Protein AF-A0A0L0SQD2-F1 (afdb_monomer)

Mean predicted aligned error: 14.16 Å

Solvent-accessible surface area (backbone atoms only — not comparable to full-atom values): 23720 Å² total; per-residue (Å²): 130,64,68,66,32,52,51,36,32,51,51,47,53,45,52,73,46,46,51,59,49,50,41,55,70,64,53,42,57,61,46,49,73,76,42,77,40,77,65,45,57,49,51,48,56,53,44,53,52,27,49,52,49,21,50,51,20,46,52,41,25,39,74,40,69,23,34,69,72,60,87,88,51,68,95,48,84,88,64,55,80,43,50,16,33,69,94,70,71,39,72,37,66,38,78,90,75,71,41,56,44,48,51,63,41,43,74,36,78,91,76,70,41,55,24,17,41,36,36,49,77,38,46,64,46,63,29,51,37,8,52,33,16,40,50,30,43,52,41,18,44,52,24,44,33,52,35,30,49,54,48,49,53,52,48,51,49,53,55,47,40,68,74,66,53,81,62,63,72,74,80,64,65,82,64,53,68,64,43,51,50,49,48,50,51,43,45,69,51,32,51,58,48,31,56,53,46,41,53,52,41,52,52,53,50,50,26,35,42,43,42,42,39,62,49,53,50,51,50,50,52,53,51,48,53,50,42,36,71,73,71,65,45,91,67,86,67,40,57,31,49,36,73,42,52,65,62,25,40,26,53,58,48,34,90,51,72,85,51,53,86,45,91,73,62,87,89,51,69,51,50,74,91,46,50,86,46,58,57,77,75,66,32,73,83,25,41,72,53,50,35,73,77,94,61,82,80,78,71,88,65,93,72,80,91,73,83,88,80,85,79,81,86,71,92,48,64,30,74,56,86,74,100,69,75,92,73,78,67,79,84,66,82,84,78,80,84,86,80,93,75,93,77,89,83,81,83,84,80,89,78,90,71,88,85,80,74,85,81,89,81,98,79,84,79,95,77,74,85,76,72,81,84,78,84,89,82,90,84,86,81,84,81,83,84,84,91,87,83,135

Secondary structure (DSSP, 8-state):
--HHHHHHHHHHHHHHHHHHHHHHHHTHHHHHHHS-SHHHHHHHHHHHHHHHHHHHHHHHHHHS---BPPTT----GGGSPEEEETTT-PBPEETTTTEEPPTT-EEETTTTEEETT--EEEGGGTEEE-TTTHHHHHHHHHHHHHHHHHHHHHHHHHHHHHHHT-S-GGGGSSSHHHHHHHHHHHHHHHHHHHHHHHHHHHHHHHHHHTT--HHHHHHHHHHHHHHHHHS----PPPPTT---HHHHHHHHH-S-GGGTSSPPPTT-SS-GGG--SS-----HHHHHHHSPPSS-------PPP-S---------EEEE--SS-TTTTTTSSSS--------PPP-------TT----------TTSTTSTTS------PPPPPPP---

Organism: Allomyces macrogynus (strain ATCC 38327) (NCBI:txid578462)

Radius of gyration: 28.83 Å; Cα contacts (8 Å, |Δi|>4): 427; chains: 1; bounding box: 63×94×80 Å

Foldseek 3Di:
DPPLLVVLQVVLVCLLPVLVVLCVPQQLVVCCVVVVDPVSVVLVVVLVVLSVLLVLLLVLLQPPAQAADPPQDDDDPPQDKAKAWLVPSHFDADPQAGGGAFPCWDQDPQVSHIGFVWQAQDSNSNHTHHQLNVLSVLLNLVSLLVNLVSSLVSLVVRVVCVVVVPDDPVVCVDDPPVSVVSSVVSNVSSVCSNVVSVVVSVVSLVCLQLVHGNVRVVLQVVLQVVCCVQVVDNDRQGDFLRDGRQVSNCLRQNDDPVRSNPDDDPVGSDDPVSDNSRHGHTDPVNQVSQARDSDRPCPDDDDDDDDDDDDPPSGGIHIDDDDDDPPPPPPPPPDDDDDDDDDDDDDDDDDDDPPPDDDDDDDDDPPPPPPPPDDDDDDDDDDDDDDDDD

Sequence (390 aa):
MDLQNVLFVVVVVFLITFIPISAHIYVFPDFIVWGSSKSATAFYVVFDLAVLNLWFNYVMAIVTDPGRVPPKWEPAPTRGVMEVKNSTSAPRYCRTCQQFKPPRTHHCSQCDRCVLKMDHHCPWVNNCIGFNNQAFFVRFLFWVDVATGMCVTVLAWRLYDWFTQTYPAWYYSDVVLYQLVVTIIDMCMAVPVFLTVGTLSIYHFYYIVTNCTTIESMEKERKAVVRRMDDGMVGNIENPYDIDWWTNIKSVFGRNPIFWCFPRSLAHPVPAECGDGTVFPINMSHIESWSVPAEPKHHGRHVRRGSEGYEIDMGATYYAEQAADPYAGWHHQVEVDQVGTQYQAPATVHGYSPAAMDDYEDHIPLAEVRSGMRKRSASRGRGLPDKKDI

pLDDT: mean 73.64, std 25.21, range [22.92, 98.38]

Nearest PDB structures (foldseek):
  6bml-assembly1_A  TM=7.876E-01  e=2.003E-15  Homo sapiens
  6bmm-assembly1_B  TM=7.943E-01  e=6.972E-15  Homo sapiens
  7khm-assembly1_B  TM=7.976E-01  e=6.619E-15  Homo sapiens
  6bms-assembly1_A  TM=8.039E-01  e=3.816E-13  Danio rerio
  6bms-assembly2_D  TM=7.942E-01  e=2.518E-13  Danio rerio

Structure (mmCIF, N/CA/C/O backbone):
data_AF-A0A0L0SQD2-F1
#
_entry.id   AF-A0A0L0SQD2-F1
#
loop_
_atom_site.group_PDB
_atom_site.id
_atom_site.type_symbol
_atom_site.label_atom_id
_atom_site.label_alt_id
_atom_site.label_comp_id
_atom_site.label_asym_id
_atom_site.label_entity_id
_atom_site.label_seq_id
_atom_site.pdbx_PDB_ins_code
_atom_site.Cartn_x
_atom_site.Cartn_y
_atom_site.Cartn_z
_atom_site.occupancy
_atom_site.B_iso_or_equiv
_atom_site.auth_seq_id
_atom_site.auth_comp_id
_atom_site.auth_asym_id
_atom_site.auth_atom_id
_atom_site.pdbx_PDB_model_num
ATOM 1 N N . MET A 1 1 ? -22.702 6.989 -6.921 1.00 60.34 1 MET A N 1
ATOM 2 C CA . MET A 1 1 ? -21.245 6.790 -7.069 1.00 60.34 1 MET A CA 1
ATOM 3 C C . MET A 1 1 ? -20.633 8.170 -7.129 1.00 60.34 1 MET A C 1
ATOM 5 O O . MET A 1 1 ? -21.114 8.967 -7.927 1.00 60.34 1 MET A O 1
ATOM 9 N N . ASP A 1 2 ? -19.680 8.477 -6.255 1.00 79.81 2 ASP A N 1
ATOM 10 C CA . ASP A 1 2 ? -18.998 9.769 -6.292 1.00 79.81 2 ASP A CA 1
ATOM 11 C C . ASP A 1 2 ? -18.168 9.856 -7.582 1.00 79.81 2 ASP A C 1
ATOM 13 O O . ASP A 1 2 ? -17.269 9.040 -7.806 1.00 79.81 2 ASP A O 1
ATOM 17 N N . LEU A 1 3 ? -18.507 10.808 -8.457 1.00 86.06 3 LEU A N 1
ATOM 18 C CA . LEU A 1 3 ? -17.822 11.015 -9.736 1.00 86.06 3 LEU A CA 1
ATOM 19 C C . LEU A 1 3 ? -16.323 11.271 -9.524 1.00 86.06 3 LEU A C 1
ATOM 21 O O . LEU A 1 3 ? -15.504 10.874 -10.353 1.00 86.06 3 LEU A O 1
ATOM 25 N N . GLN A 1 4 ? -15.963 11.884 -8.395 1.00 88.62 4 GLN A N 1
ATOM 26 C CA . GLN A 1 4 ? -14.581 12.150 -8.036 1.00 88.62 4 GLN A CA 1
ATOM 27 C C . GLN A 1 4 ? -13.799 10.850 -7.791 1.00 88.62 4 GLN A C 1
ATOM 29 O O . GLN A 1 4 ? -12.708 10.686 -8.336 1.00 88.62 4 GLN A O 1
ATOM 34 N N . ASN A 1 5 ? -14.360 9.892 -7.048 1.00 89.31 5 ASN A N 1
ATOM 35 C CA . ASN A 1 5 ? -13.703 8.604 -6.793 1.00 89.31 5 ASN A CA 1
ATOM 36 C C . ASN A 1 5 ? -13.546 7.774 -8.075 1.00 89.31 5 ASN A C 1
ATOM 38 O O . ASN A 1 5 ? -12.526 7.115 -8.271 1.00 89.31 5 ASN A O 1
ATOM 42 N N . VAL A 1 6 ? -14.522 7.845 -8.987 1.00 92.56 6 VAL A N 1
ATOM 43 C CA . VAL A 1 6 ? -14.415 7.190 -10.301 1.00 92.56 6 VAL A CA 1
ATOM 44 C C . VAL A 1 6 ? -13.242 7.761 -11.099 1.00 92.56 6 VAL A C 1
ATOM 46 O O . VAL A 1 6 ? -12.476 6.996 -11.683 1.00 92.56 6 VAL A O 1
ATOM 49 N N . LEU A 1 7 ? -13.051 9.084 -11.085 1.00 95.38 7 LEU A N 1
ATOM 50 C CA . LEU A 1 7 ? -11.919 9.721 -11.759 1.00 95.38 7 LEU A CA 1
ATOM 51 C C . LEU A 1 7 ? -10.574 9.247 -11.189 1.00 95.38 7 LEU A C 1
ATOM 53 O O . LEU A 1 7 ? -9.666 8.949 -11.963 1.00 95.38 7 LEU A O 1
ATOM 57 N N . PHE A 1 8 ? -10.451 9.123 -9.864 1.00 96.50 8 PHE A N 1
ATOM 58 C CA . PHE A 1 8 ? -9.236 8.594 -9.236 1.00 96.50 8 PHE A CA 1
ATOM 59 C C . PHE A 1 8 ? -8.916 7.171 -9.707 1.00 96.50 8 PHE A C 1
ATOM 61 O O . PHE A 1 8 ? -7.783 6.905 -10.104 1.00 96.50 8 PHE A O 1
ATOM 68 N N . VAL A 1 9 ? -9.908 6.277 -9.738 1.00 97.12 9 VAL A N 1
ATOM 69 C CA . VAL A 1 9 ? -9.727 4.900 -10.234 1.00 97.12 9 VAL A CA 1
ATOM 70 C C . VAL A 1 9 ? -9.321 4.886 -11.709 1.00 97.12 9 VAL A C 1
ATOM 72 O O . VAL A 1 9 ? -8.401 4.161 -12.078 1.00 97.12 9 VAL A O 1
ATOM 75 N N . VAL A 1 10 ? -9.943 5.718 -12.552 1.00 97.62 10 VAL A N 1
ATOM 76 C CA . VAL A 1 10 ? -9.572 5.842 -13.974 1.00 97.62 10 VAL A CA 1
ATOM 77 C C . VAL A 1 10 ? -8.119 6.288 -14.132 1.00 97.62 10 VAL A C 1
ATOM 79 O O . VAL A 1 10 ? -7.405 5.733 -14.965 1.00 97.62 10 VAL A O 1
ATOM 82 N N . VAL A 1 11 ? -7.656 7.245 -13.323 1.00 97.44 11 VAL A N 1
ATOM 83 C CA . VAL A 1 11 ? -6.257 7.697 -13.339 1.00 97.44 11 VAL A CA 1
ATOM 84 C C . VAL A 1 11 ? -5.308 6.569 -12.941 1.00 97.44 11 VAL A C 1
ATOM 86 O O . VAL A 1 11 ? -4.306 6.367 -13.622 1.00 97.44 11 VAL A O 1
ATOM 89 N N . VAL A 1 12 ? -5.613 5.801 -11.889 1.00 97.88 12 VAL A N 1
ATOM 90 C CA . VAL A 1 12 ? -4.758 4.668 -11.493 1.00 97.88 12 VAL A CA 1
ATOM 91 C C . VAL A 1 12 ? -4.716 3.626 -12.596 1.00 97.88 12 VAL A C 1
ATOM 93 O O . VAL A 1 12 ? -3.624 3.271 -13.021 1.00 97.88 12 VAL A O 1
ATOM 96 N N . VAL A 1 13 ? -5.877 3.197 -13.106 1.00 98.19 13 VAL A N 1
ATOM 97 C CA . VAL A 1 13 ? -5.990 2.251 -14.228 1.00 98.19 13 VAL A CA 1
ATOM 98 C C . VAL A 1 13 ? -5.170 2.727 -15.422 1.00 98.19 13 VAL A C 1
ATOM 100 O O . VAL A 1 13 ? -4.418 1.941 -15.994 1.00 98.19 13 VAL A O 1
ATOM 103 N N . PHE A 1 14 ? -5.255 4.013 -15.770 1.00 98.19 14 PHE A N 1
ATOM 104 C CA . PHE A 1 14 ? -4.440 4.597 -16.826 1.00 98.19 14 PHE A CA 1
ATOM 105 C C . PHE A 1 14 ? -2.944 4.465 -16.522 1.00 98.19 14 PHE A C 1
ATOM 107 O O . PHE A 1 14 ? -2.224 3.927 -17.352 1.00 98.19 14 PHE A O 1
ATOM 114 N N . LEU A 1 15 ? -2.471 4.876 -15.342 1.00 97.88 15 LEU A N 1
ATOM 115 C CA . LEU A 1 15 ? -1.045 4.834 -14.989 1.00 97.88 15 LEU A CA 1
ATOM 116 C C . LEU A 1 15 ? -0.481 3.407 -14.980 1.00 97.88 15 LEU A C 1
ATOM 118 O O . LEU A 1 15 ? 0.577 3.160 -15.558 1.00 97.88 15 LEU A O 1
ATOM 122 N N . ILE A 1 16 ? -1.199 2.460 -14.371 1.00 97.25 16 ILE A N 1
ATOM 123 C CA . ILE A 1 16 ? -0.752 1.065 -14.229 1.00 97.25 16 ILE A CA 1
ATOM 124 C C . ILE A 1 16 ? -0.887 0.254 -15.529 1.00 97.25 16 ILE A C 1
ATOM 126 O O . ILE A 1 16 ? -0.342 -0.844 -15.629 1.00 97.25 16 ILE A O 1
ATOM 130 N N . THR A 1 17 ? -1.604 0.787 -16.525 1.00 96.81 17 THR A N 1
ATOM 131 C CA . THR A 1 17 ? -1.679 0.236 -17.888 1.00 96.81 17 THR A CA 1
ATOM 132 C C . THR A 1 17 ? -0.645 0.886 -18.795 1.00 96.81 17 THR A C 1
ATOM 134 O O . THR A 1 17 ? 0.136 0.200 -19.446 1.00 96.81 17 THR A O 1
ATOM 137 N N . PHE A 1 18 ? -0.666 2.218 -18.859 1.00 96.50 18 PHE A N 1
ATOM 138 C CA . PHE A 1 18 ? 0.075 3.003 -19.831 1.00 96.50 18 PHE A CA 1
ATOM 139 C C . PHE A 1 18 ? 1.573 2.833 -19.623 1.00 96.50 18 PHE A C 1
ATOM 141 O O . PHE A 1 18 ? 2.216 2.353 -20.544 1.00 96.50 18 PHE A O 1
ATOM 148 N N . ILE A 1 19 ? 2.093 3.112 -18.419 1.00 95.62 19 ILE A N 1
ATOM 149 C CA . ILE A 1 19 ? 3.542 3.108 -18.145 1.00 95.62 19 ILE A CA 1
ATOM 150 C C . ILE A 1 19 ? 4.181 1.739 -18.457 1.00 95.62 19 ILE A C 1
ATOM 152 O O . ILE A 1 19 ? 5.211 1.704 -19.130 1.00 95.62 19 ILE A O 1
ATOM 156 N N . PRO A 1 20 ? 3.623 0.588 -18.018 1.00 94.75 20 PRO A N 1
ATOM 157 C CA . PRO A 1 20 ? 4.218 -0.700 -18.362 1.00 94.75 20 PRO A CA 1
ATOM 158 C C . PRO A 1 20 ? 4.102 -1.052 -19.847 1.00 94.75 20 PRO A C 1
ATOM 160 O O . PRO A 1 20 ? 5.021 -1.660 -20.393 1.00 94.75 20 PRO A O 1
ATOM 163 N N . ILE A 1 21 ? 2.996 -0.702 -20.513 1.00 93.25 21 ILE A N 1
ATOM 164 C CA . ILE A 1 21 ? 2.794 -1.018 -21.936 1.00 93.25 21 ILE A CA 1
ATOM 165 C C . ILE A 1 21 ? 3.679 -0.142 -22.825 1.00 93.25 21 ILE A C 1
ATOM 167 O O . ILE A 1 21 ? 4.296 -0.654 -23.758 1.00 93.25 21 ILE A O 1
ATOM 171 N N . SER A 1 22 ? 3.774 1.159 -22.553 1.00 92.38 22 SER A N 1
ATOM 172 C CA . SER A 1 22 ? 4.658 2.066 -23.289 1.00 92.38 22 SER A CA 1
ATOM 173 C C . SER A 1 22 ? 6.119 1.642 -23.141 1.00 92.38 22 SER A C 1
ATOM 175 O O . SER A 1 22 ? 6.808 1.509 -24.156 1.00 92.38 22 SER A O 1
ATOM 177 N N . ALA A 1 23 ? 6.560 1.285 -21.931 1.00 89.06 23 ALA A N 1
ATOM 178 C CA . ALA A 1 23 ? 7.888 0.715 -21.712 1.00 89.06 23 ALA A CA 1
ATOM 179 C C . ALA A 1 23 ? 8.116 -0.557 -22.560 1.00 89.06 23 ALA A C 1
ATOM 181 O O . ALA A 1 23 ? 9.147 -0.677 -23.227 1.00 89.06 23 ALA A O 1
ATOM 182 N N . HIS A 1 24 ? 7.130 -1.463 -22.625 1.00 88.00 24 HIS A N 1
ATOM 183 C CA . HIS A 1 24 ? 7.162 -2.681 -23.456 1.00 88.00 24 HIS A CA 1
ATOM 184 C C . HIS A 1 24 ? 7.254 -2.450 -24.948 1.00 88.00 24 HIS A C 1
ATOM 186 O O . HIS A 1 24 ? 7.910 -3.229 -25.635 1.00 88.00 24 HIS A O 1
ATOM 192 N N . ILE A 1 25 ? 6.604 -1.416 -25.457 1.00 85.62 25 ILE A N 1
ATOM 193 C CA . ILE A 1 25 ? 6.576 -1.166 -26.895 1.00 85.62 25 ILE A CA 1
ATOM 194 C C . ILE A 1 25 ? 7.819 -0.386 -27.329 1.00 85.62 25 ILE A C 1
ATOM 196 O O . ILE A 1 25 ? 8.378 -0.671 -28.386 1.00 85.62 25 ILE A O 1
ATOM 200 N N . TYR A 1 26 ? 8.257 0.593 -26.535 1.00 81.69 26 TYR A N 1
ATOM 201 C CA . TYR A 1 26 ? 9.191 1.620 -27.010 1.00 81.69 26 TYR A CA 1
ATOM 202 C C . TYR A 1 26 ? 10.591 1.551 -26.411 1.00 81.69 26 TYR A C 1
ATOM 204 O O . TYR A 1 26 ? 11.510 2.142 -26.972 1.00 81.69 26 TYR A O 1
ATOM 212 N N . VAL A 1 27 ? 10.767 0.861 -25.286 1.00 75.56 27 VAL A N 1
ATOM 213 C CA . VAL A 1 27 ? 12.036 0.865 -24.539 1.00 75.56 27 VAL A CA 1
ATOM 214 C C . VAL A 1 27 ? 12.631 -0.535 -24.494 1.00 75.56 27 VAL A C 1
ATOM 216 O O . VAL A 1 27 ? 13.822 -0.749 -24.713 1.00 75.56 27 VAL A O 1
ATOM 219 N N . PHE A 1 28 ? 11.776 -1.513 -24.243 1.00 75.62 28 PHE A N 1
ATOM 220 C CA . PHE A 1 28 ? 12.166 -2.878 -23.968 1.00 75.62 28 PHE A CA 1
ATOM 221 C C . PHE A 1 28 ? 12.635 -3.720 -25.184 1.00 75.62 28 PHE A C 1
ATOM 223 O O . PHE A 1 28 ? 13.619 -4.457 -25.051 1.00 75.62 28 PHE A O 1
ATOM 230 N N . PRO A 1 29 ? 12.065 -3.612 -26.400 1.00 74.69 29 PRO A N 1
ATOM 231 C CA . PRO A 1 29 ? 12.521 -4.418 -27.540 1.00 74.69 29 PRO A CA 1
ATOM 232 C C . PRO A 1 29 ? 14.003 -4.190 -27.862 1.00 74.69 29 PRO A C 1
ATOM 234 O O . PRO A 1 29 ? 14.752 -5.135 -28.103 1.00 74.69 29 PRO A O 1
ATOM 237 N N . ASP A 1 30 ? 14.451 -2.944 -27.742 1.00 67.56 30 ASP A N 1
ATOM 238 C CA . ASP A 1 30 ? 15.843 -2.551 -27.925 1.00 67.56 30 ASP A CA 1
ATOM 239 C C . ASP A 1 30 ? 16.778 -3.150 -26.867 1.00 67.56 30 ASP A C 1
ATOM 241 O O . ASP A 1 30 ? 17.881 -3.600 -27.181 1.00 67.56 30 ASP A O 1
ATOM 245 N N . PHE A 1 31 ? 16.319 -3.248 -25.621 1.00 66.38 31 PHE A N 1
ATOM 246 C CA . PHE A 1 31 ? 17.069 -3.895 -24.547 1.00 66.38 31 PHE A CA 1
ATOM 247 C C . PHE A 1 31 ? 17.182 -5.422 -24.745 1.00 66.38 31 PHE A C 1
ATOM 249 O O . PHE A 1 31 ? 18.174 -6.019 -24.335 1.00 66.38 31 PHE A O 1
ATOM 256 N N . ILE A 1 32 ? 16.218 -6.069 -25.417 1.00 61.81 32 ILE A N 1
ATOM 257 C CA . ILE A 1 32 ? 16.274 -7.508 -25.756 1.00 61.81 32 ILE A CA 1
ATOM 258 C C . ILE A 1 32 ? 17.228 -7.774 -26.920 1.00 61.81 32 ILE A C 1
ATOM 260 O O . ILE A 1 32 ? 18.039 -8.699 -26.850 1.00 61.81 32 ILE A O 1
ATOM 264 N N . VAL A 1 33 ? 17.116 -6.986 -27.992 1.00 63.09 33 VAL A N 1
ATOM 265 C CA . VAL A 1 33 ? 17.882 -7.198 -29.229 1.00 63.09 33 VAL A CA 1
ATOM 266 C C . VAL A 1 33 ? 19.373 -6.961 -28.995 1.00 63.09 33 VAL A C 1
ATOM 268 O O . VAL A 1 33 ? 20.195 -7.748 -29.458 1.00 63.09 33 VAL A O 1
ATOM 271 N N . TRP A 1 34 ? 19.722 -5.928 -28.227 1.00 59.53 34 TRP A N 1
ATOM 272 C CA . TRP A 1 34 ? 21.117 -5.523 -28.014 1.00 59.53 34 TRP A CA 1
ATOM 273 C C . TRP A 1 34 ? 21.699 -6.008 -26.687 1.00 59.53 34 TRP A C 1
ATOM 275 O O . TRP A 1 34 ? 22.913 -6.145 -26.550 1.00 59.53 34 TRP A O 1
ATOM 285 N N . GLY A 1 35 ? 20.839 -6.336 -25.723 1.00 56.94 35 GLY A N 1
ATOM 286 C CA . GLY A 1 35 ? 21.220 -6.877 -24.424 1.00 56.94 35 GLY A CA 1
ATOM 287 C C . GLY A 1 35 ? 21.081 -8.392 -24.313 1.00 56.94 35 GLY A C 1
ATOM 288 O O . GLY A 1 35 ? 20.950 -8.850 -23.179 1.00 56.94 35 GLY A O 1
ATOM 289 N N . SER A 1 36 ? 21.080 -9.145 -25.433 1.00 58.88 36 SER A N 1
ATOM 290 C CA . SER A 1 36 ? 20.744 -10.581 -25.602 1.00 58.88 36 SER A CA 1
ATOM 291 C C . SER A 1 36 ? 21.484 -11.546 -24.654 1.00 58.88 36 SER A C 1
ATOM 293 O O . SER A 1 36 ? 22.316 -12.375 -25.030 1.00 58.88 36 SER A O 1
ATOM 295 N N . SER A 1 37 ? 21.167 -11.432 -23.378 1.00 69.56 37 SER A N 1
ATOM 296 C CA . SER A 1 37 ? 21.778 -12.093 -22.243 1.00 69.56 37 SER A CA 1
ATOM 297 C C . SER A 1 37 ? 20.653 -12.669 -21.395 1.00 69.56 37 SER A C 1
ATOM 299 O O . SER A 1 37 ? 19.565 -12.099 -21.302 1.00 69.56 37 SER A O 1
ATOM 301 N N . LYS A 1 38 ? 20.911 -13.801 -20.734 1.00 75.94 38 LYS A N 1
ATOM 302 C CA . LYS A 1 38 ? 19.939 -14.435 -19.826 1.00 75.94 38 LYS A CA 1
ATOM 303 C C . LYS A 1 38 ? 19.426 -13.460 -18.751 1.00 75.94 38 LYS A C 1
ATOM 305 O O . LYS A 1 38 ? 18.294 -13.594 -18.300 1.00 75.94 38 LYS A O 1
ATOM 310 N N . SER A 1 39 ? 20.237 -12.466 -18.379 1.00 78.19 39 SER A N 1
ATOM 311 C CA . SER A 1 39 ? 19.889 -11.383 -17.454 1.00 78.19 39 SER A CA 1
ATOM 312 C C . SER A 1 39 ? 18.793 -10.456 -17.974 1.00 78.19 39 SER A C 1
ATOM 314 O O . SER A 1 39 ? 17.902 -10.113 -17.202 1.00 78.19 39 SER A O 1
ATOM 316 N N . ALA A 1 40 ? 18.810 -10.084 -19.258 1.00 78.25 40 ALA A N 1
ATOM 317 C CA . ALA A 1 40 ? 17.774 -9.222 -19.821 1.00 78.25 40 ALA A CA 1
ATOM 318 C C . ALA A 1 40 ? 16.418 -9.937 -19.819 1.00 78.25 40 ALA A C 1
ATOM 320 O O . ALA A 1 40 ? 15.444 -9.411 -19.291 1.00 78.25 40 ALA A O 1
ATOM 321 N N . THR A 1 41 ? 16.371 -11.185 -20.297 1.00 81.94 41 THR A N 1
ATOM 322 C CA . THR A 1 41 ? 15.157 -12.017 -20.252 1.00 81.94 41 THR A CA 1
ATOM 323 C C . THR A 1 41 ? 14.645 -12.230 -18.826 1.00 81.94 41 THR A C 1
ATOM 325 O O . THR A 1 41 ? 13.442 -12.164 -18.596 1.00 81.94 41 THR A O 1
ATOM 328 N N . ALA A 1 42 ? 15.531 -12.456 -17.853 1.00 85.88 42 ALA A N 1
ATOM 329 C CA . ALA A 1 42 ? 15.124 -12.589 -16.455 1.00 85.88 42 ALA A CA 1
ATOM 330 C C . ALA A 1 42 ? 14.488 -11.298 -15.913 1.00 85.88 42 ALA A C 1
ATOM 332 O O . ALA A 1 42 ? 13.467 -11.368 -15.234 1.00 85.88 42 ALA A O 1
ATOM 333 N N . PHE A 1 43 ? 15.048 -10.130 -16.248 1.00 86.81 43 PHE A N 1
ATOM 334 C CA . PHE A 1 43 ? 14.480 -8.838 -15.863 1.00 86.81 43 PHE A CA 1
ATOM 335 C C . PHE A 1 43 ? 13.053 -8.660 -16.401 1.00 86.81 43 PHE A C 1
ATOM 337 O O . PHE A 1 43 ? 12.176 -8.266 -15.639 1.00 86.81 43 PHE A O 1
ATOM 344 N N . TYR A 1 44 ? 12.802 -9.026 -17.664 1.00 85.50 44 TYR A N 1
ATOM 345 C CA . TYR A 1 44 ? 11.458 -9.002 -18.261 1.00 85.50 44 TYR A CA 1
ATOM 346 C C . TYR A 1 44 ? 10.453 -9.838 -17.510 1.00 85.50 44 TYR A C 1
ATOM 348 O O . TYR A 1 44 ? 9.401 -9.349 -17.119 1.00 85.50 44 TYR A O 1
ATOM 356 N N . VAL A 1 45 ? 10.803 -11.100 -17.277 1.00 89.94 45 VAL A N 1
ATOM 357 C CA . VAL A 1 45 ? 9.913 -12.024 -16.581 1.00 89.94 45 VAL A CA 1
ATOM 358 C C . VAL A 1 45 ? 9.585 -11.484 -15.191 1.00 89.94 45 VAL A C 1
ATOM 360 O O . VAL A 1 45 ? 8.433 -11.524 -14.774 1.00 89.94 45 VAL A O 1
ATOM 363 N N . VAL A 1 46 ? 10.569 -10.929 -14.480 1.00 92.56 46 VAL A N 1
ATOM 364 C CA . VAL A 1 46 ? 10.336 -10.305 -13.171 1.00 92.56 46 VAL A CA 1
ATOM 365 C C . VAL A 1 46 ? 9.448 -9.064 -13.289 1.00 92.56 46 VAL A C 1
ATOM 367 O O . VAL A 1 46 ? 8.555 -8.894 -12.462 1.00 92.56 46 VAL A O 1
ATOM 370 N N . PHE A 1 47 ? 9.652 -8.229 -14.308 1.00 93.81 47 PHE A N 1
ATOM 371 C CA . PHE A 1 47 ? 8.845 -7.034 -14.546 1.00 93.81 47 PHE A CA 1
ATOM 372 C C . PHE A 1 47 ? 7.381 -7.387 -14.830 1.00 93.81 47 PHE A C 1
ATOM 374 O O . PHE A 1 47 ? 6.485 -6.865 -14.171 1.00 93.81 47 PHE A O 1
ATOM 381 N N . ASP A 1 48 ? 7.133 -8.333 -15.733 1.00 93.69 48 ASP A N 1
ATOM 382 C CA . ASP A 1 48 ? 5.786 -8.799 -16.066 1.00 93.69 48 ASP A CA 1
ATOM 383 C C . ASP A 1 48 ? 5.091 -9.418 -14.858 1.00 93.69 48 ASP A C 1
ATOM 385 O O . ASP A 1 48 ? 3.929 -9.121 -14.578 1.00 93.69 48 ASP A O 1
ATOM 389 N N . LEU A 1 49 ? 5.809 -10.232 -14.081 1.00 94.69 49 LEU A N 1
ATOM 390 C CA . LEU A 1 49 ? 5.280 -10.775 -12.834 1.00 94.69 49 LEU A CA 1
ATOM 391 C C . LEU A 1 49 ? 4.956 -9.665 -11.830 1.00 94.69 49 LEU A C 1
ATOM 393 O O . LEU A 1 49 ? 3.926 -9.753 -11.158 1.00 94.69 49 LEU A O 1
ATOM 397 N N . ALA A 1 50 ? 5.777 -8.618 -11.731 1.00 95.69 50 ALA A N 1
ATOM 398 C CA . ALA A 1 50 ? 5.498 -7.470 -10.874 1.00 95.69 50 ALA A CA 1
ATOM 399 C C . ALA A 1 50 ? 4.236 -6.721 -11.327 1.00 95.69 50 ALA A C 1
ATOM 401 O O . ALA A 1 50 ? 3.376 -6.430 -10.497 1.00 95.69 50 ALA A O 1
ATOM 402 N N . VAL A 1 51 ? 4.068 -6.485 -12.632 1.00 96.44 51 VAL A N 1
ATOM 403 C CA . VAL A 1 51 ? 2.878 -5.834 -13.210 1.00 96.44 51 VAL A CA 1
ATOM 404 C C . VAL A 1 51 ? 1.621 -6.686 -13.007 1.00 96.44 51 VAL A C 1
ATOM 406 O O . VAL A 1 51 ? 0.579 -6.165 -12.612 1.00 96.44 51 VAL A O 1
ATOM 409 N N . LEU A 1 52 ? 1.703 -8.005 -13.194 1.00 95.56 52 LEU A N 1
ATOM 410 C CA . LEU A 1 52 ? 0.590 -8.922 -12.922 1.00 95.56 52 LEU A CA 1
ATOM 411 C C . LEU A 1 52 ? 0.179 -8.895 -11.445 1.00 95.56 52 LEU A C 1
ATOM 413 O O . LEU A 1 52 ? -1.010 -8.845 -11.126 1.00 95.56 52 LEU A O 1
ATOM 417 N N . ASN A 1 53 ? 1.153 -8.893 -10.534 1.00 94.75 53 ASN A N 1
ATOM 418 C CA . ASN A 1 53 ? 0.892 -8.802 -9.100 1.00 94.75 53 ASN A CA 1
ATOM 419 C C . ASN A 1 53 ? 0.327 -7.440 -8.687 1.00 94.75 53 ASN A C 1
ATOM 421 O O . ASN A 1 53 ? -0.563 -7.385 -7.835 1.00 94.75 53 ASN A O 1
ATOM 425 N N . LEU A 1 54 ? 0.814 -6.359 -9.293 1.00 96.56 54 LEU A N 1
ATOM 426 C CA . LEU A 1 54 ? 0.281 -5.012 -9.125 1.00 96.56 54 LEU A CA 1
ATOM 427 C C . LEU A 1 54 ? -1.208 -4.995 -9.473 1.00 96.56 54 LEU A C 1
ATOM 429 O O . LEU A 1 54 ? -2.025 -4.594 -8.643 1.00 96.56 54 LEU A O 1
ATOM 433 N N . TRP A 1 55 ? -1.570 -5.494 -10.657 1.00 97.12 55 TRP A N 1
ATOM 434 C CA . TRP A 1 55 ? -2.959 -5.560 -11.112 1.00 97.12 55 TRP A CA 1
ATOM 435 C C . TRP A 1 55 ? -3.833 -6.412 -10.211 1.00 97.12 55 TRP A C 1
ATOM 437 O O . TRP A 1 55 ? -4.911 -5.977 -9.808 1.00 97.12 55 TRP A O 1
ATOM 447 N N . PHE A 1 56 ? -3.359 -7.609 -9.865 1.00 95.00 56 PHE A N 1
ATOM 448 C CA . PHE A 1 56 ? -4.087 -8.500 -8.976 1.00 95.00 56 PHE A CA 1
ATOM 449 C C . PHE A 1 56 ? -4.408 -7.802 -7.651 1.00 95.00 56 PHE A C 1
ATOM 451 O O . PHE A 1 56 ? -5.565 -7.746 -7.245 1.00 95.00 56 PHE A O 1
ATOM 458 N N . ASN A 1 57 ? -3.402 -7.232 -6.984 1.00 95.38 57 ASN A N 1
ATOM 459 C CA . ASN A 1 57 ? -3.602 -6.618 -5.674 1.00 95.38 57 ASN A CA 1
ATOM 460 C C . ASN A 1 57 ? -4.429 -5.329 -5.754 1.00 95.38 57 ASN A C 1
ATOM 462 O O . ASN A 1 57 ? -5.210 -5.069 -4.840 1.00 95.38 57 ASN A O 1
ATOM 466 N N . TYR A 1 58 ? -4.324 -4.568 -6.848 1.00 97.56 58 TYR A N 1
ATOM 467 C CA . TYR A 1 58 ? -5.177 -3.404 -7.086 1.00 97.56 58 TYR A CA 1
ATOM 468 C C . TYR A 1 58 ? -6.651 -3.805 -7.197 1.00 97.56 58 TYR A C 1
ATOM 470 O O . TYR A 1 58 ? -7.491 -3.292 -6.457 1.00 97.56 58 TYR A O 1
ATOM 478 N N . VAL A 1 59 ? -6.963 -4.793 -8.045 1.00 96.19 59 VAL A N 1
ATOM 479 C CA . VAL A 1 59 ? -8.326 -5.329 -8.181 1.00 96.19 59 VAL A CA 1
ATOM 480 C C . VAL A 1 59 ? -8.823 -5.855 -6.840 1.00 96.19 59 VAL A C 1
ATOM 482 O O . VAL A 1 59 ? -9.935 -5.528 -6.433 1.00 96.19 59 VAL A O 1
ATOM 485 N N . MET A 1 60 ? -7.994 -6.603 -6.110 1.00 94.25 60 MET A N 1
ATOM 486 C CA . MET A 1 60 ? -8.366 -7.135 -4.801 1.00 94.25 60 MET A CA 1
ATOM 487 C C . MET A 1 60 ? -8.643 -6.052 -3.762 1.00 94.25 60 MET A C 1
ATOM 489 O O . MET A 1 60 ? -9.593 -6.196 -2.994 1.00 94.25 60 MET A O 1
ATOM 493 N N . ALA A 1 61 ? -7.881 -4.959 -3.740 1.00 95.38 61 ALA A N 1
ATOM 494 C CA . ALA A 1 61 ? -8.151 -3.832 -2.850 1.00 95.38 61 ALA A CA 1
ATOM 495 C C . ALA A 1 61 ? -9.507 -3.161 -3.158 1.00 95.38 61 ALA A C 1
ATOM 497 O O . ALA A 1 61 ? -10.203 -2.743 -2.230 1.00 95.38 61 ALA A O 1
ATOM 498 N N . ILE A 1 62 ? -9.915 -3.123 -4.434 1.00 96.19 62 ILE A N 1
ATOM 499 C CA . ILE A 1 62 ? -11.210 -2.579 -4.876 1.00 96.19 62 ILE A CA 1
ATOM 500 C C . ILE A 1 62 ? -12.369 -3.518 -4.518 1.00 96.19 62 ILE A C 1
ATOM 502 O O . ILE A 1 62 ? -13.353 -3.080 -3.931 1.00 96.19 62 ILE A O 1
ATOM 506 N N . VAL A 1 63 ? -12.286 -4.800 -4.894 1.00 94.81 63 VAL A N 1
ATOM 507 C CA . VAL A 1 63 ? -13.450 -5.711 -4.853 1.00 94.81 63 VAL A CA 1
ATOM 508 C C . VAL A 1 63 ? -13.645 -6.402 -3.507 1.00 94.81 63 VAL A C 1
ATOM 510 O O . VAL A 1 63 ? -14.738 -6.888 -3.220 1.00 94.81 63 VAL A O 1
ATOM 513 N N . THR A 1 64 ? -12.603 -6.470 -2.676 1.00 94.00 64 THR A N 1
ATOM 514 C CA . THR A 1 64 ? -12.698 -7.111 -1.360 1.00 94.00 64 THR A CA 1
ATOM 515 C C . THR A 1 64 ? -13.455 -6.209 -0.395 1.00 94.00 64 THR A C 1
ATOM 517 O O . THR A 1 64 ? -13.072 -5.061 -0.164 1.00 94.00 64 THR A O 1
ATOM 520 N N . ASP A 1 65 ? -14.509 -6.749 0.216 1.00 95.12 65 ASP A N 1
ATOM 521 C CA . ASP A 1 65 ? -15.216 -6.075 1.302 1.00 95.12 65 ASP A CA 1
ATOM 522 C C . ASP A 1 65 ? -14.238 -5.807 2.465 1.00 95.12 65 ASP A C 1
ATOM 524 O O . ASP A 1 65 ? -13.644 -6.764 2.964 1.00 95.12 65 ASP A O 1
ATOM 528 N N . PRO A 1 66 ? -14.073 -4.553 2.932 1.00 95.94 66 PRO A N 1
ATOM 529 C CA . PRO A 1 66 ? -13.022 -4.186 3.888 1.00 95.94 66 PRO A CA 1
ATOM 530 C C . PRO A 1 66 ? -13.235 -4.721 5.310 1.00 95.94 66 PRO A C 1
ATOM 532 O O . PRO A 1 66 ? -12.354 -4.579 6.156 1.00 95.94 66 PRO A O 1
ATOM 535 N N . GLY A 1 67 ? -14.375 -5.357 5.584 1.00 94.88 67 GLY A N 1
ATOM 536 C CA . GLY A 1 67 ? -14.741 -5.889 6.893 1.00 94.88 67 GLY A CA 1
ATOM 537 C C . GLY A 1 67 ? -16.046 -5.278 7.384 1.00 94.88 67 GLY A C 1
ATOM 538 O O . GLY A 1 67 ? -16.209 -4.053 7.404 1.00 94.88 67 GLY A O 1
ATOM 539 N N . ARG A 1 68 ? -16.997 -6.131 7.773 1.00 94.38 68 ARG A N 1
ATOM 540 C CA . ARG A 1 68 ? -18.306 -5.742 8.318 1.00 94.38 68 ARG A CA 1
ATOM 541 C C . ARG A 1 68 ? -18.399 -6.145 9.773 1.00 94.38 68 ARG A C 1
ATOM 543 O O . ARG A 1 68 ? -17.979 -7.235 10.138 1.00 94.38 68 ARG A O 1
ATOM 550 N N . VAL A 1 69 ? -19.027 -5.289 10.571 1.00 95.31 69 VAL A N 1
ATOM 551 C CA . VAL A 1 69 ? -19.445 -5.668 11.920 1.00 95.31 69 VAL A CA 1
ATOM 552 C C . VAL A 1 69 ? -20.434 -6.836 11.809 1.00 95.31 69 VAL A C 1
ATOM 554 O O . VAL A 1 69 ? -21.386 -6.727 11.028 1.00 95.31 69 VAL A O 1
ATOM 557 N N . PRO A 1 70 ? -20.227 -7.947 12.539 1.00 93.62 70 PRO A N 1
ATOM 558 C CA . PRO A 1 70 ? -21.172 -9.053 12.535 1.00 93.62 70 PRO A CA 1
ATOM 559 C C . PRO A 1 70 ? -22.578 -8.596 12.958 1.00 93.62 70 PRO A C 1
ATOM 561 O O . PRO A 1 70 ? -22.705 -7.761 13.858 1.00 93.62 70 PRO A O 1
ATOM 564 N N . PRO A 1 71 ? -23.651 -9.135 12.352 1.00 90.94 71 PRO A N 1
ATOM 565 C CA . PRO A 1 71 ? -25.011 -8.810 12.762 1.00 90.94 71 PRO A CA 1
ATOM 566 C C . PRO A 1 71 ? -25.218 -9.103 14.247 1.00 90.94 71 PRO A C 1
ATOM 568 O O . PRO A 1 71 ? -24.828 -10.168 14.724 1.00 90.94 71 PRO A O 1
ATOM 571 N N . LYS A 1 72 ? -25.863 -8.175 14.964 1.00 88.69 72 LYS A N 1
ATOM 572 C CA . LYS A 1 72 ? -26.100 -8.286 16.415 1.00 88.69 72 LYS A CA 1
ATOM 573 C C . LYS A 1 72 ? -24.805 -8.474 17.216 1.00 88.69 72 LYS A C 1
ATOM 575 O O . LYS A 1 72 ? -24.803 -9.144 18.247 1.00 88.69 72 LYS A O 1
ATOM 580 N N . TRP A 1 73 ? -23.687 -7.924 16.736 1.00 92.00 73 TRP A N 1
ATOM 581 C CA . TRP A 1 73 ? -22.481 -7.881 17.546 1.00 92.00 73 TRP A CA 1
ATOM 582 C C . TRP A 1 73 ? -22.762 -7.071 18.810 1.00 92.00 73 TRP A C 1
ATOM 584 O O . TRP A 1 73 ? -23.129 -5.896 18.746 1.00 92.00 73 TRP A O 1
ATOM 594 N N . GLU A 1 74 ? -22.582 -7.719 19.953 1.00 87.31 74 GLU A N 1
ATOM 595 C CA . GLU A 1 74 ? -22.692 -7.093 21.258 1.00 87.31 74 GLU A CA 1
ATOM 596 C C . GLU A 1 74 ? -21.335 -7.088 21.970 1.00 87.31 74 GLU A C 1
ATOM 598 O O . GLU A 1 74 ? -20.545 -8.036 21.828 1.00 87.31 74 GLU A O 1
ATOM 603 N N . PRO A 1 75 ? -21.057 -6.032 22.749 1.00 82.88 75 PRO A N 1
ATOM 604 C CA . PRO A 1 75 ? -19.914 -6.001 23.640 1.00 82.88 75 PRO A CA 1
ATOM 605 C C . PRO A 1 75 ? -20.105 -7.082 24.708 1.00 82.88 75 PRO A C 1
ATOM 607 O O . PRO A 1 75 ? -20.998 -6.985 25.545 1.00 82.88 75 PRO A O 1
ATOM 610 N N . ALA A 1 76 ? -19.278 -8.126 24.678 1.00 72.75 76 ALA A N 1
ATOM 611 C CA . ALA A 1 76 ? -19.337 -9.198 25.663 1.00 72.75 76 ALA A CA 1
ATOM 612 C C . ALA A 1 76 ? -18.127 -9.106 26.604 1.00 72.75 76 ALA A C 1
ATOM 614 O O . ALA A 1 76 ? -17.006 -8.983 26.106 1.00 72.75 76 ALA A O 1
ATOM 615 N N . PRO A 1 77 ? -18.320 -9.233 27.931 1.00 61.16 77 PRO A N 1
ATOM 616 C CA . PRO A 1 77 ? -17.235 -9.322 28.911 1.00 61.16 77 PRO A CA 1
ATOM 617 C C . PRO A 1 77 ? -16.150 -10.343 28.539 1.00 61.16 77 PRO A C 1
ATOM 619 O O . PRO A 1 77 ? -14.960 -10.112 28.701 1.00 61.16 77 PRO A O 1
ATOM 622 N N . THR A 1 78 ? -16.566 -11.462 27.951 1.00 55.81 78 THR A N 1
ATOM 623 C CA . THR A 1 78 ? -15.703 -12.592 27.600 1.00 55.81 78 THR A CA 1
ATOM 624 C C . THR A 1 78 ? -14.909 -12.413 26.302 1.00 55.81 78 THR A C 1
ATOM 626 O O . THR A 1 78 ? -14.099 -13.274 25.975 1.00 55.81 78 THR A O 1
ATOM 629 N N . ARG A 1 79 ? -15.119 -11.328 25.540 1.00 61.50 79 ARG A N 1
ATOM 630 C CA . ARG A 1 79 ? -14.461 -11.092 24.235 1.00 61.50 79 ARG A CA 1
ATOM 631 C C . ARG A 1 79 ? -13.141 -10.315 24.335 1.00 61.50 79 ARG A C 1
ATOM 633 O O . ARG A 1 79 ? -12.616 -9.880 23.314 1.00 61.50 79 ARG A O 1
ATOM 640 N N . GLY A 1 80 ? -12.590 -10.171 25.540 1.00 61.56 80 GLY A N 1
ATOM 641 C CA . GLY A 1 80 ? -11.346 -9.447 25.797 1.00 61.56 80 GLY A CA 1
ATOM 642 C C . GLY A 1 80 ? -11.578 -7.981 26.160 1.00 61.56 80 GLY A C 1
ATOM 643 O O . GLY A 1 80 ? -12.653 -7.597 26.619 1.00 61.56 80 GLY A O 1
ATOM 644 N N . VAL A 1 81 ? -10.545 -7.160 25.987 1.00 64.75 81 VAL A N 1
ATOM 645 C CA . VAL A 1 81 ? -10.568 -5.762 26.428 1.00 64.75 81 VAL A CA 1
ATOM 646 C C . VAL A 1 81 ? -11.453 -4.912 25.519 1.00 64.75 81 VAL A C 1
ATOM 648 O O . VAL A 1 81 ? -11.380 -4.980 24.291 1.00 64.75 81 VAL A O 1
ATOM 651 N N . MET A 1 82 ? -12.307 -4.102 26.143 1.00 68.19 82 MET A N 1
ATOM 652 C CA . MET A 1 82 ? -13.338 -3.326 25.464 1.00 68.19 82 MET A CA 1
ATOM 653 C C . MET A 1 82 ? -12.949 -1.857 25.349 1.00 68.19 82 MET A C 1
ATOM 655 O O . MET A 1 82 ? -12.598 -1.225 26.344 1.00 68.19 82 MET A O 1
ATOM 659 N N . GLU A 1 83 ? -13.090 -1.300 24.146 1.00 74.31 83 GLU A N 1
ATOM 660 C CA . GLU A 1 83 ? -12.968 0.139 23.925 1.00 74.31 83 GLU A CA 1
ATOM 661 C C . GLU A 1 83 ? -14.271 0.850 24.323 1.00 74.31 83 GLU A C 1
ATOM 663 O O . GLU A 1 83 ? -15.342 0.604 23.756 1.00 74.31 83 GLU A O 1
ATOM 668 N N . VAL A 1 84 ? -14.175 1.762 25.287 1.00 71.75 84 VAL A N 1
ATOM 669 C CA . VAL A 1 84 ? -15.285 2.544 25.838 1.00 71.75 84 VAL A CA 1
ATOM 670 C C . VAL A 1 84 ? -15.081 4.041 25.602 1.00 71.75 84 VAL A C 1
ATOM 672 O O . VAL A 1 84 ? -13.973 4.506 25.323 1.00 71.75 84 VAL A O 1
ATOM 675 N N . LYS A 1 85 ? -16.171 4.810 25.672 1.00 67.56 85 LYS A N 1
ATOM 676 C CA . LYS A 1 85 ? -16.123 6.277 25.597 1.00 67.56 85 LYS A CA 1
ATOM 677 C C . LYS A 1 85 ? -15.662 6.871 26.926 1.00 67.56 85 LYS A C 1
ATOM 679 O O . LYS A 1 85 ? -16.227 6.524 27.958 1.00 67.56 85 LYS A O 1
ATOM 684 N N . ASN A 1 86 ? -14.752 7.845 26.888 1.00 60.97 86 ASN A N 1
ATOM 685 C CA . ASN A 1 86 ? -14.288 8.543 28.094 1.00 60.97 86 ASN A CA 1
ATOM 686 C C . ASN A 1 86 ? -15.418 9.182 28.921 1.00 60.97 86 ASN A C 1
ATOM 688 O O . ASN A 1 86 ? -15.381 9.126 30.142 1.00 60.97 86 ASN A O 1
ATOM 692 N N . SER A 1 87 ? -16.429 9.768 28.273 1.00 61.81 87 SER A N 1
ATOM 693 C CA . SER A 1 87 ? -17.483 10.530 28.962 1.00 61.81 87 SER A CA 1
ATOM 694 C C . SER A 1 87 ? -18.479 9.679 29.750 1.00 61.81 87 SER A C 1
ATOM 696 O O . SER A 1 87 ? -19.152 10.182 30.642 1.00 61.81 87 SER A O 1
ATOM 698 N N . THR A 1 88 ? -18.620 8.399 29.404 1.00 61.34 88 THR A N 1
ATOM 699 C CA . THR A 1 88 ? -19.705 7.544 29.921 1.00 61.34 88 THR A CA 1
ATOM 700 C C . THR A 1 88 ? -19.230 6.170 30.371 1.00 61.34 88 THR A C 1
ATOM 702 O O . THR A 1 88 ? -20.029 5.400 30.899 1.00 61.34 88 THR A O 1
ATOM 705 N N . SER A 1 89 ? -17.966 5.820 30.106 1.00 71.31 89 SER A N 1
ATOM 706 C CA . SER A 1 89 ? -17.429 4.458 30.227 1.00 71.31 89 SER A CA 1
ATOM 707 C C . SER A 1 89 ? -18.283 3.401 29.512 1.00 71.31 89 SER A C 1
ATOM 709 O O . SER A 1 89 ? -18.179 2.209 29.789 1.00 71.31 89 SER A O 1
ATOM 711 N N . ALA A 1 90 ? -19.131 3.831 28.570 1.00 74.25 90 ALA A N 1
ATOM 712 C CA . ALA A 1 90 ? -20.040 2.969 27.840 1.00 74.25 90 ALA A CA 1
ATOM 713 C C . ALA A 1 90 ? -19.358 2.404 26.583 1.00 74.25 90 ALA A C 1
ATOM 715 O O . ALA A 1 90 ? -18.522 3.091 25.974 1.00 74.25 90 ALA A O 1
ATOM 716 N N . PRO A 1 91 ? -19.741 1.191 26.140 1.00 83.25 91 PRO A N 1
ATOM 717 C CA . PRO A 1 91 ? -19.263 0.628 24.886 1.00 83.25 91 PRO A CA 1
ATOM 718 C C . PRO A 1 91 ? -19.520 1.585 23.721 1.00 83.25 91 PRO A C 1
ATOM 720 O O . PRO A 1 91 ? -20.559 2.252 23.647 1.00 83.25 91 PRO A O 1
ATOM 723 N N . ARG A 1 92 ? -18.586 1.657 22.771 1.00 88.62 92 ARG A N 1
ATOM 724 C CA . ARG A 1 92 ? -18.774 2.533 21.612 1.00 88.62 92 ARG A CA 1
ATOM 725 C C . ARG A 1 92 ? -19.946 2.068 20.754 1.00 88.62 92 ARG A C 1
ATOM 727 O O . ARG A 1 92 ? -20.040 0.906 20.371 1.00 88.62 92 ARG A O 1
ATOM 734 N N . TYR A 1 93 ? -20.786 3.022 20.367 1.00 90.31 93 TYR A N 1
ATOM 735 C CA . TYR A 1 93 ? -21.975 2.791 19.552 1.00 90.31 93 TYR A CA 1
ATOM 736 C C . TYR A 1 93 ? -21.972 3.693 18.315 1.00 90.31 93 TYR A C 1
ATOM 738 O O . TYR A 1 93 ? -21.546 4.851 18.375 1.00 90.31 93 TYR A O 1
ATOM 746 N N . CYS A 1 94 ? -22.418 3.169 17.176 1.00 94.06 94 CYS A N 1
ATOM 747 C CA . CYS A 1 94 ? -22.658 3.939 15.961 1.00 94.06 94 CYS A CA 1
ATOM 748 C C . CYS A 1 94 ? -24.142 4.294 15.870 1.00 94.06 94 CYS A C 1
ATOM 750 O O . CYS A 1 94 ? -24.968 3.406 15.685 1.00 94.06 94 CYS A O 1
ATOM 752 N N . ARG A 1 95 ? -24.474 5.588 15.954 1.00 93.44 95 ARG A N 1
ATOM 753 C CA . ARG A 1 95 ? -25.862 6.064 15.841 1.00 93.44 95 ARG A CA 1
ATOM 754 C C . ARG A 1 95 ? -26.432 5.854 14.433 1.00 93.44 95 ARG A C 1
ATOM 756 O O . ARG A 1 95 ? -27.553 5.372 14.321 1.00 93.44 95 ARG A O 1
ATOM 763 N N . THR A 1 96 ? -25.634 6.118 13.392 1.00 94.19 96 THR A N 1
ATOM 764 C CA . THR A 1 96 ? -26.015 5.941 11.978 1.00 94.19 96 THR A CA 1
ATOM 765 C C . THR A 1 96 ? -26.325 4.485 11.645 1.00 94.19 96 THR A C 1
ATOM 767 O O . THR A 1 96 ? -27.372 4.184 11.089 1.00 94.19 96 THR A O 1
ATOM 770 N N . CYS A 1 97 ? -25.443 3.559 12.034 1.00 95.25 97 CYS A N 1
ATOM 771 C CA . CYS A 1 97 ? -25.633 2.131 11.771 1.00 95.25 97 CYS A CA 1
ATOM 772 C C . CYS A 1 97 ? -26.476 1.410 12.833 1.00 95.25 97 CYS A C 1
ATOM 774 O O . CYS A 1 97 ? -26.711 0.218 12.676 1.00 95.25 97 CYS A O 1
ATOM 776 N N . GLN A 1 98 ? -26.878 2.090 13.914 1.00 95.06 98 GLN A N 1
ATOM 777 C CA . GLN A 1 98 ? -27.663 1.520 15.017 1.00 95.06 98 GLN A CA 1
ATOM 778 C C . GLN A 1 98 ? -27.055 0.220 15.593 1.00 95.06 98 GLN A C 1
ATOM 780 O O . GLN A 1 98 ? -27.748 -0.775 15.792 1.00 95.06 98 GLN A O 1
ATOM 785 N N . GLN A 1 99 ? -25.741 0.207 15.835 1.00 94.00 99 GLN A N 1
ATOM 786 C CA . GLN A 1 99 ? -25.044 -0.976 16.356 1.00 94.00 99 GLN A CA 1
ATOM 787 C C . GLN A 1 99 ? -23.815 -0.611 17.189 1.00 94.00 99 GLN A C 1
ATOM 789 O O . GLN A 1 99 ? -23.203 0.449 17.001 1.00 94.00 99 GLN A O 1
ATOM 794 N N . PHE A 1 100 ? -23.412 -1.518 18.080 1.00 93.19 100 PHE A N 1
ATOM 795 C CA . PHE A 1 100 ? -22.151 -1.389 18.801 1.00 93.19 100 PHE A CA 1
ATOM 796 C C . PHE A 1 100 ? -20.953 -1.565 17.860 1.00 93.19 100 PHE A C 1
ATOM 798 O O . PHE A 1 100 ? -21.005 -2.303 16.876 1.00 93.19 100 PHE A O 1
ATOM 805 N N . LYS A 1 101 ? -19.870 -0.847 18.155 1.00 92.62 101 LYS A N 1
ATOM 806 C CA . LYS A 1 101 ? -18.623 -0.885 17.391 1.00 92.62 101 LYS A CA 1
ATOM 807 C C . LYS A 1 101 ? -17.645 -1.833 18.089 1.00 92.62 101 LYS A C 1
ATOM 809 O O . LYS A 1 101 ? -17.246 -1.516 19.213 1.00 92.62 101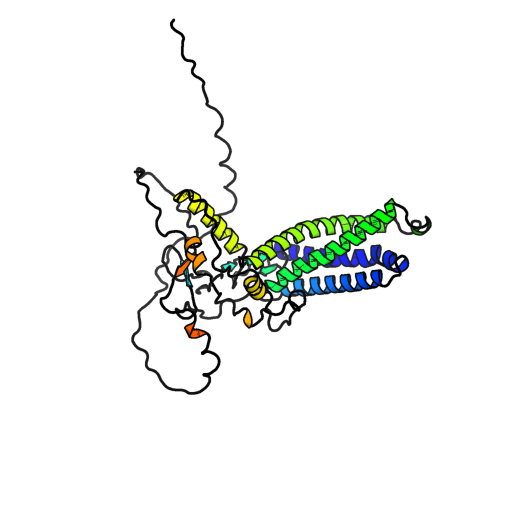 LYS A O 1
ATOM 814 N N . PRO A 1 102 ? -17.192 -2.913 17.429 1.00 92.81 102 PRO A N 1
ATOM 815 C CA . PRO A 1 102 ? -16.019 -3.649 17.878 1.00 92.81 102 PRO A CA 1
ATOM 816 C C . PRO A 1 102 ? -14.797 -2.731 18.042 1.00 92.81 102 PRO A C 1
ATOM 818 O O . PRO A 1 102 ? -14.793 -1.593 17.538 1.00 92.81 102 PRO A O 1
ATOM 821 N N . PRO A 1 103 ? -13.741 -3.196 18.725 1.00 90.38 103 PRO A N 1
ATOM 822 C CA . PRO A 1 103 ? -12.479 -2.483 18.775 1.00 90.38 103 PRO A CA 1
ATOM 823 C C . PRO A 1 103 ? -11.969 -2.092 17.377 1.00 90.38 103 PRO A C 1
ATOM 825 O O . PRO A 1 103 ? -12.228 -2.792 16.393 1.00 90.38 103 PRO A O 1
ATOM 828 N N . ARG A 1 104 ? -11.292 -0.941 17.269 1.00 93.12 104 ARG A N 1
ATOM 829 C CA . ARG A 1 104 ? -10.703 -0.399 16.020 1.00 93.12 104 ARG A CA 1
ATOM 830 C C . ARG A 1 104 ? -11.694 -0.172 14.862 1.00 93.12 104 ARG A C 1
ATOM 832 O O . ARG A 1 104 ? -11.309 -0.034 13.702 1.00 93.12 104 ARG A O 1
ATOM 839 N N . THR A 1 105 ? -12.997 -0.185 15.145 1.00 95.50 105 THR A N 1
ATOM 840 C CA . THR A 1 105 ? -14.053 -0.037 14.135 1.00 95.50 105 THR A CA 1
ATOM 841 C C . THR A 1 105 ? -14.519 1.409 14.044 1.00 95.50 105 THR A C 1
ATOM 843 O O . THR A 1 105 ? -14.958 1.996 15.038 1.00 95.50 105 THR A O 1
ATOM 846 N N . HIS A 1 106 ? -14.548 1.953 12.827 1.00 96.19 106 HIS A N 1
ATOM 847 C CA . HIS A 1 106 ? -15.010 3.317 12.562 1.00 96.19 106 HIS A CA 1
ATOM 848 C C . HIS A 1 106 ? -16.118 3.325 11.503 1.00 96.19 106 HIS A C 1
ATOM 850 O O . HIS A 1 106 ? -16.248 2.399 10.705 1.00 96.19 106 HIS A O 1
ATOM 856 N N . HIS A 1 107 ? -16.984 4.341 11.551 1.00 97.50 107 HIS A N 1
ATOM 857 C CA . HIS A 1 107 ? -18.018 4.543 10.537 1.00 97.50 107 HIS A CA 1
ATOM 858 C C . HIS A 1 107 ? -17.422 5.372 9.400 1.00 97.50 107 HIS A C 1
ATOM 860 O O . HIS A 1 107 ? -16.898 6.455 9.648 1.00 97.50 107 HIS A O 1
ATOM 866 N N . CYS A 1 108 ? -17.515 4.871 8.172 1.00 97.88 108 CYS A N 1
ATOM 867 C CA . CYS A 1 108 ? -17.150 5.618 6.980 1.00 97.88 108 CYS A CA 1
ATOM 868 C C . CYS A 1 108 ? -18.420 6.172 6.339 1.00 97.88 108 CYS A C 1
ATOM 870 O O . CYS A 1 108 ? -19.256 5.393 5.890 1.00 97.88 108 CYS A O 1
ATOM 872 N N . SER A 1 109 ? -18.530 7.496 6.244 1.00 95.81 109 SER A N 1
ATOM 873 C CA . SER A 1 109 ? -19.663 8.162 5.593 1.00 95.81 109 SER A CA 1
ATOM 874 C C . SER A 1 109 ? -19.728 7.895 4.087 1.00 95.81 109 SER A C 1
ATOM 876 O O . SER A 1 109 ? -20.815 7.787 3.538 1.00 95.81 109 SER A O 1
ATOM 878 N N . GLN A 1 110 ? -18.582 7.728 3.412 1.00 95.25 110 GLN A N 1
ATOM 879 C CA . GLN A 1 110 ? -18.556 7.413 1.977 1.00 95.25 110 GLN A CA 1
ATOM 880 C C . GLN A 1 110 ? -19.047 5.991 1.677 1.00 95.25 110 GLN A C 1
ATOM 882 O O . GLN A 1 110 ? -19.707 5.762 0.667 1.00 95.25 110 GLN A O 1
ATOM 887 N N . CYS A 1 111 ? -18.731 5.029 2.550 1.00 95.81 111 CYS A N 1
ATOM 888 C CA . CYS A 1 111 ? -19.232 3.658 2.436 1.00 95.81 111 CYS A CA 1
ATOM 889 C C . CYS A 1 111 ? -20.597 3.456 3.117 1.00 95.81 111 CYS A C 1
ATOM 891 O O . CYS A 1 111 ? -21.170 2.377 2.976 1.00 95.81 111 CYS A O 1
ATOM 893 N N . ASP A 1 112 ? -21.059 4.449 3.881 1.00 96.44 112 ASP A N 1
ATOM 894 C CA . ASP A 1 112 ? -22.264 4.447 4.716 1.00 96.44 112 ASP A CA 1
ATOM 895 C C . ASP A 1 112 ? -22.391 3.215 5.632 1.00 96.44 112 ASP A C 1
ATOM 897 O O . ASP A 1 112 ? -23.408 2.523 5.702 1.00 96.44 112 ASP A O 1
ATOM 901 N N . ARG A 1 113 ? -21.292 2.867 6.311 1.00 97.00 113 ARG A N 1
ATOM 902 C CA . ARG A 1 113 ? -21.235 1.701 7.209 1.00 97.00 113 ARG A CA 1
ATOM 903 C C . ARG A 1 113 ? -20.049 1.743 8.159 1.00 97.00 113 ARG A C 1
ATOM 905 O O . ARG A 1 113 ? -19.041 2.402 7.909 1.00 97.00 113 ARG A O 1
ATOM 912 N N . CYS A 1 114 ? -20.131 0.945 9.222 1.00 98.06 114 CYS A N 1
ATOM 913 C CA . CYS A 1 114 ? -18.967 0.608 10.036 1.00 98.06 114 CYS A CA 1
ATOM 914 C C . CYS A 1 114 ? -18.036 -0.381 9.318 1.00 98.06 114 CYS A C 1
ATOM 916 O O . CYS A 1 114 ? -18.493 -1.370 8.736 1.00 98.06 114 CYS A O 1
ATOM 918 N N . VAL A 1 115 ? -16.732 -0.115 9.399 1.00 98.25 115 VAL A N 1
ATOM 919 C CA . VAL A 1 115 ? -15.655 -0.928 8.824 1.00 98.25 115 VAL A CA 1
ATOM 920 C C . VAL A 1 115 ? -14.738 -1.407 9.951 1.00 98.25 115 VAL A C 1
ATOM 922 O O . VAL A 1 115 ? -14.283 -0.600 10.765 1.00 98.25 115 VAL A O 1
ATOM 925 N N . LEU A 1 116 ? -14.504 -2.721 10.017 1.00 96.88 116 LEU A N 1
ATOM 926 C CA . LEU A 1 116 ? -13.609 -3.336 11.006 1.00 96.88 116 LEU A CA 1
ATOM 927 C C . LEU A 1 116 ? -12.158 -2.916 10.753 1.00 96.88 116 LEU A C 1
ATOM 929 O O . LEU A 1 116 ? -11.739 -2.882 9.594 1.00 96.88 116 LEU A O 1
ATOM 933 N N . LYS A 1 117 ? -11.396 -2.639 11.823 1.00 96.38 117 LYS A N 1
ATOM 934 C CA . LYS A 1 117 ? -9.999 -2.154 11.765 1.00 96.38 117 LYS A CA 1
ATOM 935 C C . LYS A 1 117 ? -9.810 -1.106 10.659 1.00 96.38 117 LYS A C 1
ATOM 937 O O . LYS A 1 117 ? -8.950 -1.257 9.792 1.00 96.38 117 LYS A O 1
ATOM 942 N N . MET A 1 118 ? -10.701 -0.114 10.619 1.00 98.00 118 MET A N 1
ATOM 943 C CA . MET A 1 118 ? -10.725 0.867 9.535 1.00 98.00 118 MET A CA 1
ATOM 944 C C . MET A 1 118 ? -9.430 1.675 9.556 1.00 98.00 118 MET A C 1
ATOM 946 O O . MET A 1 118 ? -9.099 2.277 10.572 1.00 98.00 118 MET A O 1
ATOM 950 N N . ASP A 1 119 ? -8.732 1.711 8.424 1.00 98.06 119 ASP A N 1
ATOM 951 C CA . ASP A 1 119 ? -7.551 2.547 8.255 1.00 98.06 119 ASP A CA 1
ATOM 952 C C . ASP A 1 119 ? -7.929 3.895 7.645 1.00 98.06 119 ASP A C 1
ATOM 954 O O . ASP A 1 119 ? -7.742 4.934 8.267 1.00 98.06 119 ASP A O 1
ATOM 958 N N . HIS A 1 120 ? -8.528 3.879 6.454 1.00 97.69 120 HIS A N 1
ATOM 959 C CA . HIS A 1 120 ? -9.035 5.077 5.790 1.00 97.69 120 HIS A CA 1
ATOM 960 C C . HIS A 1 120 ? -10.026 4.717 4.676 1.00 97.69 120 HIS A C 1
ATOM 962 O O . HIS A 1 120 ? -10.173 3.557 4.286 1.00 97.69 120 HIS A O 1
ATOM 968 N N . HIS A 1 121 ? -10.723 5.720 4.144 1.00 97.94 121 HIS A N 1
ATOM 969 C CA . HIS A 1 121 ? -11.374 5.597 2.842 1.00 97.94 121 HIS A CA 1
ATOM 970 C C . HIS A 1 121 ? -10.400 6.055 1.760 1.00 97.94 121 HIS A C 1
ATOM 972 O O . HIS A 1 121 ? -9.891 7.171 1.844 1.00 97.94 121 HIS A O 1
ATOM 978 N N . CYS A 1 122 ? -10.131 5.209 0.767 1.00 97.81 122 CYS A N 1
ATOM 979 C CA . CYS A 1 122 ? -9.138 5.485 -0.262 1.00 97.81 122 CYS A CA 1
ATOM 980 C C . CYS A 1 122 ? -9.820 5.753 -1.613 1.00 97.81 122 CYS A C 1
ATOM 982 O O . CYS A 1 122 ? -10.310 4.812 -2.245 1.00 97.81 122 CYS A O 1
ATOM 984 N N . PRO A 1 123 ? -9.815 7.007 -2.106 1.00 96.81 123 PRO A N 1
ATOM 985 C CA . PRO A 1 123 ? -10.408 7.341 -3.401 1.00 96.81 123 PRO A CA 1
ATOM 986 C C . PRO A 1 123 ? -9.759 6.589 -4.571 1.00 96.81 123 PRO A C 1
ATOM 988 O O . PRO A 1 123 ? -10.439 6.223 -5.523 1.00 96.81 123 PRO A O 1
ATOM 991 N N . TRP A 1 124 ? -8.457 6.295 -4.474 1.00 97.50 124 TRP A N 1
ATOM 992 C CA . TRP A 1 124 ? -7.662 5.621 -5.510 1.00 97.50 124 TRP A CA 1
ATOM 993 C C . TRP A 1 124 ? -8.074 4.166 -5.775 1.00 97.50 124 TRP A C 1
ATOM 995 O O . TRP A 1 124 ? -7.808 3.644 -6.857 1.00 97.50 124 TRP A O 1
ATOM 1005 N N . VAL A 1 125 ? -8.741 3.521 -4.814 1.00 97.19 125 VAL A N 1
ATOM 1006 C CA . VAL A 1 125 ? -9.367 2.195 -4.977 1.00 97.19 125 VAL A CA 1
ATOM 1007 C C . VAL A 1 125 ? -10.893 2.256 -4.840 1.00 97.19 125 VAL A C 1
ATOM 1009 O O . VAL A 1 125 ? -11.546 1.219 -4.846 1.00 97.19 125 VAL A O 1
ATOM 1012 N N . ASN A 1 126 ? -11.469 3.457 -4.690 1.00 96.94 126 ASN A N 1
ATOM 1013 C CA . ASN A 1 126 ? -12.897 3.687 -4.442 1.00 96.94 126 ASN A CA 1
ATOM 1014 C C . ASN A 1 126 ? -13.500 2.703 -3.415 1.00 96.94 126 ASN A C 1
ATOM 1016 O O . ASN A 1 126 ? -14.577 2.138 -3.611 1.00 96.94 126 ASN A O 1
ATOM 1020 N N . ASN A 1 127 ? -12.757 2.450 -2.338 1.00 97.56 127 ASN A N 1
ATOM 1021 C CA . ASN A 1 127 ? -13.123 1.507 -1.291 1.00 97.56 127 ASN A CA 1
ATOM 1022 C C . ASN A 1 127 ? -12.471 1.929 0.031 1.00 97.56 127 ASN A C 1
ATOM 1024 O O . ASN A 1 127 ? -11.456 2.632 0.065 1.00 97.56 127 ASN A O 1
ATOM 1028 N N . CYS A 1 128 ? -13.048 1.481 1.141 1.00 98.38 128 CYS A N 1
ATOM 1029 C CA . CYS A 1 128 ? -12.368 1.567 2.424 1.00 98.38 128 CYS A CA 1
ATOM 1030 C C . CYS A 1 128 ? -11.203 0.581 2.477 1.00 98.38 128 CYS A C 1
ATOM 1032 O O . CYS A 1 128 ? -11.296 -0.518 1.941 1.00 98.38 128 CYS A O 1
ATOM 1034 N N . ILE A 1 129 ? -10.136 0.959 3.174 1.00 98.31 129 ILE A N 1
ATOM 1035 C CA . ILE A 1 129 ? -9.083 0.048 3.610 1.00 98.31 129 ILE A CA 1
ATOM 1036 C C . ILE A 1 129 ? -9.374 -0.310 5.064 1.00 98.31 129 ILE A C 1
ATOM 1038 O O . ILE A 1 129 ? -9.471 0.569 5.923 1.00 98.31 129 ILE A O 1
ATOM 1042 N N . GLY A 1 130 ? -9.569 -1.595 5.328 1.00 97.19 130 GLY A N 1
ATOM 1043 C CA . GLY A 1 130 ? -9.914 -2.129 6.640 1.00 97.19 130 GLY A CA 1
ATOM 1044 C C . GLY A 1 130 ? -9.326 -3.516 6.857 1.00 97.19 130 GLY A C 1
ATOM 1045 O O . GLY A 1 130 ? -8.451 -3.958 6.109 1.00 97.19 130 GLY A O 1
ATOM 1046 N N . PHE A 1 131 ? -9.824 -4.214 7.874 1.00 96.06 131 PHE A N 1
ATOM 1047 C CA . PHE A 1 131 ? -9.317 -5.516 8.309 1.00 96.06 131 PHE A CA 1
ATOM 1048 C C . PHE A 1 131 ? -9.113 -6.505 7.154 1.00 96.06 131 PHE A C 1
ATOM 1050 O O . PHE A 1 131 ? -8.040 -7.090 7.027 1.00 96.06 131 PHE A O 1
ATOM 1057 N N . ASN A 1 132 ? -10.112 -6.649 6.280 1.00 94.25 132 ASN A N 1
ATOM 1058 C CA . ASN A 1 132 ? -10.110 -7.701 5.267 1.00 94.25 132 ASN A CA 1
ATOM 1059 C C . ASN A 1 132 ? -9.215 -7.413 4.057 1.00 94.25 132 ASN A C 1
ATOM 1061 O O . ASN A 1 132 ? -8.756 -8.345 3.407 1.00 94.25 132 ASN A O 1
ATOM 1065 N N . ASN A 1 133 ? -8.978 -6.147 3.709 1.00 95.38 133 ASN A N 1
ATOM 1066 C CA . ASN A 1 133 ? -8.284 -5.786 2.467 1.00 95.38 133 ASN A CA 1
ATOM 1067 C C . ASN A 1 133 ? -6.979 -5.004 2.675 1.00 95.38 133 ASN A C 1
ATOM 1069 O O . ASN A 1 133 ? -6.286 -4.731 1.693 1.00 95.38 133 ASN A O 1
ATOM 1073 N N . GLN A 1 134 ? -6.587 -4.715 3.923 1.00 95.31 134 GLN A N 1
ATOM 1074 C CA . GLN A 1 134 ? -5.325 -4.040 4.253 1.00 95.31 134 GLN A CA 1
ATOM 1075 C C . GLN A 1 134 ? -4.115 -4.715 3.590 1.00 95.31 134 GLN A C 1
ATOM 1077 O O . GLN A 1 134 ? -3.272 -4.041 3.004 1.00 95.31 134 GLN A O 1
ATOM 1082 N N . ALA A 1 135 ? -4.044 -6.049 3.619 1.00 93.62 135 ALA A N 1
ATOM 1083 C CA . ALA A 1 135 ? -2.922 -6.779 3.036 1.00 93.62 135 ALA A CA 1
ATOM 1084 C C . ALA A 1 135 ? -2.861 -6.660 1.500 1.00 93.62 135 ALA A C 1
ATOM 1086 O O . ALA A 1 135 ? -1.770 -6.607 0.937 1.00 93.62 135 ALA A O 1
ATOM 1087 N N . PHE A 1 136 ? -4.006 -6.605 0.808 1.00 95.00 136 PHE A N 1
ATOM 1088 C CA . PHE A 1 136 ? -4.037 -6.364 -0.640 1.00 95.00 136 PHE A CA 1
ATOM 1089 C C . PHE A 1 136 ? -3.597 -4.944 -0.971 1.00 95.00 136 PHE A C 1
ATOM 1091 O O . PHE A 1 136 ? -2.776 -4.761 -1.862 1.00 95.00 136 PHE A O 1
ATOM 1098 N N . PHE A 1 137 ? -4.071 -3.955 -0.212 1.00 96.81 137 PHE A N 1
ATOM 1099 C CA . PHE A 1 137 ? -3.667 -2.565 -0.396 1.00 96.81 137 PHE A CA 1
ATOM 1100 C C . PHE A 1 137 ? -2.153 -2.382 -0.234 1.00 96.81 137 PHE A C 1
ATOM 1102 O O . PHE A 1 137 ? -1.508 -1.817 -1.110 1.00 96.81 137 PHE A O 1
ATOM 1109 N N . VAL A 1 138 ? -1.552 -2.937 0.821 1.00 96.12 138 VAL A N 1
ATOM 1110 C CA . VAL A 1 138 ? -0.103 -2.798 1.048 1.00 96.12 138 VAL A CA 1
ATOM 1111 C C . VAL A 1 138 ? 0.714 -3.540 -0.013 1.00 96.12 138 VAL A C 1
ATOM 1113 O O . VAL A 1 138 ? 1.724 -3.018 -0.480 1.00 96.12 138 VAL A O 1
ATOM 1116 N N . ARG A 1 139 ? 0.274 -4.727 -0.455 1.00 95.25 139 ARG A N 1
ATOM 1117 C CA . ARG A 1 139 ? 0.914 -5.423 -1.586 1.00 95.25 139 ARG A CA 1
ATOM 1118 C C . ARG A 1 139 ? 0.788 -4.635 -2.882 1.00 95.25 139 ARG A C 1
ATOM 1120 O O . ARG A 1 139 ? 1.731 -4.627 -3.661 1.00 95.25 139 ARG A O 1
ATOM 1127 N N . PHE A 1 140 ? -0.349 -3.987 -3.118 1.00 97.25 140 PHE A N 1
ATOM 1128 C CA . PHE A 1 140 ? -0.525 -3.101 -4.263 1.00 97.25 140 PHE A CA 1
ATOM 1129 C C . PHE A 1 140 ? 0.523 -1.983 -4.244 1.00 97.25 140 PHE A C 1
ATOM 1131 O O . PHE A 1 140 ? 1.232 -1.836 -5.234 1.00 97.25 140 PHE A O 1
ATOM 1138 N N . LEU A 1 141 ? 0.698 -1.278 -3.120 1.00 97.81 141 LEU A N 1
ATOM 1139 C CA . LEU A 1 141 ? 1.728 -0.238 -2.999 1.00 97.81 141 LEU A CA 1
ATOM 1140 C C . LEU A 1 141 ? 3.141 -0.796 -3.246 1.00 97.81 141 LEU A C 1
ATOM 1142 O O . LEU A 1 141 ? 3.887 -0.258 -4.058 1.00 97.81 141 LEU A O 1
ATOM 1146 N N . PHE A 1 142 ? 3.470 -1.938 -2.633 1.00 96.75 142 PHE A N 1
ATOM 1147 C CA . PHE A 1 142 ? 4.756 -2.609 -2.833 1.00 96.75 142 PHE A CA 1
ATOM 1148 C C . PHE A 1 142 ? 5.023 -2.940 -4.309 1.00 96.75 142 PHE A C 1
ATOM 1150 O O . PHE A 1 142 ? 6.104 -2.667 -4.827 1.00 96.75 142 PHE A O 1
ATOM 1157 N N . TRP A 1 143 ? 4.043 -3.514 -5.009 1.00 97.38 143 TRP A N 1
ATOM 1158 C CA . TRP A 1 143 ? 4.205 -3.874 -6.416 1.00 97.38 143 TRP A CA 1
ATOM 1159 C C . TRP A 1 143 ? 4.199 -2.655 -7.347 1.00 97.38 143 TRP A C 1
ATOM 1161 O O . TRP A 1 143 ? 4.866 -2.707 -8.380 1.00 97.38 143 TRP A O 1
ATOM 1171 N N . VAL A 1 144 ? 3.541 -1.548 -6.974 1.00 98.00 144 VAL A N 1
ATOM 1172 C CA . VAL A 1 144 ? 3.721 -0.246 -7.643 1.00 98.00 144 VAL A CA 1
ATOM 1173 C C . VAL A 1 144 ? 5.171 0.206 -7.528 1.00 98.00 144 VAL A C 1
ATOM 1175 O O . VAL A 1 144 ? 5.771 0.515 -8.556 1.00 98.00 144 VAL A O 1
ATOM 1178 N N . ASP A 1 145 ? 5.767 0.183 -6.336 1.00 98.12 145 ASP A N 1
ATOM 1179 C CA . ASP A 1 145 ? 7.153 0.626 -6.139 1.00 98.12 145 ASP A CA 1
ATOM 1180 C C . ASP A 1 145 ? 8.150 -0.251 -6.902 1.00 98.12 145 ASP A C 1
ATOM 1182 O O . ASP A 1 145 ? 9.060 0.262 -7.553 1.00 98.12 145 ASP A O 1
ATOM 1186 N N . VAL A 1 146 ? 7.955 -1.574 -6.885 1.00 97.31 146 VAL A N 1
ATOM 1187 C CA . VAL A 1 146 ? 8.799 -2.516 -7.636 1.00 97.31 146 VAL A CA 1
ATOM 1188 C C . VAL A 1 146 ? 8.679 -2.271 -9.140 1.00 97.31 146 VAL A C 1
ATOM 1190 O O . VAL A 1 146 ? 9.694 -2.062 -9.804 1.00 97.31 146 VAL A O 1
ATOM 1193 N N . ALA A 1 147 ? 7.460 -2.258 -9.689 1.00 97.06 147 ALA A N 1
ATOM 1194 C CA . ALA A 1 147 ? 7.255 -2.090 -11.126 1.00 97.06 147 ALA A CA 1
ATOM 1195 C C . ALA A 1 147 ? 7.731 -0.712 -11.609 1.00 97.06 147 ALA A C 1
ATOM 1197 O O . ALA A 1 147 ? 8.458 -0.613 -12.596 1.00 97.06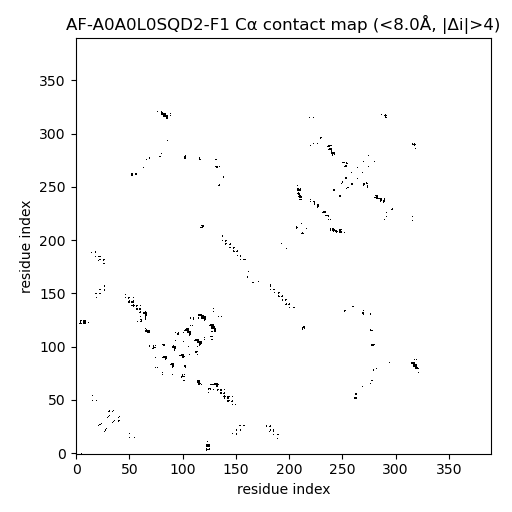 147 ALA A O 1
ATOM 1198 N N . THR A 1 148 ? 7.387 0.362 -10.897 1.00 97.00 148 THR A N 1
ATOM 1199 C CA . THR A 1 148 ? 7.800 1.717 -11.289 1.00 97.00 148 THR A CA 1
ATOM 1200 C C . THR A 1 148 ? 9.294 1.952 -11.082 1.00 97.00 148 THR A C 1
ATOM 1202 O O . THR A 1 148 ? 9.913 2.573 -11.942 1.00 97.00 148 THR A O 1
ATOM 1205 N N . GLY A 1 149 ? 9.918 1.392 -10.041 1.00 97.25 149 GLY A N 1
ATOM 1206 C CA . GLY A 1 149 ? 11.373 1.432 -9.858 1.00 97.25 149 GLY A CA 1
ATOM 1207 C C . GLY A 1 149 ? 12.130 0.710 -10.979 1.00 97.25 149 GLY A C 1
ATOM 1208 O O . GLY A 1 149 ? 13.126 1.227 -11.498 1.00 97.25 149 GLY A O 1
ATOM 1209 N N . MET A 1 150 ? 11.626 -0.449 -11.417 1.00 94.75 150 MET A N 1
ATOM 1210 C CA . MET A 1 150 ? 12.151 -1.164 -12.586 1.00 94.75 150 MET A CA 1
ATOM 1211 C C . MET A 1 150 ? 11.999 -0.331 -13.867 1.00 94.75 150 MET A C 1
ATOM 1213 O O . MET A 1 150 ? 12.980 -0.170 -14.595 1.00 94.75 150 MET A O 1
ATOM 1217 N N . CYS A 1 151 ? 10.822 0.262 -14.110 1.00 93.56 151 CYS A N 1
ATOM 1218 C CA . CYS A 1 151 ? 10.601 1.165 -15.246 1.00 93.56 151 CYS A CA 1
ATOM 1219 C C . CYS A 1 151 ? 11.568 2.350 -15.235 1.00 93.56 151 CYS A C 1
ATOM 1221 O O . CYS A 1 151 ? 12.250 2.584 -16.227 1.00 93.56 151 CYS A O 1
ATOM 1223 N N . VAL A 1 152 ? 11.672 3.078 -14.118 1.00 95.06 152 VAL A N 1
ATOM 1224 C CA . VAL A 1 152 ? 12.563 4.243 -13.988 1.00 95.06 152 VAL A CA 1
ATOM 1225 C C . VAL A 1 152 ? 14.012 3.854 -14.273 1.00 95.06 152 VAL A C 1
ATOM 1227 O O . VAL A 1 152 ? 14.713 4.585 -14.967 1.00 95.06 152 VAL A O 1
ATOM 1230 N N . THR A 1 153 ? 14.453 2.685 -13.805 1.00 91.75 153 THR A N 1
ATOM 1231 C CA . THR A 1 153 ? 15.814 2.190 -14.059 1.00 91.75 153 THR A CA 1
ATOM 1232 C C . THR A 1 153 ? 16.072 1.985 -15.553 1.00 91.75 153 THR A C 1
ATOM 1234 O O . THR A 1 153 ? 17.096 2.427 -16.074 1.00 91.75 153 THR A O 1
ATOM 1237 N N . VAL A 1 154 ? 15.136 1.356 -16.265 1.00 88.81 154 VAL A N 1
ATOM 1238 C CA . VAL A 1 154 ? 15.284 1.063 -17.700 1.00 88.81 154 VAL A CA 1
ATOM 1239 C C . VAL A 1 154 ? 15.154 2.335 -18.535 1.00 88.81 154 VAL A C 1
ATOM 1241 O O . VAL A 1 154 ? 15.931 2.550 -19.463 1.00 88.81 154 VAL A O 1
ATOM 1244 N N . LEU A 1 155 ? 14.218 3.216 -18.189 1.00 90.44 155 LEU A N 1
ATOM 1245 C CA . LEU A 1 155 ? 14.060 4.515 -18.838 1.00 90.44 155 LEU A CA 1
ATOM 1246 C C . LEU A 1 155 ? 15.316 5.379 -18.651 1.00 90.44 155 LEU A C 1
ATOM 1248 O O . LEU A 1 155 ? 15.773 6.020 -19.596 1.00 90.44 155 LEU A O 1
ATOM 1252 N N . ALA A 1 156 ? 15.918 5.366 -17.456 1.00 91.00 156 ALA A N 1
ATOM 1253 C CA . ALA A 1 156 ? 17.164 6.081 -17.184 1.00 91.00 156 ALA A CA 1
ATOM 1254 C C . ALA A 1 156 ? 18.319 5.512 -18.011 1.00 91.00 156 ALA A C 1
ATOM 1256 O O . ALA A 1 156 ? 19.081 6.275 -18.605 1.00 91.00 156 ALA A O 1
ATOM 1257 N N . TRP A 1 157 ? 18.413 4.182 -18.100 1.00 86.69 157 TRP A N 1
ATOM 1258 C CA . TRP A 1 157 ? 19.376 3.513 -18.972 1.00 86.69 157 TRP A CA 1
ATOM 1259 C C . TRP A 1 157 ? 19.193 3.941 -20.428 1.00 86.69 157 TRP A C 1
ATOM 1261 O O . TRP A 1 157 ? 20.166 4.273 -21.100 1.00 86.69 157 TRP A O 1
ATOM 1271 N N . ARG A 1 158 ? 17.951 3.972 -20.920 1.00 84.88 158 ARG A N 1
ATOM 1272 C CA . ARG A 1 158 ? 17.644 4.361 -22.301 1.00 84.88 158 ARG A CA 1
ATOM 1273 C C . ARG A 1 158 ? 18.071 5.796 -22.603 1.00 84.88 158 ARG A C 1
ATOM 1275 O O . ARG A 1 158 ? 18.677 6.050 -23.639 1.00 84.88 158 ARG A O 1
ATOM 1282 N N . LEU A 1 159 ? 17.801 6.724 -21.688 1.00 87.38 159 LEU A N 1
ATOM 1283 C CA . LEU A 1 159 ? 18.241 8.115 -21.819 1.00 87.38 159 LEU A CA 1
ATOM 1284 C C . LEU A 1 159 ? 19.771 8.239 -21.774 1.00 87.38 159 LEU A C 1
ATOM 1286 O O . LEU A 1 159 ? 20.345 9.007 -22.544 1.00 87.38 159 LEU A O 1
ATOM 1290 N N . TYR A 1 160 ? 20.433 7.473 -20.903 1.00 87.50 160 TYR A N 1
ATOM 1291 C CA . TYR A 1 160 ? 21.893 7.432 -20.823 1.00 87.50 160 TYR A CA 1
ATOM 1292 C C . TYR A 1 160 ? 22.522 6.912 -22.120 1.00 87.50 160 TYR A C 1
ATOM 1294 O O . TYR A 1 160 ? 23.472 7.511 -22.624 1.00 87.50 160 TYR A O 1
ATOM 1302 N N . ASP A 1 161 ? 21.970 5.840 -22.689 1.00 83.31 161 ASP A N 1
ATOM 1303 C CA . ASP A 1 161 ? 22.409 5.285 -23.967 1.00 83.31 161 ASP A CA 1
ATOM 1304 C C . ASP A 1 161 ? 22.303 6.314 -25.101 1.00 83.31 161 ASP A C 1
ATOM 1306 O O . ASP A 1 161 ? 23.274 6.543 -25.820 1.00 83.31 161 ASP A O 1
ATOM 1310 N N . TRP A 1 162 ? 21.173 7.019 -25.209 1.00 82.88 162 TRP A N 1
ATOM 1311 C CA . TRP A 1 162 ? 21.021 8.094 -26.196 1.00 82.88 162 TRP A CA 1
ATOM 1312 C C . TRP A 1 162 ? 22.003 9.245 -25.993 1.00 82.88 162 TRP A C 1
ATOM 1314 O O . TRP A 1 162 ? 22.509 9.796 -26.970 1.00 82.88 162 TRP A O 1
ATOM 1324 N N . PHE A 1 163 ? 22.283 9.619 -24.743 1.00 85.44 163 PHE A N 1
ATOM 1325 C CA . PHE A 1 163 ? 23.219 10.701 -24.446 1.00 85.44 163 PHE A CA 1
ATOM 1326 C C . PHE A 1 163 ? 24.669 10.325 -24.775 1.00 85.44 163 PHE A C 1
ATOM 1328 O O . PHE A 1 163 ? 25.442 11.164 -25.232 1.00 85.44 163 PHE A O 1
ATOM 1335 N N . THR A 1 164 ? 25.038 9.068 -24.541 1.00 86.00 164 THR A N 1
ATOM 1336 C CA . THR A 1 164 ? 26.410 8.575 -24.720 1.00 86.00 164 THR A CA 1
ATOM 1337 C C . THR A 1 164 ? 26.680 7.992 -26.101 1.00 86.00 164 THR A C 1
ATOM 1339 O O . THR A 1 164 ? 27.845 7.828 -26.453 1.00 86.00 164 THR A O 1
ATOM 1342 N N . GLN A 1 165 ? 25.631 7.722 -26.885 1.00 83.06 165 GLN A N 1
ATOM 1343 C CA . GLN A 1 165 ? 25.704 7.051 -28.183 1.00 83.06 165 GLN A CA 1
ATOM 1344 C C . GLN A 1 165 ? 26.526 5.759 -28.099 1.00 83.06 165 GLN A C 1
ATOM 1346 O O . GLN A 1 165 ? 27.503 5.572 -28.824 1.00 83.06 165 GLN A O 1
ATOM 1351 N N . THR A 1 166 ? 26.150 4.871 -27.173 1.00 78.56 166 THR A N 1
ATOM 1352 C CA . THR A 1 166 ? 26.895 3.622 -26.928 1.00 78.56 166 THR A CA 1
ATOM 1353 C C . THR A 1 166 ? 26.834 2.670 -28.135 1.00 78.56 166 THR A C 1
ATOM 1355 O O . THR A 1 166 ? 27.709 1.817 -28.295 1.00 78.56 166 THR A O 1
ATOM 1358 N N . TYR A 1 167 ? 25.849 2.840 -29.025 1.00 77.06 167 TYR A N 1
ATOM 1359 C CA . TYR A 1 167 ? 25.669 2.046 -30.243 1.00 77.06 167 TYR A CA 1
ATOM 1360 C C . TYR A 1 167 ? 25.992 2.831 -31.534 1.00 77.06 167 TYR A C 1
ATOM 1362 O O . TYR A 1 167 ? 26.065 4.060 -31.526 1.00 77.06 167 TYR A O 1
ATOM 1370 N N . PRO A 1 168 ? 26.199 2.150 -32.679 1.00 79.19 168 PRO A N 1
ATOM 1371 C CA . PRO A 1 168 ? 26.494 2.811 -33.952 1.00 79.19 168 PRO A CA 1
ATOM 1372 C C . PRO A 1 168 ? 25.411 3.808 -34.397 1.00 79.19 168 PRO A C 1
ATOM 1374 O O . PRO A 1 168 ? 24.229 3.576 -34.183 1.00 79.19 168 PRO A O 1
ATOM 1377 N N . ALA A 1 169 ? 25.789 4.864 -35.126 1.00 76.88 169 ALA A N 1
ATOM 1378 C CA . ALA A 1 169 ? 24.885 5.959 -35.513 1.00 76.88 169 ALA A CA 1
ATOM 1379 C C . ALA A 1 169 ? 23.586 5.532 -36.235 1.00 76.88 169 ALA A C 1
ATOM 1381 O O . ALA A 1 169 ? 22.560 6.188 -36.082 1.00 76.88 169 ALA A O 1
ATOM 1382 N N . TRP A 1 170 ? 23.608 4.430 -36.991 1.00 74.62 170 TRP A N 1
ATOM 1383 C CA . TRP A 1 170 ? 22.425 3.898 -37.680 1.00 74.62 170 TRP A CA 1
ATOM 1384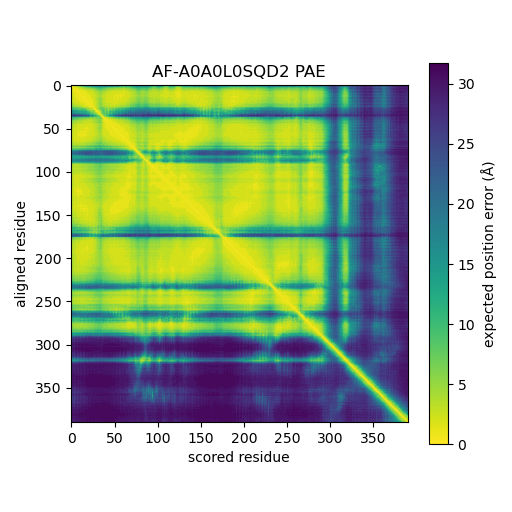 C C . TRP A 1 170 ? 21.381 3.298 -36.720 1.00 74.62 170 TRP A C 1
ATOM 1386 O O . TRP A 1 170 ? 20.201 3.234 -37.042 1.00 74.62 170 TRP A O 1
ATOM 1396 N N . TYR A 1 171 ? 21.776 2.903 -35.507 1.00 73.69 171 TYR A N 1
ATOM 1397 C CA . TYR A 1 171 ? 20.837 2.486 -34.462 1.00 73.69 171 TYR A CA 1
ATOM 1398 C C . TYR A 1 171 ? 19.925 3.646 -34.032 1.00 73.69 171 TYR A C 1
ATOM 1400 O O . TYR A 1 171 ? 18.760 3.456 -33.691 1.00 73.69 171 TYR A O 1
ATOM 1408 N N . TYR A 1 172 ? 20.444 4.870 -34.125 1.00 72.94 172 TYR A N 1
ATOM 1409 C CA . TYR A 1 172 ? 19.727 6.100 -33.823 1.00 72.94 172 TYR A CA 1
ATOM 1410 C C . TYR A 1 172 ? 19.168 6.790 -35.083 1.00 72.94 172 TYR A C 1
ATOM 1412 O O . TYR A 1 172 ? 18.750 7.940 -34.993 1.00 72.94 172 TYR A O 1
ATOM 1420 N N . SER A 1 173 ? 19.168 6.171 -36.272 1.00 65.69 173 SER A N 1
ATOM 1421 C CA . SER A 1 173 ? 18.777 6.890 -37.499 1.00 65.69 173 SER A CA 1
ATOM 1422 C C . SER A 1 173 ? 17.298 6.787 -37.878 1.00 65.69 173 SER A C 1
ATOM 1424 O O . SER A 1 173 ? 16.826 7.669 -38.589 1.00 65.69 173 SER A O 1
ATOM 1426 N N . ASP A 1 174 ? 16.540 5.804 -37.373 1.00 60.12 174 ASP A N 1
ATOM 1427 C CA . ASP A 1 174 ? 15.241 5.482 -37.995 1.00 60.12 174 ASP A CA 1
ATOM 1428 C C . ASP A 1 174 ? 13.977 5.810 -37.179 1.00 60.12 174 ASP A C 1
ATOM 1430 O O . ASP A 1 174 ? 12.880 5.784 -37.734 1.00 60.12 174 ASP A O 1
ATOM 1434 N N . VAL A 1 175 ? 14.056 6.128 -35.879 1.00 60.69 175 VAL A N 1
ATOM 1435 C CA . VAL A 1 175 ? 12.842 6.095 -35.027 1.00 60.69 175 VAL A CA 1
ATOM 1436 C C . VAL A 1 175 ? 12.891 7.025 -33.784 1.00 60.69 175 VAL A C 1
ATOM 1438 O O . VAL A 1 175 ? 12.120 6.899 -32.834 1.00 60.69 175 VAL A O 1
ATOM 1441 N N . VAL A 1 176 ? 13.809 7.994 -33.740 1.00 70.75 176 VAL A N 1
ATOM 1442 C CA . VAL A 1 176 ? 14.267 8.568 -32.454 1.00 70.75 176 VAL A CA 1
ATOM 1443 C C . VAL A 1 176 ? 13.295 9.532 -31.778 1.00 70.75 176 VAL A C 1
ATOM 1445 O O . VAL A 1 176 ? 13.157 9.488 -30.558 1.00 70.75 176 VAL A O 1
ATOM 1448 N N . LEU A 1 177 ? 12.610 10.408 -32.523 1.00 80.88 177 LEU A N 1
ATOM 1449 C CA . LEU A 1 177 ? 11.882 11.508 -31.878 1.00 80.88 177 LEU A CA 1
ATOM 1450 C C . LEU A 1 177 ? 10.695 11.015 -31.044 1.00 80.88 177 LEU A C 1
ATOM 1452 O O . LEU A 1 177 ? 10.544 11.432 -29.900 1.00 80.88 177 LEU A O 1
ATOM 1456 N N . TYR A 1 178 ? 9.858 10.127 -31.583 1.00 82.56 178 TYR A N 1
ATOM 1457 C CA . TYR A 1 178 ? 8.683 9.672 -30.839 1.00 82.56 178 TYR A CA 1
ATOM 1458 C C . TYR A 1 178 ? 9.063 8.743 -29.682 1.00 82.56 178 TYR A C 1
ATOM 1460 O O . TYR A 1 178 ? 8.451 8.835 -28.623 1.00 82.56 178 TYR A O 1
ATOM 1468 N N . GLN A 1 179 ? 10.083 7.889 -29.843 1.00 84.69 179 GLN A N 1
ATOM 1469 C CA . GLN A 1 179 ? 10.571 7.043 -28.752 1.00 84.69 179 GLN A CA 1
ATOM 1470 C C . GLN A 1 179 ? 11.125 7.903 -27.618 1.00 84.69 179 GLN A C 1
ATOM 1472 O O . GLN A 1 179 ? 10.849 7.631 -26.450 1.00 84.69 179 GLN A O 1
ATOM 1477 N N . LEU A 1 180 ? 11.868 8.963 -27.955 1.00 85.56 180 LEU A N 1
ATOM 1478 C CA . LEU A 1 180 ? 12.377 9.927 -26.985 1.00 85.56 180 LEU A CA 1
ATOM 1479 C C . LEU A 1 180 ? 11.235 10.643 -26.267 1.00 85.56 180 LEU A C 1
ATOM 1481 O O . LEU A 1 180 ? 11.240 10.718 -25.041 1.00 85.56 180 LEU A O 1
ATOM 1485 N N . VAL A 1 181 ? 10.234 11.118 -27.011 1.00 89.38 181 VAL A N 1
ATOM 1486 C CA . VAL A 1 181 ? 9.051 11.771 -26.435 1.00 89.38 181 VAL A CA 1
ATOM 1487 C C . VAL A 1 181 ? 8.314 10.829 -25.484 1.00 89.38 181 VAL A C 1
ATOM 1489 O O . VAL A 1 181 ? 8.024 11.230 -24.360 1.00 89.38 181 VAL A O 1
ATOM 1492 N N . VAL A 1 182 ? 8.059 9.578 -25.879 1.00 90.25 182 VAL A N 1
ATOM 1493 C CA . VAL A 1 182 ? 7.388 8.599 -25.009 1.00 90.25 182 VAL A CA 1
ATOM 1494 C C . VAL A 1 182 ? 8.240 8.269 -23.783 1.00 90.25 182 VAL A C 1
ATOM 1496 O O . VAL A 1 182 ? 7.719 8.300 -22.678 1.00 90.25 182 VAL A O 1
ATOM 1499 N N . THR A 1 183 ? 9.551 8.073 -23.942 1.00 90.56 183 THR A N 1
ATOM 1500 C CA . THR A 1 183 ? 10.476 7.834 -22.815 1.00 90.56 183 THR A CA 1
ATOM 1501 C C . THR A 1 183 ? 10.452 8.988 -21.808 1.00 90.56 183 THR A C 1
ATOM 1503 O O . THR A 1 183 ? 10.449 8.762 -20.599 1.00 90.56 183 THR A O 1
ATOM 1506 N N . ILE A 1 184 ? 10.414 10.237 -22.288 1.00 92.44 184 ILE A N 1
ATOM 1507 C CA . ILE A 1 184 ? 10.311 11.423 -21.427 1.00 92.44 184 ILE A CA 1
ATOM 1508 C C . ILE A 1 184 ? 8.950 11.461 -20.723 1.00 92.44 184 ILE A C 1
ATOM 1510 O O . ILE A 1 184 ? 8.907 11.706 -19.520 1.00 92.44 184 ILE A O 1
ATOM 1514 N N . ILE A 1 185 ? 7.851 11.198 -21.439 1.00 94.75 185 ILE A N 1
ATOM 1515 C CA . ILE A 1 185 ? 6.504 11.138 -20.852 1.00 94.75 185 ILE A CA 1
ATOM 1516 C C . ILE A 1 185 ? 6.445 10.066 -19.760 1.00 94.75 185 ILE A C 1
ATOM 1518 O O . ILE A 1 185 ? 6.004 10.359 -18.648 1.00 94.75 185 ILE A O 1
ATOM 1522 N N . ASP A 1 186 ? 6.943 8.863 -20.043 1.00 95.31 186 ASP A N 1
ATOM 1523 C CA . ASP A 1 186 ? 6.991 7.760 -19.087 1.00 95.31 186 ASP A CA 1
ATOM 1524 C C . ASP A 1 186 ? 7.821 8.129 -17.861 1.00 95.31 186 ASP A C 1
ATOM 1526 O O . ASP A 1 186 ? 7.383 7.878 -16.744 1.00 95.31 186 ASP A O 1
ATOM 1530 N N . MET A 1 187 ? 8.966 8.800 -18.023 1.00 94.81 187 MET A N 1
ATOM 1531 C CA . MET A 1 187 ? 9.747 9.297 -16.884 1.00 94.81 187 MET A CA 1
ATOM 1532 C C . MET A 1 187 ? 8.995 10.343 -16.063 1.00 94.81 187 MET A C 1
ATOM 1534 O O . MET A 1 187 ? 8.985 10.272 -14.832 1.00 94.81 187 MET A O 1
ATOM 1538 N N . CYS A 1 188 ? 8.343 11.298 -16.727 1.00 96.75 188 CYS A N 1
ATOM 1539 C CA . CYS A 1 188 ? 7.548 12.330 -16.069 1.00 96.75 188 CYS A CA 1
ATOM 1540 C C . CYS A 1 188 ? 6.353 11.756 -15.298 1.00 96.75 188 CYS A C 1
ATOM 1542 O O . CYS A 1 188 ? 5.902 12.394 -14.350 1.00 96.75 188 CYS A O 1
ATOM 1544 N N . MET A 1 189 ? 5.851 10.575 -15.668 1.00 97.25 189 MET A N 1
ATOM 1545 C CA . MET A 1 189 ? 4.799 9.875 -14.926 1.00 97.25 189 MET A CA 1
ATOM 1546 C C . MET A 1 189 ? 5.367 8.929 -13.858 1.00 97.25 189 MET A C 1
ATOM 1548 O O . MET A 1 189 ? 4.926 8.958 -12.711 1.00 97.25 189 MET A O 1
AT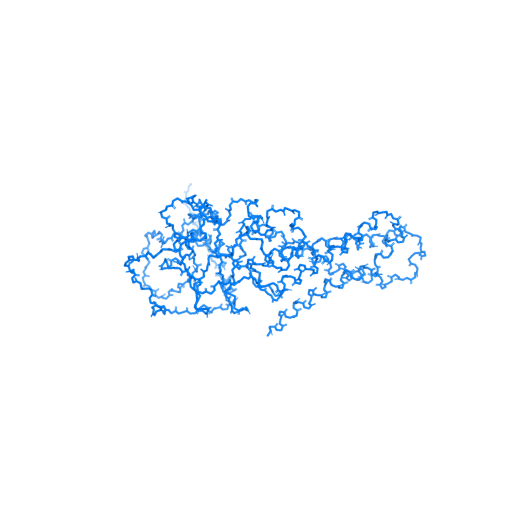OM 1552 N N . ALA A 1 190 ? 6.360 8.110 -14.203 1.00 97.12 190 ALA A N 1
ATOM 1553 C CA . ALA A 1 190 ? 6.884 7.051 -13.347 1.00 97.12 190 ALA A CA 1
ATOM 1554 C C . ALA A 1 190 ? 7.678 7.588 -12.151 1.00 97.12 190 ALA A C 1
ATOM 1556 O O . ALA A 1 190 ? 7.525 7.063 -11.052 1.00 97.12 190 ALA A O 1
ATOM 1557 N N . VAL A 1 191 ? 8.484 8.646 -12.322 1.00 97.88 191 VAL A N 1
ATOM 1558 C CA . VAL A 1 191 ? 9.292 9.201 -11.220 1.00 97.88 191 VAL A CA 1
ATOM 1559 C C . VAL A 1 191 ? 8.411 9.771 -10.101 1.00 97.88 191 VAL A C 1
ATOM 1561 O O . VAL A 1 191 ? 8.618 9.387 -8.948 1.00 97.88 191 VAL A O 1
ATOM 1564 N N . PRO A 1 192 ? 7.400 10.626 -10.369 1.00 98.19 192 PRO A N 1
ATOM 1565 C CA . PRO A 1 192 ? 6.496 11.078 -9.316 1.00 98.19 192 PRO A CA 1
ATOM 1566 C C . PRO A 1 192 ? 5.728 9.936 -8.655 1.00 98.19 192 PRO A C 1
ATOM 1568 O O . PRO A 1 192 ? 5.595 9.945 -7.433 1.00 98.19 192 PRO A O 1
ATOM 1571 N N . VAL A 1 193 ? 5.255 8.947 -9.425 1.00 97.88 193 VAL A N 1
ATOM 1572 C CA . VAL A 1 193 ? 4.570 7.776 -8.856 1.00 97.88 193 VAL A CA 1
ATOM 1573 C C . VAL A 1 193 ? 5.505 7.031 -7.906 1.00 97.88 193 VAL A C 1
ATOM 1575 O O . VAL A 1 193 ? 5.140 6.839 -6.753 1.00 97.88 193 VAL A O 1
ATOM 1578 N N . PHE A 1 194 ? 6.729 6.711 -8.328 1.00 98.00 194 PHE A N 1
ATOM 1579 C CA . PHE A 1 194 ? 7.712 6.011 -7.499 1.00 98.00 194 PHE A CA 1
ATOM 1580 C C . PHE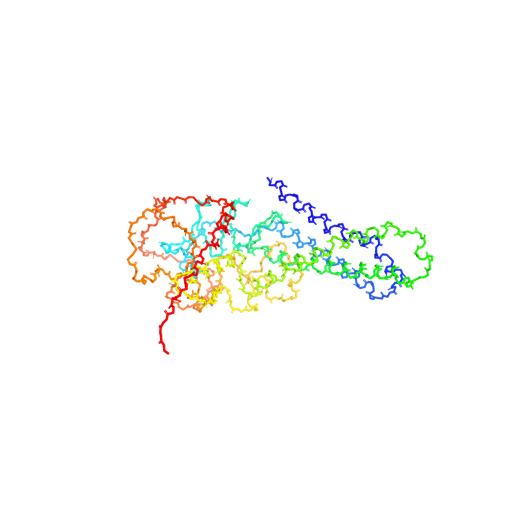 A 1 194 ? 8.034 6.766 -6.201 1.00 98.00 194 PHE A C 1
ATOM 1582 O O . PHE A 1 194 ? 8.063 6.180 -5.124 1.00 98.00 194 PHE A O 1
ATOM 1589 N N . LEU A 1 195 ? 8.234 8.086 -6.270 1.00 97.88 195 LEU A N 1
ATOM 1590 C CA . LEU A 1 195 ? 8.560 8.883 -5.082 1.00 97.88 195 LEU A CA 1
ATOM 1591 C C . LEU A 1 195 ? 7.368 9.025 -4.125 1.00 97.88 195 LEU A C 1
ATOM 1593 O O . LEU A 1 195 ? 7.523 8.910 -2.906 1.00 97.88 195 LEU A O 1
ATOM 1597 N N . THR A 1 196 ? 6.177 9.301 -4.659 1.00 97.25 196 THR A N 1
ATOM 1598 C CA . THR A 1 196 ? 4.984 9.562 -3.838 1.00 97.25 196 THR A CA 1
ATOM 1599 C C . THR A 1 196 ? 4.399 8.278 -3.262 1.00 97.25 196 THR A C 1
ATOM 1601 O O . THR A 1 196 ? 4.114 8.230 -2.064 1.00 97.25 196 THR A O 1
ATOM 1604 N N . VAL A 1 197 ? 4.282 7.223 -4.071 1.00 97.88 197 VAL A N 1
ATOM 1605 C CA . VAL A 1 197 ? 3.822 5.908 -3.614 1.00 97.88 197 VAL A CA 1
ATOM 1606 C C . VAL A 1 197 ? 4.873 5.255 -2.726 1.00 97.88 197 VAL A C 1
ATOM 1608 O O . VAL A 1 197 ? 4.507 4.778 -1.660 1.00 97.88 197 VAL A O 1
ATOM 1611 N N . GLY A 1 198 ? 6.166 5.378 -3.038 1.00 97.69 198 GLY A N 1
ATOM 1612 C CA . GLY A 1 198 ? 7.230 4.868 -2.170 1.00 97.69 198 GLY A CA 1
ATOM 1613 C C . GLY A 1 198 ? 7.213 5.501 -0.778 1.00 97.69 198 GLY A C 1
ATOM 1614 O O . GLY A 1 198 ? 7.376 4.815 0.231 1.00 97.69 198 GLY A O 1
ATOM 1615 N N . THR A 1 199 ? 6.918 6.802 -0.690 1.00 97.50 199 THR A N 1
ATOM 1616 C CA . THR A 1 199 ? 6.704 7.471 0.603 1.00 97.50 199 THR A CA 1
ATOM 1617 C C . THR A 1 199 ? 5.498 6.881 1.343 1.00 97.50 199 THR A C 1
ATOM 1619 O O . THR A 1 199 ? 5.593 6.566 2.530 1.00 97.50 199 THR A O 1
ATOM 1622 N N . LEU A 1 200 ? 4.375 6.682 0.647 1.00 96.69 200 LEU A N 1
ATOM 1623 C CA . LEU A 1 200 ? 3.167 6.069 1.208 1.00 96.69 200 LEU A CA 1
ATOM 1624 C C . LEU A 1 200 ? 3.419 4.626 1.689 1.00 96.69 200 LEU A C 1
ATOM 1626 O O . LEU A 1 200 ? 2.973 4.257 2.776 1.00 96.69 200 LEU A O 1
ATOM 1630 N N . SER A 1 201 ? 4.182 3.832 0.937 1.00 97.38 201 SER A N 1
ATOM 1631 C CA . SER A 1 201 ? 4.600 2.476 1.304 1.00 97.38 201 SER A CA 1
ATOM 1632 C C . SER A 1 20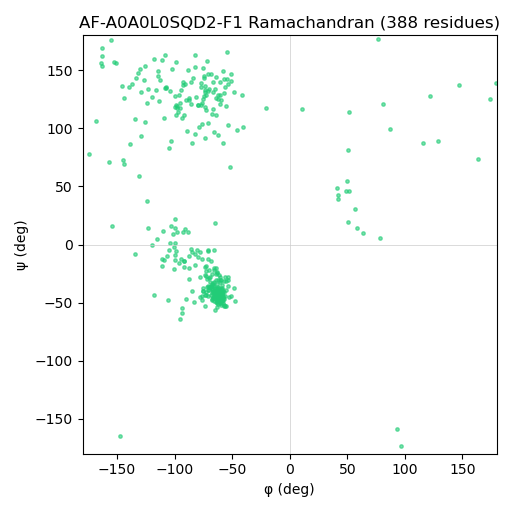1 ? 5.418 2.453 2.587 1.00 97.38 201 SER A C 1
ATOM 1634 O O . SER A 1 201 ? 5.160 1.621 3.457 1.00 97.38 201 SER A O 1
ATOM 1636 N N . ILE A 1 202 ? 6.366 3.383 2.750 1.00 97.50 202 ILE A N 1
ATOM 1637 C CA . ILE A 1 202 ? 7.165 3.503 3.980 1.00 97.50 202 ILE A CA 1
ATOM 1638 C C . ILE A 1 202 ? 6.256 3.784 5.182 1.00 97.50 202 ILE A C 1
ATOM 1640 O O . ILE A 1 202 ? 6.389 3.121 6.213 1.00 97.50 202 ILE A O 1
ATOM 1644 N N . TYR A 1 203 ? 5.303 4.713 5.051 1.00 95.94 203 TYR A N 1
ATOM 1645 C CA . TYR A 1 203 ? 4.350 5.015 6.123 1.00 95.94 203 TYR A CA 1
ATOM 1646 C C . TYR A 1 203 ? 3.475 3.812 6.479 1.00 95.94 203 TYR A C 1
ATOM 1648 O O . TYR A 1 203 ? 3.370 3.457 7.652 1.00 95.94 203 TYR A O 1
ATOM 1656 N N . HIS A 1 204 ? 2.891 3.132 5.491 1.00 96.12 204 HIS A N 1
ATOM 1657 C CA . HIS A 1 204 ? 2.060 1.962 5.774 1.00 96.12 204 HIS A CA 1
ATOM 1658 C C . HIS A 1 204 ? 2.863 0.788 6.332 1.00 96.12 204 HIS A C 1
ATOM 1660 O O . HIS A 1 204 ? 2.360 0.072 7.196 1.00 96.12 204 HIS A O 1
ATOM 1666 N N . PHE A 1 205 ? 4.115 0.601 5.914 1.00 95.56 205 PHE A N 1
ATOM 1667 C CA . PHE A 1 205 ? 4.975 -0.412 6.517 1.00 95.56 205 PHE A CA 1
ATOM 1668 C C . PHE A 1 205 ? 5.294 -0.078 7.980 1.00 95.56 205 PHE A C 1
ATOM 1670 O O . PHE A 1 205 ? 5.201 -0.954 8.840 1.00 95.56 205 PHE A O 1
ATOM 1677 N N . TYR A 1 206 ? 5.579 1.191 8.291 1.00 96.62 206 TYR A N 1
ATOM 1678 C CA . TYR A 1 206 ? 5.742 1.664 9.669 1.00 96.62 206 TYR A CA 1
ATOM 1679 C C . TYR A 1 206 ? 4.485 1.416 10.519 1.00 96.62 206 TYR A C 1
ATOM 1681 O O . TYR A 1 206 ? 4.577 0.904 11.637 1.00 96.62 206 TYR A O 1
ATOM 1689 N N . TYR A 1 207 ? 3.304 1.706 9.976 1.00 96.69 207 TYR A N 1
ATOM 1690 C CA . TYR A 1 207 ? 2.019 1.451 10.628 1.00 96.69 207 TYR A CA 1
ATOM 1691 C C . TYR A 1 207 ? 1.754 -0.034 10.876 1.00 96.69 207 TYR A C 1
ATOM 1693 O O . TYR A 1 207 ? 1.268 -0.402 11.943 1.00 96.69 207 TYR A O 1
ATOM 1701 N N . ILE A 1 208 ? 2.151 -0.913 9.956 1.00 96.06 208 ILE A N 1
ATOM 1702 C CA . ILE A 1 208 ? 2.078 -2.361 10.180 1.00 96.06 208 ILE A CA 1
ATOM 1703 C C . ILE A 1 208 ? 3.045 -2.785 11.282 1.00 96.06 208 ILE A C 1
ATOM 1705 O O . ILE A 1 208 ? 2.641 -3.526 12.170 1.00 96.06 208 ILE A O 1
ATOM 1709 N N . VAL A 1 209 ? 4.294 -2.311 11.264 1.00 96.88 209 VAL A N 1
ATOM 1710 C CA . VAL A 1 209 ? 5.309 -2.658 12.276 1.00 96.88 209 VAL A CA 1
ATOM 1711 C C . VAL A 1 209 ? 4.909 -2.197 13.677 1.00 96.88 209 VAL A C 1
ATOM 1713 O O . VAL A 1 209 ? 5.241 -2.882 14.636 1.00 96.88 209 VAL A O 1
ATOM 1716 N N . THR A 1 210 ? 4.162 -1.099 13.794 1.00 95.06 210 THR A N 1
ATOM 1717 C CA . THR A 1 210 ? 3.660 -0.534 15.067 1.00 95.06 210 THR A CA 1
ATOM 1718 C C . THR A 1 210 ? 2.184 -0.862 15.347 1.00 95.06 210 THR A C 1
ATOM 1720 O O . THR A 1 210 ? 1.570 -0.287 16.248 1.00 95.06 210 THR A O 1
ATOM 1723 N N . ASN A 1 211 ? 1.588 -1.755 14.544 1.00 95.81 211 ASN A N 1
ATOM 1724 C CA . ASN A 1 211 ? 0.174 -2.159 14.568 1.00 95.81 211 ASN A CA 1
ATOM 1725 C C . ASN A 1 211 ? -0.821 -1.003 14.755 1.00 95.81 211 ASN A C 1
ATOM 1727 O O . ASN A 1 211 ? -1.820 -1.125 15.468 1.00 95.81 211 ASN A O 1
ATOM 1731 N N . CYS A 1 212 ? -0.540 0.126 14.124 1.00 94.75 212 CYS A N 1
ATOM 1732 C CA . CYS A 1 212 ? -1.309 1.354 14.224 1.00 94.75 212 CYS A CA 1
ATOM 1733 C C . CYS A 1 212 ? -2.066 1.563 12.913 1.00 94.75 212 CYS A C 1
ATOM 1735 O O . CYS A 1 212 ? -1.490 1.380 11.845 1.00 94.75 212 CYS A O 1
ATOM 1737 N N . THR A 1 213 ? -3.344 1.919 12.960 1.00 96.19 213 THR A N 1
ATOM 1738 C CA . THR A 1 213 ? -4.042 2.441 11.776 1.00 96.19 213 THR A CA 1
ATOM 1739 C C . THR A 1 213 ? -3.750 3.928 11.591 1.00 96.19 213 THR A C 1
ATOM 1741 O O . THR A 1 213 ? -3.331 4.621 12.520 1.00 96.19 213 THR A O 1
ATOM 1744 N N . THR A 1 214 ? -4.021 4.461 10.401 1.00 94.69 214 THR A N 1
ATOM 1745 C CA . THR A 1 214 ? -3.935 5.907 10.149 1.00 94.69 214 THR A CA 1
ATOM 1746 C C . THR A 1 214 ? -4.840 6.697 11.106 1.00 94.69 214 THR A C 1
ATOM 1748 O O . THR A 1 214 ? -4.412 7.708 11.664 1.00 94.69 214 THR A O 1
ATOM 1751 N N . ILE A 1 215 ? -6.061 6.209 11.371 1.00 93.56 215 ILE A N 1
ATOM 1752 C CA . ILE A 1 215 ? -6.978 6.820 12.350 1.00 93.56 215 ILE A CA 1
ATOM 1753 C C . ILE A 1 215 ? -6.371 6.800 13.756 1.00 93.56 215 ILE A C 1
ATOM 1755 O O . ILE A 1 215 ? -6.325 7.838 14.412 1.00 93.56 215 ILE A O 1
ATOM 1759 N N . GLU A 1 216 ? -5.849 5.657 14.202 1.00 92.06 216 GLU A N 1
ATOM 1760 C CA . GLU A 1 216 ? -5.207 5.523 15.517 1.00 92.06 216 GLU A CA 1
ATOM 1761 C C . GLU A 1 216 ? -3.983 6.440 15.653 1.00 92.06 216 GLU A C 1
ATOM 1763 O O . GLU A 1 216 ? -3.771 7.034 16.710 1.00 92.06 216 GLU A O 1
ATOM 1768 N N . SER A 1 217 ? -3.202 6.620 14.583 1.00 91.25 217 SER A N 1
ATOM 1769 C CA . SER A 1 217 ? -2.070 7.552 14.557 1.00 91.25 217 SER A CA 1
ATOM 1770 C C . SER A 1 217 ? -2.532 8.996 14.756 1.00 91.25 217 SER A C 1
ATOM 1772 O O . SER A 1 217 ? -1.945 9.732 15.550 1.00 91.25 217 SER A O 1
ATOM 1774 N N . MET A 1 218 ? -3.611 9.401 14.082 1.00 88.44 218 MET A N 1
ATOM 1775 C CA . MET A 1 218 ? -4.192 10.738 14.242 1.00 88.44 218 MET A CA 1
ATOM 1776 C C . MET A 1 218 ? -4.792 10.936 15.641 1.00 88.44 218 MET A C 1
ATOM 1778 O O . MET A 1 218 ? -4.623 11.996 16.249 1.00 88.44 218 MET A O 1
ATOM 1782 N N . GLU A 1 219 ? -5.458 9.917 16.189 1.00 86.25 219 GLU A N 1
ATOM 1783 C CA . GLU A 1 219 ? -5.966 9.929 17.565 1.00 86.25 219 GLU A CA 1
ATOM 1784 C C . GLU A 1 219 ? -4.822 10.061 18.578 1.00 86.25 219 GLU A C 1
ATOM 1786 O O . GLU A 1 219 ? -4.904 10.867 19.508 1.00 86.25 219 GLU A O 1
ATOM 1791 N N . LYS A 1 220 ? -3.723 9.328 18.374 1.00 85.38 220 LYS A N 1
ATOM 1792 C CA . LYS A 1 220 ? -2.506 9.415 19.187 1.00 85.38 220 LYS A CA 1
ATOM 1793 C C . LYS A 1 220 ? -1.918 10.826 19.171 1.00 85.38 220 LYS A C 1
ATOM 1795 O O . LYS A 1 220 ? -1.607 11.366 20.233 1.00 85.38 220 LYS A O 1
ATOM 1800 N N . GLU A 1 221 ? -1.785 11.446 18.002 1.00 85.56 221 GLU A N 1
ATOM 1801 C CA . GLU A 1 221 ? -1.288 12.824 17.879 1.00 85.56 221 GLU A CA 1
ATOM 1802 C C . GLU A 1 221 ? -2.192 13.823 18.606 1.00 85.56 221 GLU A C 1
ATOM 1804 O O . GLU A 1 221 ? -1.707 14.647 19.386 1.00 85.56 221 GLU A O 1
ATOM 1809 N N . ARG A 1 222 ? -3.512 13.703 18.427 1.00 83.75 222 ARG A N 1
ATOM 1810 C CA . ARG A 1 222 ? -4.514 14.534 19.107 1.00 83.75 222 ARG A CA 1
ATOM 1811 C C . ARG A 1 222 ? -4.402 14.412 20.629 1.00 83.75 222 ARG A C 1
ATOM 1813 O O . ARG A 1 222 ? -4.309 15.427 21.319 1.00 83.75 222 ARG A O 1
ATOM 1820 N N . LYS A 1 223 ? -4.315 13.186 21.156 1.00 80.69 223 LYS A N 1
ATOM 1821 C CA . LYS A 1 223 ? -4.110 12.923 22.592 1.00 80.69 223 LYS A CA 1
ATOM 1822 C C . LYS A 1 223 ? -2.785 13.502 23.100 1.00 80.69 223 LYS A C 1
ATOM 1824 O O . LYS A 1 223 ? -2.735 14.052 24.199 1.00 80.69 223 LYS A O 1
ATOM 1829 N N . ALA A 1 224 ? -1.717 13.417 22.307 1.00 82.19 224 ALA A N 1
ATOM 1830 C CA . ALA A 1 224 ? -0.411 13.959 22.676 1.00 82.19 224 ALA A CA 1
ATOM 1831 C C . ALA A 1 224 ? -0.421 15.490 22.754 1.00 82.19 224 ALA A C 1
ATOM 1833 O O . ALA A 1 224 ? 0.300 16.058 23.572 1.00 82.19 224 ALA A O 1
ATOM 1834 N N . VAL A 1 225 ? -1.219 16.167 21.925 1.00 82.31 225 VAL A N 1
ATOM 1835 C CA . VAL A 1 225 ? -1.415 17.621 22.015 1.00 82.31 225 VAL A CA 1
ATOM 1836 C C . VAL A 1 225 ? -2.162 17.985 23.299 1.00 82.31 225 VAL A C 1
ATOM 1838 O O . VAL A 1 225 ? -1.698 18.859 24.026 1.00 82.31 225 VAL A O 1
ATOM 1841 N N . VAL A 1 226 ? -3.252 17.279 23.619 1.00 80.38 226 VAL A N 1
ATOM 1842 C CA . VAL A 1 226 ? -4.044 17.519 24.841 1.00 80.38 226 VAL A CA 1
ATOM 1843 C C . VAL A 1 226 ? -3.200 17.330 26.104 1.00 80.38 226 VAL A C 1
ATOM 1845 O O . VAL A 1 226 ? -3.101 18.247 26.912 1.00 80.38 226 VAL A O 1
ATOM 1848 N N . ARG A 1 227 ? -2.470 16.212 26.234 1.00 77.31 227 ARG A N 1
ATOM 1849 C CA . ARG A 1 227 ? -1.593 15.960 27.399 1.00 77.31 227 ARG A CA 1
ATOM 1850 C C . ARG A 1 227 ? -0.510 17.028 27.592 1.00 77.31 227 ARG A C 1
ATOM 1852 O O . ARG A 1 227 ? -0.158 17.356 28.723 1.00 77.31 227 ARG A O 1
ATOM 1859 N N . ARG A 1 228 ? 0.018 17.586 26.496 1.00 81.38 228 ARG A N 1
ATOM 1860 C CA . ARG A 1 228 ? 0.982 18.696 26.566 1.00 81.38 228 ARG A CA 1
ATOM 1861 C C . ARG A 1 228 ? 0.337 19.984 27.067 1.00 81.38 228 ARG A C 1
ATOM 1863 O O . ARG A 1 228 ? 1.012 20.748 27.750 1.00 81.38 228 ARG A O 1
ATOM 1870 N N . MET A 1 229 ? -0.919 20.236 26.701 1.00 80.44 229 MET A N 1
ATOM 1871 C CA . MET A 1 229 ? -1.661 21.421 27.135 1.00 80.44 229 MET A CA 1
ATOM 1872 C C . MET A 1 229 ? -2.079 21.326 28.605 1.00 80.44 229 MET A C 1
ATOM 1874 O O . MET A 1 229 ? -1.893 22.299 29.332 1.00 80.44 229 MET A O 1
ATOM 1878 N N . ASP A 1 230 ? -2.577 20.167 29.040 1.00 78.88 230 ASP A N 1
ATOM 1879 C CA . ASP A 1 230 ? -3.160 19.997 30.377 1.00 78.88 230 ASP A CA 1
ATOM 1880 C C . ASP A 1 230 ? -2.103 19.743 31.460 1.00 78.88 230 ASP A C 1
ATOM 1882 O O . ASP A 1 230 ? -2.076 20.427 32.483 1.00 78.88 230 ASP A O 1
ATOM 1886 N N . ASP A 1 231 ? -1.195 18.792 31.224 1.00 73.12 231 ASP A N 1
ATOM 1887 C CA . ASP A 1 231 ? -0.251 18.315 32.244 1.00 73.12 231 ASP A CA 1
ATOM 1888 C C . ASP A 1 231 ? 1.182 18.834 32.037 1.00 73.12 231 ASP A C 1
ATOM 1890 O O . ASP A 1 231 ? 2.080 18.533 32.827 1.00 73.12 231 ASP A O 1
ATOM 1894 N N . GLY A 1 232 ? 1.441 19.561 30.942 1.00 73.50 232 GLY A N 1
ATOM 1895 C CA . GLY A 1 232 ? 2.797 19.947 30.529 1.00 73.50 232 GLY A CA 1
ATOM 1896 C C . GLY A 1 232 ? 3.695 18.752 30.178 1.00 73.50 232 GLY A C 1
ATOM 1897 O O . GLY A 1 232 ? 4.903 18.915 29.995 1.00 73.50 232 GLY A O 1
ATOM 1898 N N . MET A 1 233 ? 3.129 17.544 30.089 1.00 67.75 233 MET A N 1
ATOM 1899 C CA . MET A 1 233 ? 3.879 16.317 29.856 1.00 67.75 233 MET A CA 1
ATOM 1900 C C . MET A 1 233 ? 4.191 16.141 28.374 1.00 67.75 233 MET A C 1
ATOM 1902 O O . MET A 1 233 ? 3.307 16.122 27.518 1.00 67.75 233 MET A O 1
ATOM 1906 N N . VAL A 1 234 ? 5.473 15.941 28.077 1.00 64.12 234 VAL A N 1
ATOM 1907 C CA . VAL A 1 234 ? 5.955 15.513 26.763 1.00 64.12 234 VAL A CA 1
ATOM 1908 C C . VAL A 1 234 ? 6.339 14.042 26.883 1.00 64.12 234 VAL A C 1
ATOM 1910 O O . VAL A 1 234 ? 7.487 13.708 27.150 1.00 64.12 234 VAL A O 1
ATOM 1913 N N . GLY A 1 235 ? 5.345 13.165 26.758 1.00 66.06 235 GLY A N 1
ATOM 1914 C CA . GLY A 1 235 ? 5.530 11.713 26.750 1.00 66.06 235 GLY A CA 1
ATOM 1915 C C . GLY A 1 235 ? 5.153 11.121 25.396 1.00 66.06 235 GLY A C 1
ATOM 1916 O O . GLY A 1 235 ? 4.280 11.652 24.705 1.00 66.06 235 GLY A O 1
ATOM 1917 N N . ASN A 1 236 ? 5.808 10.026 25.011 1.00 72.94 236 ASN A N 1
ATOM 1918 C CA . ASN A 1 236 ? 5.366 9.236 23.867 1.00 72.94 236 ASN A CA 1
ATOM 1919 C C . ASN A 1 236 ? 4.119 8.444 24.284 1.00 72.94 236 ASN A C 1
ATOM 1921 O O . ASN A 1 236 ? 4.130 7.777 25.312 1.00 72.94 236 ASN A O 1
ATOM 1925 N N . ILE A 1 237 ? 3.042 8.554 23.512 1.00 81.56 237 ILE A N 1
ATOM 1926 C CA . ILE A 1 237 ? 1.834 7.750 23.717 1.00 81.56 237 ILE A CA 1
ATOM 1927 C C . ILE A 1 237 ? 2.045 6.427 22.984 1.00 81.56 237 ILE A C 1
ATOM 1929 O O . ILE A 1 237 ? 2.280 6.430 21.778 1.00 81.56 237 ILE A O 1
ATOM 1933 N N . GLU A 1 238 ? 1.997 5.298 23.672 1.00 85.44 238 GLU A N 1
ATOM 1934 C CA . GLU A 1 238 ? 2.253 3.987 23.072 1.00 85.44 238 GLU A CA 1
ATOM 1935 C C . GLU A 1 238 ? 0.947 3.351 22.610 1.00 85.44 238 GLU A C 1
ATOM 1937 O O . GLU A 1 238 ? -0.065 3.434 23.298 1.00 85.44 238 GLU A O 1
ATOM 1942 N N . ASN A 1 239 ? 0.958 2.741 21.424 1.00 88.50 239 ASN A N 1
ATOM 1943 C CA . ASN A 1 239 ? -0.222 2.088 20.869 1.00 88.50 239 ASN A CA 1
ATOM 1944 C C . ASN A 1 239 ? -0.453 0.738 21.576 1.00 88.50 239 ASN A C 1
ATOM 1946 O O . ASN A 1 239 ? 0.421 -0.124 21.500 1.00 88.50 239 ASN A O 1
ATOM 1950 N N . PRO A 1 240 ? -1.610 0.494 22.215 1.00 88.56 240 PRO A N 1
ATOM 1951 C CA . PRO A 1 240 ? -1.885 -0.769 22.897 1.00 88.56 240 PRO A CA 1
ATOM 1952 C C . PRO A 1 240 ? -1.927 -1.974 21.973 1.00 88.56 240 PRO A C 1
ATOM 1954 O O . PRO A 1 240 ? -1.677 -3.083 22.423 1.00 88.56 240 PRO A O 1
ATOM 1957 N N . TYR A 1 241 ? -2.203 -1.782 20.685 1.00 91.38 241 TYR A N 1
ATOM 1958 C CA . TYR A 1 241 ? -2.163 -2.874 19.714 1.00 91.38 241 TYR A CA 1
ATOM 1959 C C . TYR A 1 241 ? -0.737 -3.220 19.260 1.00 91.38 241 TYR A C 1
ATOM 1961 O O . TYR A 1 241 ? -0.547 -4.241 18.598 1.00 91.38 241 TYR A O 1
ATOM 1969 N N . ASP A 1 242 ? 0.260 -2.395 19.596 1.00 93.44 242 ASP A N 1
ATOM 1970 C CA . ASP A 1 242 ? 1.669 -2.671 19.325 1.00 93.44 242 ASP A CA 1
ATOM 1971 C C . ASP A 1 242 ? 2.204 -3.708 20.323 1.00 93.44 242 ASP A C 1
ATOM 1973 O O . ASP A 1 242 ? 2.428 -3.400 21.496 1.00 93.44 242 ASP A O 1
ATOM 1977 N N . ILE A 1 243 ? 2.364 -4.952 19.860 1.00 91.62 243 ILE A N 1
ATOM 1978 C CA . ILE A 1 243 ? 2.899 -6.056 20.670 1.00 91.62 243 ILE A CA 1
ATOM 1979 C C . ILE A 1 243 ? 4.399 -6.202 20.418 1.00 91.62 243 ILE A C 1
ATOM 1981 O O . ILE A 1 243 ? 5.222 -6.018 21.310 1.00 91.62 243 ILE A O 1
ATOM 1985 N N . ASP A 1 244 ? 4.742 -6.544 19.179 1.00 94.00 244 ASP A N 1
ATOM 1986 C CA . ASP A 1 244 ? 6.102 -6.632 18.671 1.00 94.00 244 ASP A CA 1
ATOM 1987 C C . ASP A 1 244 ? 6.058 -6.629 17.140 1.00 94.00 244 ASP A C 1
ATOM 1989 O O . ASP A 1 244 ? 5.085 -7.080 16.528 1.00 94.00 244 ASP A O 1
ATOM 1993 N N . TRP A 1 245 ? 7.133 -6.165 16.505 1.00 94.75 245 TRP A N 1
ATOM 1994 C CA . TRP A 1 245 ? 7.189 -5.987 15.053 1.00 94.75 245 TRP A CA 1
ATOM 1995 C C . TRP A 1 245 ? 6.812 -7.253 14.260 1.00 94.75 245 TRP A C 1
ATOM 1997 O O . TRP A 1 245 ? 6.172 -7.156 13.214 1.00 94.75 245 TRP A O 1
ATOM 2007 N N . TRP A 1 246 ? 7.160 -8.449 14.743 1.00 93.62 246 TRP A N 1
ATOM 2008 C CA . TRP A 1 246 ? 6.895 -9.702 14.035 1.00 93.62 246 TRP A CA 1
ATOM 2009 C C . TRP A 1 246 ? 5.434 -10.130 14.171 1.00 93.62 246 TRP A C 1
ATOM 2011 O O . TRP A 1 246 ? 4.791 -10.509 13.188 1.00 93.62 246 TRP A O 1
ATOM 2021 N N . THR A 1 247 ? 4.880 -10.064 15.379 1.00 92.06 247 THR A N 1
ATOM 2022 C CA . THR A 1 247 ? 3.459 -10.327 15.644 1.00 92.06 247 THR A CA 1
ATOM 2023 C C . THR A 1 247 ? 2.569 -9.341 14.907 1.00 92.06 247 THR A C 1
ATOM 2025 O O . THR A 1 247 ? 1.577 -9.749 14.296 1.00 92.06 247 THR A O 1
ATOM 2028 N N . ASN A 1 248 ? 2.977 -8.079 14.853 1.00 94.75 248 ASN A N 1
ATOM 2029 C CA . ASN A 1 248 ? 2.249 -7.031 14.159 1.00 94.75 248 ASN A CA 1
ATOM 2030 C C . ASN A 1 248 ? 2.206 -7.288 12.642 1.00 94.75 248 ASN A C 1
ATOM 2032 O O . ASN A 1 248 ? 1.123 -7.282 12.055 1.00 94.75 248 ASN A O 1
ATOM 2036 N N . ILE A 1 249 ? 3.332 -7.640 12.007 1.00 93.88 249 ILE A N 1
ATOM 2037 C CA . ILE A 1 249 ? 3.350 -7.999 10.575 1.00 93.88 249 ILE A CA 1
ATOM 2038 C C . ILE A 1 249 ? 2.504 -9.255 10.305 1.00 93.88 249 ILE A C 1
ATOM 2040 O O . ILE A 1 249 ? 1.694 -9.266 9.371 1.00 93.88 249 ILE A O 1
ATOM 2044 N N . LYS A 1 250 ? 2.616 -10.299 11.142 1.00 92.19 250 LYS A N 1
ATOM 2045 C CA . LYS A 1 250 ? 1.787 -11.516 11.024 1.00 92.19 250 LYS A CA 1
ATOM 2046 C C . LYS A 1 250 ? 0.291 -11.223 11.143 1.00 92.19 250 LYS A C 1
ATOM 2048 O O . LYS A 1 250 ? -0.496 -11.933 10.523 1.00 92.19 250 LYS A O 1
ATOM 2053 N N . SER A 1 251 ? -0.110 -10.198 11.898 1.00 91.12 251 SER A N 1
ATOM 2054 C CA . SER A 1 251 ? -1.523 -9.812 12.035 1.00 91.12 251 SER A CA 1
ATOM 2055 C C . SER A 1 251 ? -2.148 -9.326 10.721 1.00 91.12 251 SER A C 1
ATOM 2057 O O . SER A 1 251 ? -3.366 -9.355 10.580 1.00 91.12 251 SER A O 1
ATOM 2059 N N . VAL A 1 252 ? -1.324 -8.910 9.752 1.00 92.12 252 VAL A N 1
ATOM 2060 C CA . VAL A 1 252 ? -1.766 -8.435 8.431 1.00 92.12 252 VAL A CA 1
ATOM 2061 C C . VAL A 1 252 ? -1.496 -9.479 7.355 1.00 92.12 252 VAL A C 1
ATOM 2063 O O . VAL A 1 252 ? -2.367 -9.800 6.550 1.00 92.12 252 VAL A O 1
ATOM 2066 N N . PHE A 1 253 ? -0.282 -10.029 7.329 1.00 90.56 253 PHE A N 1
ATOM 2067 C CA . PHE A 1 253 ? 0.156 -10.895 6.238 1.00 90.56 253 PHE A CA 1
ATOM 2068 C C . PHE A 1 253 ? 0.098 -12.383 6.553 1.00 90.56 253 PHE A C 1
ATOM 2070 O O . PHE A 1 253 ? 0.411 -13.170 5.664 1.00 90.56 253 PHE A O 1
ATOM 2077 N N . GLY A 1 254 ? -0.290 -12.791 7.763 1.00 88.62 254 GLY A N 1
ATOM 2078 C CA . GLY A 1 254 ? -0.307 -14.181 8.222 1.00 88.62 254 GLY A CA 1
ATOM 2079 C C . GLY A 1 254 ? 1.072 -14.735 8.589 1.00 88.62 254 GLY A C 1
ATOM 2080 O O . GLY A 1 254 ? 2.102 -14.081 8.433 1.00 88.62 254 GLY A O 1
ATOM 2081 N N . ARG A 1 255 ? 1.101 -15.983 9.071 1.00 86.25 255 ARG A N 1
ATOM 2082 C CA . ARG A 1 255 ? 2.304 -16.588 9.683 1.00 86.25 255 ARG A CA 1
ATOM 2083 C C . ARG A 1 255 ? 3.443 -16.908 8.718 1.00 86.25 255 ARG A C 1
ATOM 2085 O O . ARG A 1 255 ? 4.584 -16.950 9.157 1.00 86.25 255 ARG A O 1
ATOM 2092 N N . ASN A 1 256 ? 3.142 -17.186 7.451 1.00 85.69 256 ASN A N 1
ATOM 2093 C CA . ASN A 1 256 ? 4.130 -17.666 6.487 1.00 85.69 256 ASN A CA 1
ATOM 2094 C C . ASN A 1 256 ? 4.646 -16.519 5.588 1.00 85.69 256 ASN A C 1
ATOM 2096 O O . ASN A 1 256 ? 3.881 -16.051 4.736 1.00 85.69 256 ASN A O 1
ATOM 2100 N N . PRO A 1 257 ? 5.928 -16.113 5.721 1.00 87.19 257 PRO A N 1
ATOM 2101 C CA . PRO A 1 257 ? 6.524 -15.018 4.952 1.00 87.19 257 PRO A CA 1
ATOM 2102 C C . PRO A 1 257 ? 6.549 -15.240 3.444 1.00 87.19 257 PRO A C 1
ATOM 2104 O O . PRO A 1 257 ? 6.503 -14.281 2.677 1.00 87.19 257 PRO A O 1
ATOM 2107 N N . ILE A 1 258 ? 6.559 -16.500 2.999 1.00 83.62 258 ILE A N 1
ATOM 2108 C CA . ILE A 1 258 ? 6.556 -16.837 1.571 1.00 83.62 258 ILE A CA 1
ATOM 2109 C C . ILE A 1 258 ? 5.302 -16.279 0.892 1.00 83.62 258 ILE A C 1
ATOM 2111 O O . ILE A 1 258 ? 5.358 -15.939 -0.277 1.00 83.62 258 ILE A O 1
ATOM 2115 N N . PHE A 1 259 ? 4.188 -16.109 1.609 1.00 83.06 259 PHE A N 1
ATOM 2116 C CA . PHE A 1 259 ? 2.939 -15.569 1.055 1.00 83.06 259 PHE A CA 1
ATOM 2117 C C . PHE A 1 259 ? 2.724 -14.079 1.356 1.00 83.06 259 PHE A C 1
ATOM 2119 O O . PHE A 1 259 ? 1.607 -13.567 1.223 1.00 83.06 259 PHE A O 1
ATOM 2126 N N . TRP A 1 260 ? 3.756 -13.365 1.811 1.00 87.38 260 TRP A N 1
ATOM 2127 C CA . TRP A 1 260 ? 3.635 -11.935 2.103 1.00 87.38 260 TRP A CA 1
ATOM 2128 C C . TRP A 1 260 ? 3.620 -11.104 0.825 1.00 87.38 260 TRP A C 1
ATOM 2130 O O . TRP A 1 260 ? 2.781 -10.217 0.708 1.00 87.38 260 TRP A O 1
ATOM 2140 N N . CYS A 1 261 ? 4.440 -11.457 -0.166 1.00 82.31 261 CYS A N 1
ATOM 2141 C CA . CYS A 1 261 ? 4.487 -10.748 -1.448 1.00 82.31 261 CYS A CA 1
ATOM 2142 C C . CYS A 1 261 ? 3.553 -11.338 -2.516 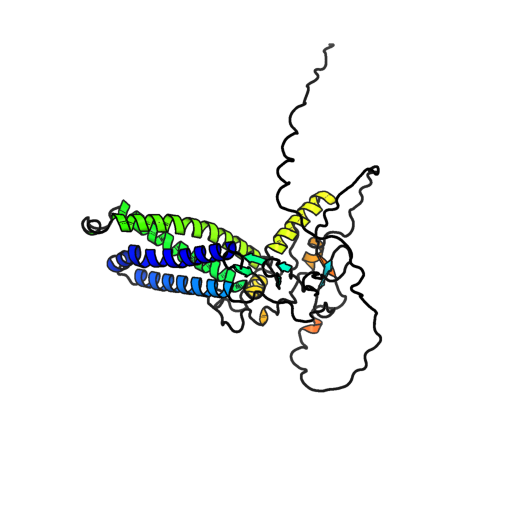1.00 82.31 261 CYS A C 1
ATOM 2144 O O . CYS A 1 261 ? 3.292 -10.685 -3.522 1.00 82.31 261 CYS A O 1
ATOM 2146 N N . PHE A 1 262 ? 3.037 -12.552 -2.306 1.00 77.75 262 PHE A N 1
ATOM 2147 C CA . PHE A 1 262 ? 2.279 -13.292 -3.315 1.00 77.75 262 PHE A CA 1
ATOM 2148 C C . PHE A 1 262 ? 0.765 -13.241 -3.076 1.00 77.75 262 PHE A C 1
ATOM 2150 O O . PHE A 1 262 ? 0.312 -13.127 -1.930 1.00 77.75 262 PHE A O 1
ATOM 2157 N N . PRO A 1 263 ? -0.029 -13.334 -4.154 1.00 66.75 263 PRO A N 1
ATOM 2158 C CA . PRO A 1 263 ? -1.472 -13.242 -4.091 1.00 66.75 263 PRO A CA 1
ATOM 2159 C C . PRO A 1 263 ? -2.036 -14.450 -3.343 1.00 66.75 263 PRO A C 1
ATOM 2161 O O . PRO A 1 263 ? -1.675 -15.596 -3.616 1.00 66.75 263 PRO A O 1
ATOM 2164 N N . ARG A 1 264 ? -2.923 -14.194 -2.377 1.00 68.81 264 ARG A N 1
ATOM 2165 C CA . ARG A 1 264 ? -3.674 -15.241 -1.676 1.00 68.81 264 ARG A CA 1
ATOM 2166 C C . ARG A 1 264 ? -5.076 -15.391 -2.261 1.00 68.81 264 ARG A C 1
ATOM 2168 O O . ARG A 1 264 ? -5.605 -14.471 -2.876 1.00 68.81 264 ARG A O 1
ATOM 2175 N N . SER A 1 265 ? -5.651 -16.574 -2.049 1.00 59.84 265 SER A N 1
ATOM 2176 C CA . SER A 1 265 ? -6.982 -16.968 -2.521 1.00 59.84 265 SER A CA 1
ATOM 2177 C C . SER A 1 265 ? -8.081 -15.959 -2.161 1.00 59.84 265 SER A C 1
ATOM 2179 O O . SER A 1 265 ? -8.139 -15.466 -1.036 1.00 59.84 265 SER A O 1
ATOM 2181 N N . LEU A 1 266 ? -9.001 -15.755 -3.111 1.00 56.16 266 LEU A N 1
ATOM 2182 C CA . LEU A 1 266 ? -10.224 -14.950 -2.992 1.00 56.16 266 LEU A CA 1
ATOM 2183 C C . LEU A 1 266 ? -11.135 -15.381 -1.830 1.00 56.16 266 LEU A C 1
ATOM 2185 O O . LEU A 1 266 ? -11.896 -14.570 -1.315 1.00 56.16 266 LEU A O 1
ATOM 2189 N N . ALA A 1 267 ? -11.085 -16.659 -1.437 1.00 52.38 267 ALA A N 1
ATOM 2190 C CA . ALA A 1 267 ? -12.025 -17.237 -0.474 1.00 52.38 267 ALA A CA 1
ATOM 2191 C C . ALA A 1 267 ? -11.775 -16.786 0.976 1.00 52.38 267 ALA A C 1
ATOM 2193 O O . ALA A 1 267 ? -12.705 -16.759 1.778 1.00 52.38 267 ALA A O 1
ATOM 2194 N N . HIS A 1 268 ? -10.533 -16.418 1.308 1.00 56.94 268 HIS A N 1
ATOM 2195 C CA . HIS A 1 268 ? -10.129 -16.003 2.652 1.00 56.94 268 HIS A CA 1
ATOM 2196 C C . HIS A 1 268 ? -9.177 -14.808 2.547 1.00 56.94 268 HIS A C 1
ATOM 2198 O O . HIS A 1 268 ? -7.957 -14.995 2.490 1.00 56.94 268 HIS A O 1
ATOM 2204 N N . PRO A 1 269 ? -9.721 -13.578 2.484 1.00 65.25 269 PRO A N 1
ATOM 2205 C CA . PRO A 1 269 ? -8.917 -12.374 2.285 1.00 65.25 269 PRO A CA 1
ATOM 2206 C C . PRO A 1 269 ? -7.957 -12.121 3.461 1.00 65.25 269 PRO A C 1
ATOM 2208 O O . PRO A 1 269 ? -6.875 -11.564 3.272 1.00 65.25 269 PRO A O 1
ATOM 2211 N N . VAL A 1 270 ? -8.307 -12.635 4.645 1.00 76.06 270 VAL A N 1
ATOM 2212 C CA . VAL A 1 270 ? -7.468 -12.663 5.844 1.00 76.06 270 VAL A CA 1
ATOM 2213 C C . VAL A 1 270 ? -7.321 -14.112 6.322 1.00 76.06 270 VAL A C 1
ATOM 2215 O O . VAL A 1 270 ? -8.316 -14.840 6.369 1.00 76.06 270 VAL A O 1
ATOM 2218 N N . PRO A 1 271 ? -6.101 -14.568 6.657 1.00 74.50 271 PRO A N 1
ATOM 2219 C CA . PRO A 1 271 ? -5.893 -15.893 7.233 1.00 74.50 271 PRO A CA 1
ATOM 2220 C C . PRO A 1 271 ? -6.641 -16.033 8.561 1.00 74.50 271 PRO A C 1
ATOM 2222 O O . PRO A 1 271 ? -6.630 -15.102 9.362 1.00 74.50 271 PRO A O 1
ATOM 2225 N N . ALA A 1 272 ? -7.254 -17.191 8.822 1.00 73.25 272 ALA A N 1
ATOM 2226 C CA . ALA A 1 272 ? -8.035 -17.407 10.045 1.00 73.25 272 ALA A CA 1
ATOM 2227 C C . ALA A 1 272 ? -7.216 -17.124 11.321 1.00 73.25 272 ALA A C 1
ATOM 2229 O O . ALA A 1 272 ? -7.746 -16.636 12.315 1.00 73.25 272 ALA A O 1
ATOM 2230 N N . GLU A 1 273 ? -5.901 -17.357 11.281 1.00 75.62 273 GLU A N 1
ATOM 2231 C CA . GLU A 1 273 ? -4.996 -17.071 12.393 1.00 75.62 273 GLU A CA 1
ATOM 2232 C C . GLU A 1 273 ? -4.783 -15.578 12.701 1.00 75.62 273 GLU A C 1
ATOM 2234 O O . GLU A 1 273 ? -4.223 -15.260 13.749 1.00 75.62 273 GLU A O 1
ATOM 2239 N N . CYS A 1 274 ? -5.180 -14.671 11.806 1.00 80.31 274 CYS A N 1
ATOM 2240 C CA . CYS A 1 274 ? -5.116 -13.224 12.021 1.00 80.31 274 CYS A CA 1
ATOM 2241 C C . CYS A 1 274 ? -6.346 -12.691 12.782 1.00 80.31 274 CYS A C 1
ATOM 2243 O O . CYS A 1 274 ? -6.359 -11.520 13.160 1.00 80.31 274 CYS A O 1
ATOM 2245 N N . GLY A 1 275 ? -7.352 -13.540 13.027 1.00 85.12 275 GLY A N 1
ATOM 2246 C CA . GLY A 1 275 ? -8.581 -13.204 13.743 1.00 85.12 275 GLY A CA 1
ATOM 2247 C C . GLY A 1 275 ? -9.753 -12.856 12.824 1.00 85.12 275 GLY A C 1
ATOM 2248 O O . GLY A 1 275 ? -9.680 -12.987 11.603 1.00 85.12 275 GLY A O 1
ATOM 2249 N N . ASP A 1 276 ? -10.848 -12.407 13.433 1.00 88.25 276 ASP A N 1
ATOM 2250 C CA . ASP A 1 276 ? -12.108 -12.064 12.756 1.00 88.25 276 ASP A CA 1
ATOM 2251 C C . ASP A 1 276 ? -12.337 -10.545 12.621 1.00 88.25 276 ASP A C 1
ATOM 2253 O O . ASP A 1 276 ? -13.366 -10.100 12.112 1.00 88.25 276 ASP A O 1
ATOM 2257 N N . GLY A 1 277 ? -11.378 -9.743 13.094 1.00 90.50 277 GLY A N 1
ATOM 2258 C CA . GLY A 1 277 ? -11.438 -8.285 13.084 1.00 90.50 277 GLY A CA 1
ATOM 2259 C C . GLY A 1 277 ? -12.310 -7.677 14.185 1.00 90.50 277 GLY A C 1
ATOM 2260 O O . GLY A 1 277 ? -12.508 -6.461 14.183 1.00 90.50 277 GLY A O 1
ATOM 2261 N N . THR A 1 278 ? -12.830 -8.485 15.114 1.00 90.75 278 THR A N 1
ATOM 2262 C CA . THR A 1 278 ? -13.652 -8.028 16.247 1.00 90.75 278 THR A CA 1
ATOM 2263 C C . THR A 1 278 ? -12.950 -8.127 17.597 1.00 90.75 278 THR A C 1
ATOM 2265 O O . THR A 1 278 ? -13.412 -7.521 18.561 1.00 90.75 278 THR A O 1
ATOM 2268 N N . VAL A 1 279 ? -11.823 -8.839 17.663 1.00 87.81 279 VAL A N 1
ATOM 2269 C CA . VAL A 1 279 ? -10.954 -8.939 18.840 1.00 87.81 279 VAL A CA 1
ATOM 2270 C C . VAL A 1 279 ? -9.500 -8.820 18.391 1.00 87.81 279 VAL A C 1
ATOM 2272 O O . VAL A 1 279 ? -9.108 -9.396 17.377 1.00 87.81 279 VAL A O 1
ATOM 2275 N N . PHE A 1 280 ? -8.693 -8.078 19.151 1.00 88.50 280 PHE A N 1
ATOM 2276 C CA . PHE A 1 280 ? -7.270 -7.887 18.875 1.00 88.50 280 PHE A CA 1
ATOM 2277 C C . PHE A 1 280 ? -6.453 -8.081 20.155 1.00 88.50 280 PHE A C 1
ATOM 2279 O O . PHE A 1 280 ? -6.911 -7.676 21.225 1.00 88.50 280 PHE A O 1
ATOM 2286 N N . PRO A 1 281 ? -5.251 -8.678 20.067 1.00 87.75 281 PRO A N 1
ATOM 2287 C CA . PRO A 1 281 ? -4.337 -8.715 21.196 1.00 87.75 281 PRO A CA 1
ATOM 2288 C C . PRO A 1 281 ? -3.904 -7.292 21.552 1.00 87.75 281 PRO A C 1
ATOM 2290 O O . PRO A 1 281 ? -3.717 -6.456 20.663 1.00 87.75 281 PRO A O 1
ATOM 2293 N N . ILE A 1 282 ? -3.724 -7.042 22.846 1.00 86.56 282 ILE A N 1
ATOM 2294 C CA . ILE A 1 282 ? -3.230 -5.764 23.348 1.00 86.56 282 ILE A CA 1
ATOM 2295 C C . ILE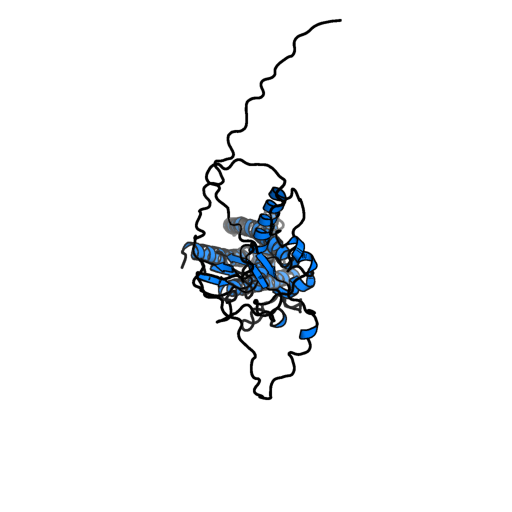 A 1 282 ? -2.080 -5.959 24.330 1.00 86.56 282 ILE A C 1
ATOM 2297 O O . ILE A 1 282 ? -2.014 -6.961 25.044 1.00 86.56 282 ILE A O 1
ATOM 2301 N N . ASN A 1 283 ? -1.195 -4.974 24.380 1.00 87.31 283 ASN A N 1
ATOM 2302 C CA . ASN A 1 283 ? -0.168 -4.849 25.388 1.00 87.31 283 ASN A CA 1
ATOM 2303 C C . ASN A 1 283 ? -0.688 -3.988 26.546 1.00 87.31 283 ASN A C 1
ATOM 2305 O O . ASN A 1 283 ? -0.874 -2.777 26.407 1.00 87.31 283 ASN A O 1
ATOM 2309 N N . MET A 1 284 ? -0.896 -4.622 27.703 1.00 81.62 284 MET A N 1
ATOM 2310 C CA . MET A 1 284 ? -1.413 -3.959 28.903 1.00 81.62 284 MET A CA 1
ATOM 2311 C C . MET A 1 284 ? -0.503 -2.824 29.391 1.00 81.62 284 MET A C 1
ATOM 2313 O O . MET A 1 284 ? -1.011 -1.828 29.899 1.00 81.62 284 MET A O 1
ATOM 2317 N N . SER A 1 285 ? 0.820 -2.910 29.187 1.00 81.69 285 SER A N 1
ATOM 2318 C CA . SER A 1 285 ? 1.743 -1.854 29.633 1.00 81.69 285 SER A CA 1
ATOM 2319 C C . SER A 1 285 ? 1.559 -0.542 28.870 1.00 81.69 285 SER A C 1
ATOM 2321 O O . SER A 1 285 ? 1.847 0.526 29.400 1.00 81.69 285 SER A O 1
ATOM 2323 N N . HIS A 1 286 ? 1.051 -0.601 27.638 1.00 82.81 286 HIS A N 1
ATOM 2324 C CA . HIS A 1 286 ? 0.823 0.585 26.814 1.00 82.81 286 HIS A CA 1
ATOM 2325 C C . HIS A 1 286 ? -0.503 1.288 27.160 1.00 82.81 286 HIS A C 1
ATOM 2327 O O . HIS A 1 286 ? -0.677 2.461 26.817 1.00 82.81 286 HIS A O 1
ATOM 2333 N N . ILE A 1 287 ? -1.437 0.613 27.850 1.00 76.19 287 ILE A N 1
ATOM 2334 C CA . ILE A 1 287 ? -2.794 1.127 28.112 1.00 76.19 287 ILE A CA 1
ATOM 2335 C C . ILE A 1 287 ? -2.761 2.426 28.912 1.00 76.19 287 ILE A C 1
ATOM 2337 O O . ILE A 1 287 ? -3.431 3.380 28.520 1.00 76.19 287 ILE A O 1
ATOM 2341 N N . GLU A 1 288 ? -1.957 2.501 29.976 1.00 69.56 288 GLU A N 1
ATOM 2342 C CA . GLU A 1 288 ? -1.858 3.701 30.823 1.00 69.56 288 GLU A CA 1
ATOM 2343 C C . GLU A 1 288 ? -1.417 4.938 30.020 1.00 69.56 288 GLU A C 1
ATOM 2345 O O . GLU A 1 288 ? -1.903 6.062 30.208 1.00 69.56 288 GLU A O 1
ATOM 2350 N N . SER A 1 289 ? -0.513 4.735 29.058 1.00 68.19 289 SER A N 1
ATOM 2351 C CA . SER A 1 289 ? -0.051 5.796 28.163 1.00 68.19 289 SER A CA 1
ATOM 2352 C C . SER A 1 289 ? -1.121 6.213 27.142 1.00 68.19 289 SER A C 1
ATOM 2354 O O . SER A 1 289 ? -1.166 7.377 26.739 1.00 68.19 289 SER A O 1
ATOM 2356 N N . TRP A 1 290 ? -2.005 5.291 26.751 1.00 70.31 290 TRP A N 1
ATOM 2357 C CA . TRP A 1 290 ? -3.044 5.506 25.742 1.00 70.31 290 TRP A CA 1
ATOM 2358 C C . TRP A 1 290 ? -4.347 6.082 26.304 1.00 70.31 290 TRP A C 1
ATOM 2360 O O . TRP A 1 290 ? -5.071 6.800 25.597 1.00 70.31 290 TRP A O 1
ATOM 2370 N N . SER A 1 291 ? -4.661 5.786 27.565 1.00 64.50 291 SER A N 1
ATOM 2371 C CA . SER A 1 291 ? -5.808 6.342 28.282 1.00 64.50 291 SER A CA 1
ATOM 2372 C C . SER A 1 291 ? -5.547 7.797 28.652 1.00 64.50 291 SER A C 1
ATOM 2374 O O . SER A 1 291 ? -4.622 8.085 29.401 1.00 64.50 291 SER A O 1
ATOM 2376 N N . VAL A 1 292 ? -6.334 8.751 28.157 1.00 57.09 292 VAL A N 1
ATOM 2377 C CA . VAL A 1 292 ? -6.262 10.134 28.670 1.00 57.09 292 VAL A CA 1
ATOM 2378 C C . VAL A 1 292 ? -6.830 10.139 30.100 1.00 57.09 292 VAL A C 1
ATOM 2380 O O . VAL A 1 292 ? -7.876 9.515 30.294 1.00 57.09 292 VAL A O 1
ATOM 2383 N N . PRO A 1 293 ? -6.175 10.775 31.094 1.00 49.91 293 PRO A N 1
ATOM 2384 C CA . PRO A 1 293 ? -6.708 10.854 32.452 1.00 49.91 293 PRO A CA 1
ATOM 2385 C C . PRO A 1 293 ? -8.129 11.430 32.461 1.00 49.91 293 PRO A C 1
ATOM 2387 O O . PRO A 1 293 ? -8.418 12.382 31.741 1.00 49.91 293 PRO A O 1
ATOM 2390 N N . ALA A 1 294 ? -9.006 10.845 33.277 1.00 45.41 294 ALA A N 1
ATOM 2391 C CA . ALA A 1 294 ? -10.416 11.226 33.367 1.00 45.41 294 ALA A CA 1
ATOM 2392 C C . ALA A 1 294 ? -10.652 12.593 34.037 1.00 45.41 294 ALA A C 1
ATOM 2394 O O . ALA A 1 294 ? -11.754 13.125 33.946 1.00 45.41 294 ALA A O 1
ATOM 2395 N N . GLU A 1 295 ? -9.640 13.174 34.686 1.00 44.62 295 GLU A N 1
ATOM 2396 C CA . GLU A 1 295 ? -9.763 14.470 35.347 1.00 44.62 295 GLU A CA 1
ATOM 2397 C C . GLU A 1 295 ? -8.645 15.426 34.924 1.00 44.62 295 GLU A C 1
ATOM 2399 O O . GLU A 1 295 ? -7.465 15.063 35.009 1.00 44.62 295 GLU A O 1
ATOM 2404 N N . PRO A 1 296 ? -8.976 16.674 34.541 1.00 42.88 296 PRO A N 1
ATOM 2405 C CA . PRO A 1 296 ? -7.978 17.723 34.505 1.00 42.88 296 PRO A CA 1
ATOM 2406 C C . PRO A 1 296 ? -7.477 17.916 35.936 1.00 42.88 296 PRO A C 1
ATOM 2408 O O . PRO A 1 296 ? -8.259 18.170 36.855 1.00 42.88 296 PRO A O 1
ATOM 2411 N N . LYS A 1 297 ? -6.161 17.825 36.151 1.00 42.19 297 LYS A N 1
ATOM 2412 C CA . LYS A 1 297 ? -5.562 18.254 37.417 1.00 42.19 297 LYS A CA 1
ATOM 2413 C C . LYS A 1 297 ? -5.834 19.744 37.565 1.00 42.19 297 LYS A C 1
ATOM 2415 O O . LYS A 1 297 ? -5.063 20.559 37.063 1.00 42.19 297 LYS A O 1
ATOM 2420 N N . HIS A 1 298 ? -6.913 20.109 38.255 1.00 39.66 298 HIS A N 1
ATOM 2421 C CA . HIS A 1 298 ? -7.207 21.482 38.642 1.00 39.66 298 HIS A CA 1
ATOM 2422 C C . HIS A 1 298 ? -6.041 22.026 39.479 1.00 39.66 298 HIS A C 1
ATOM 2424 O O . HIS A 1 298 ? -6.038 21.973 40.706 1.00 39.66 298 HIS A O 1
ATOM 2430 N N . HIS A 1 299 ? -5.028 22.580 38.817 1.00 41.50 299 HIS A N 1
ATOM 2431 C CA . HIS A 1 299 ? -4.078 23.470 39.455 1.00 41.50 299 HIS A CA 1
ATOM 2432 C C . HIS A 1 299 ? -4.844 24.751 39.730 1.00 41.50 299 HIS A C 1
ATOM 2434 O O . HIS A 1 299 ? -5.159 25.505 38.809 1.00 41.50 299 HIS A O 1
ATOM 2440 N N . GLY A 1 300 ? -5.202 24.935 41.002 1.00 37.19 300 GLY A N 1
ATOM 2441 C CA . GLY A 1 300 ? -6.011 26.033 41.508 1.00 37.19 300 GLY A CA 1
ATOM 2442 C C . GLY A 1 300 ? -5.657 27.367 40.862 1.00 37.19 300 GLY A C 1
ATOM 2443 O O . GLY A 1 300 ? -4.699 28.040 41.236 1.00 37.19 300 GLY A O 1
ATOM 2444 N N . ARG A 1 301 ? -6.474 27.776 39.897 1.00 35.38 301 ARG A N 1
ATOM 2445 C CA . ARG A 1 301 ? -6.559 29.156 39.453 1.00 35.38 301 ARG A CA 1
ATOM 2446 C C . ARG A 1 301 ? -8.036 29.478 39.348 1.00 35.38 301 ARG A C 1
ATOM 2448 O O . ARG A 1 301 ? -8.731 28.979 38.472 1.00 35.38 301 ARG A O 1
ATOM 2455 N N . HIS A 1 302 ? -8.510 30.287 40.290 1.00 34.62 302 HIS A N 1
ATOM 2456 C CA . HIS A 1 302 ? -9.817 30.922 40.214 1.00 34.62 302 HIS A CA 1
ATOM 2457 C C . HIS A 1 302 ? -9.922 31.673 38.881 1.00 34.62 302 HIS A C 1
ATOM 2459 O O . HIS A 1 302 ? -9.368 32.762 38.733 1.00 34.62 302 HIS A O 1
ATOM 2465 N N . VAL A 1 303 ? -10.631 31.098 37.913 1.00 34.16 303 VAL A N 1
ATOM 2466 C CA . VAL A 1 303 ? -11.074 31.817 36.721 1.00 34.16 303 VAL A CA 1
ATOM 2467 C C . VAL A 1 303 ? -12.517 32.227 36.969 1.00 34.16 303 VAL A C 1
ATOM 2469 O O . VAL A 1 303 ? -13.396 31.401 37.210 1.00 34.16 303 VAL A O 1
ATOM 2472 N N . ARG A 1 304 ? -12.737 33.544 36.999 1.00 30.47 304 ARG A N 1
ATOM 2473 C CA . ARG A 1 304 ? -14.064 34.149 37.108 1.00 30.47 304 ARG A CA 1
ATOM 2474 C C . ARG A 1 304 ? -14.940 33.664 35.954 1.00 30.47 304 ARG A C 1
ATOM 2476 O O . ARG A 1 304 ? -14.548 33.744 34.795 1.00 30.47 304 ARG A O 1
ATOM 2483 N N . ARG A 1 305 ? -16.139 33.214 36.316 1.00 37.94 305 ARG A N 1
ATOM 2484 C CA . ARG A 1 305 ? -17.234 32.831 35.425 1.00 37.94 305 ARG A CA 1
ATOM 2485 C C . ARG A 1 305 ? -17.572 34.005 34.492 1.00 37.94 305 ARG A C 1
ATOM 2487 O O . ARG A 1 305 ? -17.948 35.072 34.974 1.00 37.94 305 ARG A O 1
ATOM 2494 N N . GLY A 1 306 ? -17.437 33.797 33.186 1.00 29.38 306 GLY A N 1
ATOM 2495 C CA . GLY A 1 306 ? -17.805 34.760 32.151 1.00 29.38 306 GLY A CA 1
ATOM 2496 C C . GLY A 1 306 ? -17.805 34.110 30.767 1.00 29.38 306 GLY A C 1
ATOM 2497 O O . GLY A 1 306 ? -16.736 33.831 30.243 1.00 29.38 306 GLY A O 1
ATOM 2498 N N . SER A 1 307 ? -19.018 33.887 30.248 1.00 33.47 307 SER A N 1
ATOM 2499 C CA . SER A 1 307 ? -19.424 33.663 28.845 1.00 33.47 307 SER A CA 1
ATOM 2500 C C . SER A 1 307 ? -18.714 32.588 28.000 1.00 33.47 307 SER A C 1
ATOM 2502 O O . SER A 1 307 ? -17.566 32.753 27.608 1.00 33.47 307 SER A O 1
ATOM 2504 N N . GLU A 1 308 ? -19.505 31.561 27.654 1.00 37.28 308 GLU A N 1
ATOM 2505 C CA . GLU A 1 308 ? -19.465 30.744 26.423 1.00 37.28 308 GLU A CA 1
ATOM 2506 C C . GLU A 1 308 ? -18.103 30.154 26.020 1.00 37.28 308 GLU A C 1
ATOM 2508 O O . GLU A 1 308 ? -17.412 30.646 25.132 1.00 37.28 308 GLU A O 1
ATOM 2513 N N . GLY A 1 309 ? -17.746 29.035 26.655 1.00 25.80 309 GLY A N 1
ATOM 2514 C CA . GLY A 1 309 ? -16.704 28.136 26.164 1.00 25.80 309 GLY A CA 1
ATOM 2515 C C . GLY A 1 309 ? -17.327 26.999 25.359 1.00 25.80 309 GLY A C 1
ATOM 2516 O O . GLY A 1 309 ? -18.097 26.218 25.908 1.00 25.80 309 GLY A O 1
ATOM 2517 N N . TYR A 1 310 ? -16.994 26.909 24.072 1.00 27.39 310 TYR A N 1
ATOM 2518 C CA . TYR A 1 310 ? -17.191 25.700 23.274 1.00 27.39 310 TYR A CA 1
ATOM 2519 C C . TYR A 1 310 ? -16.243 24.611 23.805 1.00 27.39 310 TYR A C 1
ATOM 2521 O O . TYR A 1 310 ? -15.023 24.736 23.671 1.00 27.39 310 TYR A O 1
ATOM 2529 N N . GLU A 1 311 ? -16.786 23.557 24.413 1.00 29.86 311 GLU A N 1
ATOM 2530 C CA . GLU A 1 311 ? -16.049 22.314 24.651 1.00 29.86 311 GLU A CA 1
ATOM 2531 C C . GLU A 1 311 ? -15.894 21.584 23.314 1.00 29.86 311 GLU A C 1
ATOM 2533 O O . GLU A 1 311 ? -16.868 21.191 22.677 1.00 29.86 311 GLU A O 1
ATOM 2538 N N . ILE A 1 312 ? -14.652 21.428 22.858 1.00 30.09 312 ILE A N 1
ATOM 2539 C CA . ILE A 1 312 ? -14.334 20.560 21.725 1.00 30.09 312 ILE A CA 1
ATOM 2540 C C . ILE A 1 312 ? -14.322 19.131 22.276 1.00 30.09 312 ILE A C 1
ATOM 2542 O O . ILE A 1 312 ? -13.329 18.734 22.889 1.00 30.09 312 ILE A O 1
ATOM 2546 N N . ASP A 1 313 ? -15.394 18.361 22.062 1.00 34.50 313 ASP A N 1
ATOM 2547 C CA . ASP A 1 313 ? -15.426 16.935 22.411 1.00 34.50 313 ASP A CA 1
ATOM 2548 C C . ASP A 1 313 ? -14.416 16.183 21.528 1.00 34.50 313 ASP A C 1
ATOM 2550 O O . ASP A 1 313 ? -14.617 15.887 20.348 1.00 34.50 313 ASP A O 1
ATOM 2554 N N . MET A 1 314 ? -13.223 15.967 22.078 1.00 38.97 314 MET A N 1
ATOM 2555 C CA . MET A 1 314 ? -12.202 15.134 21.470 1.00 38.97 314 MET A CA 1
ATOM 2556 C C . MET A 1 314 ? -12.516 13.687 21.818 1.00 38.97 314 MET A C 1
ATOM 2558 O O . MET A 1 314 ? -12.088 13.215 22.867 1.00 38.97 314 MET A O 1
ATOM 2562 N N . GLY A 1 315 ? -13.222 12.987 20.924 1.00 41.62 315 GLY A N 1
ATOM 2563 C CA . GLY A 1 315 ? -13.529 11.564 21.056 1.00 41.62 315 GLY A CA 1
ATOM 2564 C C . GLY A 1 315 ? -12.304 10.744 21.469 1.00 41.62 315 GLY A C 1
ATOM 2565 O O . GLY A 1 315 ? -11.454 10.406 20.650 1.00 41.62 315 GLY A O 1
ATOM 2566 N N . ALA A 1 316 ? -12.214 10.446 22.760 1.00 48.59 316 ALA A N 1
ATOM 2567 C CA . ALA A 1 316 ? -11.146 9.669 23.353 1.00 48.59 316 ALA A CA 1
ATOM 2568 C C . ALA A 1 316 ? -11.682 8.286 23.734 1.00 48.59 316 ALA A C 1
ATOM 2570 O O . ALA A 1 316 ? -12.798 8.132 24.241 1.00 48.59 316 ALA A O 1
ATOM 2571 N N . THR A 1 317 ? -10.879 7.275 23.412 1.00 57.78 317 THR A N 1
ATOM 2572 C CA . THR A 1 317 ? -11.143 5.863 23.672 1.00 57.78 317 THR A CA 1
ATOM 2573 C C . THR A 1 317 ? -10.386 5.420 24.921 1.00 57.78 317 THR A C 1
ATOM 2575 O O . THR A 1 317 ? -9.172 5.638 25.026 1.00 57.78 317 THR A O 1
ATOM 2578 N N . TYR A 1 318 ? -11.111 4.808 25.857 1.00 61.88 318 TYR A N 1
ATOM 2579 C CA . TYR A 1 318 ? -10.584 4.179 27.069 1.00 61.88 318 TYR A CA 1
ATOM 2580 C C . TYR A 1 318 ? -10.749 2.658 26.982 1.00 61.88 318 TYR A C 1
ATOM 2582 O O . TYR A 1 318 ? -11.585 2.175 26.219 1.00 61.88 318 TYR A O 1
ATOM 2590 N N . TYR A 1 319 ? -9.970 1.906 27.756 1.00 65.81 319 TYR A N 1
ATOM 2591 C CA . TYR A 1 319 ? -10.061 0.448 27.827 1.00 65.81 319 TYR A CA 1
ATOM 2592 C C . TYR A 1 319 ? -10.536 0.028 29.214 1.00 65.81 319 TYR A C 1
ATOM 2594 O O . TYR A 1 319 ? -9.907 0.381 30.206 1.00 65.81 319 TYR A O 1
ATOM 2602 N N . ALA A 1 320 ? -11.635 -0.718 29.293 1.00 56.03 320 ALA A N 1
ATOM 2603 C CA . ALA A 1 320 ? -12.100 -1.272 30.563 1.00 56.03 320 ALA A CA 1
ATOM 2604 C C . ALA A 1 320 ? -11.437 -2.637 30.829 1.00 56.03 320 ALA A C 1
ATOM 2606 O O . ALA A 1 320 ? -11.546 -3.545 30.002 1.00 56.03 320 ALA A O 1
ATOM 2607 N N . GLU A 1 321 ? -10.764 -2.777 31.976 1.00 49.41 321 GLU A N 1
ATOM 2608 C CA . GLU A 1 321 ? -10.150 -4.030 32.434 1.00 49.41 321 GLU A CA 1
ATOM 2609 C C . GLU A 1 321 ? -11.180 -4.919 33.154 1.00 49.41 321 GLU A C 1
ATOM 2611 O O . GLU A 1 321 ? -12.046 -4.426 33.881 1.00 49.41 321 GLU A O 1
ATOM 2616 N N . GLN A 1 322 ? -11.089 -6.238 32.962 1.00 47.28 322 GLN A N 1
ATOM 2617 C CA . GLN A 1 322 ? -11.830 -7.223 33.754 1.00 47.28 322 GLN A CA 1
ATOM 2618 C C . GLN A 1 322 ? -10.860 -8.093 34.543 1.00 47.28 322 GLN A C 1
ATOM 2620 O O . GLN A 1 322 ? -9.883 -8.607 34.006 1.00 47.28 322 GLN A O 1
ATOM 2625 N N . ALA A 1 323 ? -11.155 -8.271 35.828 1.00 35.66 323 ALA A N 1
ATOM 2626 C CA . ALA A 1 323 ? -10.383 -9.108 36.729 1.00 35.66 323 ALA A CA 1
ATOM 2627 C C . ALA A 1 323 ? -10.614 -10.604 36.434 1.00 35.66 323 ALA A C 1
ATOM 2629 O O . ALA A 1 323 ? -11.551 -11.185 36.973 1.00 35.66 323 ALA A O 1
ATOM 2630 N N . ALA A 1 324 ? -9.781 -11.213 35.582 1.00 34.56 324 ALA A N 1
ATOM 2631 C CA . ALA A 1 324 ? -9.288 -12.598 35.686 1.00 34.56 324 ALA A CA 1
ATOM 2632 C C . ALA A 1 324 ? -8.357 -12.956 34.503 1.00 34.56 324 ALA A C 1
ATOM 2634 O O . ALA A 1 324 ? -8.619 -12.598 33.361 1.00 34.56 324 ALA A O 1
ATOM 2635 N N . ASP A 1 325 ? -7.283 -13.679 34.833 1.00 35.00 325 ASP A N 1
ATOM 2636 C CA . ASP A 1 325 ? -6.176 -14.218 34.020 1.00 35.00 325 ASP A CA 1
ATOM 2637 C C . ASP A 1 325 ? -6.402 -14.387 32.484 1.00 35.00 325 ASP A C 1
ATOM 2639 O O . ASP A 1 325 ? -7.212 -15.223 32.066 1.00 35.00 325 ASP A O 1
ATOM 2643 N N . PRO A 1 326 ? -5.628 -13.685 31.621 1.00 41.56 326 PRO A N 1
ATOM 2644 C CA . PRO A 1 326 ? -5.741 -13.756 30.159 1.00 41.56 326 PRO A CA 1
ATOM 2645 C C . PRO A 1 326 ? -5.248 -15.073 29.523 1.00 41.56 326 PRO A C 1
ATOM 2647 O O . PRO A 1 326 ? -5.413 -15.254 28.314 1.00 41.56 326 PRO A O 1
ATOM 2650 N N . TYR A 1 327 ? -4.675 -16.010 30.291 1.00 35.44 327 TYR A N 1
ATOM 2651 C CA . TYR A 1 327 ? -4.180 -17.294 29.769 1.00 35.44 327 TYR A CA 1
ATOM 2652 C C . TYR A 1 327 ? -5.128 -18.485 29.976 1.00 35.44 327 TYR A C 1
ATOM 2654 O O . TYR A 1 327 ? -4.917 -19.540 29.376 1.00 35.44 327 TYR A O 1
ATOM 2662 N N . ALA A 1 328 ? -6.208 -18.341 30.750 1.00 35.75 328 ALA A N 1
ATOM 2663 C CA . ALA A 1 328 ? -7.066 -19.475 31.116 1.00 35.75 328 ALA A CA 1
ATOM 2664 C C . ALA A 1 328 ? -7.959 -20.011 29.969 1.00 35.75 328 ALA A C 1
ATOM 2666 O O . ALA A 1 328 ? -8.431 -21.144 30.034 1.00 35.75 328 ALA A O 1
ATOM 2667 N N . GLY A 1 329 ? -8.190 -19.229 28.906 1.00 34.31 329 GLY A N 1
ATOM 2668 C CA . GLY A 1 329 ? -9.154 -19.567 27.844 1.00 34.31 329 GLY A CA 1
ATOM 2669 C C . GLY A 1 329 ? -8.576 -20.175 26.560 1.00 34.31 329 GLY A C 1
ATOM 2670 O O . GLY A 1 329 ? -9.332 -20.705 25.747 1.00 34.31 329 GLY A O 1
ATOM 2671 N N . TRP A 1 330 ? -7.256 -20.127 26.350 1.00 32.28 330 TRP A N 1
ATOM 2672 C CA . TRP A 1 330 ? -6.656 -20.508 25.059 1.00 32.28 330 TRP A CA 1
ATOM 2673 C C . TRP A 1 330 ? -6.649 -22.020 24.784 1.00 32.28 330 TRP A C 1
ATOM 2675 O O . TRP A 1 330 ? -6.552 -22.428 23.628 1.00 32.28 330 TRP A O 1
ATOM 2685 N N . HIS A 1 331 ? -6.787 -22.861 25.813 1.00 30.50 331 HIS A N 1
ATOM 2686 C CA . HIS A 1 331 ? -6.672 -24.319 25.679 1.00 30.50 331 HIS A CA 1
ATOM 2687 C C . HIS A 1 331 ? -8.004 -25.082 25.594 1.00 30.50 331 HIS A C 1
ATOM 2689 O O . HIS A 1 331 ? -7.973 -26.304 25.472 1.00 30.50 331 HIS A O 1
ATOM 2695 N N . HIS A 1 332 ? -9.167 -24.415 25.619 1.00 30.70 332 HIS A N 1
ATOM 2696 C CA . HIS A 1 332 ? -10.452 -25.121 25.764 1.00 30.70 332 HIS A CA 1
ATOM 2697 C C . HIS A 1 332 ? -11.496 -24.890 24.662 1.00 30.70 332 HIS A C 1
ATOM 2699 O O . HIS A 1 332 ? -12.646 -25.278 24.826 1.00 30.70 332 HIS A O 1
ATOM 2705 N N . GLN A 1 333 ? -11.116 -24.316 23.515 1.00 32.16 333 GLN A N 1
ATO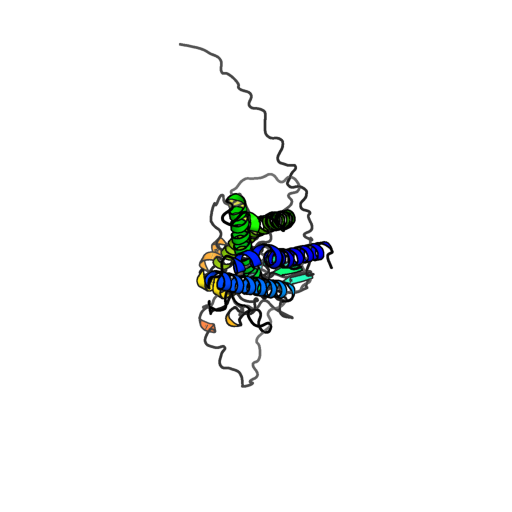M 2706 C CA . GLN A 1 333 ? -12.033 -24.145 22.372 1.00 32.16 333 GLN A CA 1
ATOM 2707 C C . GLN A 1 333 ? -11.832 -25.140 21.217 1.00 32.16 333 GLN A C 1
ATOM 2709 O O . GLN A 1 333 ? -12.363 -24.923 20.133 1.00 32.16 333 GLN A O 1
ATOM 2714 N N . VAL A 1 334 ? -11.113 -26.249 21.429 1.00 31.25 334 VAL A N 1
ATOM 2715 C CA . VAL A 1 334 ? -10.940 -27.289 20.390 1.00 31.25 334 VAL A CA 1
ATOM 2716 C C . VAL A 1 334 ? -11.745 -28.570 20.664 1.00 31.25 334 VAL A C 1
ATOM 2718 O O . VAL A 1 334 ? -11.909 -29.379 19.760 1.00 31.25 334 VAL A O 1
ATOM 2721 N N . GLU A 1 335 ? -12.348 -28.748 21.843 1.00 27.97 335 GLU A N 1
ATOM 2722 C CA . GLU A 1 335 ? -13.095 -29.977 22.159 1.00 27.97 335 GLU A CA 1
ATOM 2723 C C . GLU A 1 335 ? -14.320 -29.717 23.042 1.00 27.97 335 GLU A C 1
ATOM 2725 O O . GLU A 1 335 ? -14.289 -30.085 24.203 1.00 27.97 335 GLU A O 1
ATOM 2730 N N . VAL A 1 336 ? -15.406 -29.122 22.531 1.00 29.81 336 VAL A N 1
ATOM 2731 C CA . VAL A 1 336 ? -16.772 -29.494 22.971 1.00 29.81 336 VAL A CA 1
ATOM 2732 C C . VAL A 1 336 ? -17.793 -29.111 21.885 1.00 29.81 336 VAL A C 1
ATOM 2734 O O . VAL A 1 336 ? -18.592 -28.193 22.050 1.00 29.81 336 VAL A O 1
ATOM 2737 N N . ASP A 1 337 ? -17.789 -29.827 20.763 1.00 31.53 337 ASP A N 1
ATOM 2738 C CA . ASP A 1 337 ? -19.038 -30.060 20.036 1.00 31.53 337 ASP A CA 1
ATOM 2739 C C . ASP A 1 337 ? -19.585 -31.407 20.518 1.00 31.53 337 ASP A C 1
ATOM 2741 O O . ASP A 1 337 ? -18.856 -32.394 20.561 1.00 31.53 337 ASP A O 1
ATOM 2745 N N . GLN A 1 338 ? -20.882 -31.433 20.834 1.00 30.23 338 GLN A N 1
ATOM 2746 C CA . GLN A 1 338 ? -21.674 -32.556 21.363 1.00 30.23 338 GLN A CA 1
ATOM 2747 C C . GLN A 1 338 ? -21.671 -32.714 22.892 1.00 30.23 338 GLN A C 1
ATOM 2749 O O . GLN A 1 338 ? -20.779 -33.297 23.490 1.00 30.23 338 GLN A O 1
ATOM 2754 N N . VAL A 1 339 ? -22.735 -32.222 23.531 1.00 27.66 339 VAL A N 1
ATOM 2755 C CA . VAL A 1 339 ? -23.804 -33.006 24.187 1.00 27.66 339 VAL A CA 1
ATOM 2756 C C . VAL A 1 339 ? -24.706 -31.995 24.906 1.00 27.66 339 VAL A C 1
ATOM 2758 O O . VAL A 1 339 ? -24.245 -31.158 25.675 1.00 27.66 339 VAL A O 1
ATOM 2761 N N . GLY A 1 340 ? -26.008 -32.039 24.616 1.00 32.16 340 GLY A N 1
ATOM 2762 C CA . GLY A 1 340 ? -26.984 -31.135 25.212 1.00 32.16 340 GLY A CA 1
ATOM 2763 C C . GLY A 1 340 ? -27.237 -31.436 26.687 1.00 32.16 340 GLY A C 1
ATOM 2764 O O . GLY A 1 340 ? -27.556 -32.568 27.037 1.00 32.16 340 GLY A O 1
ATOM 2765 N N . THR A 1 341 ? -27.204 -30.402 27.522 1.00 25.98 341 THR A N 1
ATOM 2766 C CA . THR A 1 341 ? -27.891 -30.368 28.817 1.00 25.98 341 THR A CA 1
ATOM 2767 C C . THR A 1 341 ? -28.379 -28.949 29.109 1.00 25.98 341 THR A C 1
ATOM 2769 O O . THR A 1 341 ? -27.703 -27.955 28.856 1.00 25.98 341 THR A O 1
ATOM 2772 N N . GLN A 1 342 ? -29.621 -28.867 29.592 1.00 27.39 342 GLN A N 1
ATOM 2773 C CA . GLN A 1 342 ? -30.272 -27.643 30.047 1.00 27.39 342 GLN A CA 1
ATOM 2774 C C . GLN A 1 342 ? -29.515 -27.062 31.247 1.00 27.39 342 GLN A C 1
ATOM 2776 O O . GLN A 1 342 ? -29.317 -27.763 32.238 1.00 27.39 342 GLN A O 1
ATOM 2781 N N . TYR A 1 343 ? -29.169 -25.776 31.192 1.00 24.44 343 TYR A N 1
ATOM 2782 C CA . TYR A 1 343 ? -28.700 -25.028 32.357 1.00 24.44 343 TYR A CA 1
ATOM 2783 C C . TYR A 1 343 ? -29.582 -23.792 32.556 1.00 24.44 343 TYR A C 1
ATOM 2785 O O . TYR A 1 343 ? -29.748 -22.973 31.653 1.00 24.44 343 TYR A O 1
ATOM 2793 N N . GLN A 1 344 ? -30.202 -23.701 33.733 1.00 22.92 344 GLN A N 1
ATOM 2794 C CA . GLN A 1 344 ? -31.020 -22.568 34.158 1.00 22.92 344 GLN A CA 1
ATOM 2795 C C . GLN A 1 344 ? -30.121 -21.365 34.480 1.00 22.92 344 GLN A C 1
ATOM 2797 O O . GLN A 1 344 ? -29.164 -21.481 35.243 1.00 22.92 344 GLN A O 1
ATOM 2802 N N . ALA A 1 345 ? -30.444 -20.209 33.899 1.00 24.59 345 ALA A N 1
ATOM 2803 C CA . ALA A 1 345 ? -29.754 -18.943 34.135 1.00 24.59 345 ALA A CA 1
ATOM 2804 C C . ALA A 1 345 ? -30.169 -18.312 35.482 1.00 24.59 345 ALA A C 1
ATOM 2806 O O . ALA A 1 345 ? -31.367 -18.291 35.783 1.00 24.59 345 ALA A O 1
ATOM 2807 N N . PRO A 1 346 ? -29.244 -17.726 36.268 1.00 24.86 346 PRO A N 1
ATOM 2808 C CA . PRO A 1 346 ? -29.607 -16.816 37.340 1.00 24.86 346 PRO A CA 1
ATOM 2809 C C . PRO A 1 346 ? -29.778 -15.373 36.834 1.00 24.86 346 PRO A C 1
ATOM 2811 O O . PRO A 1 346 ? -29.023 -14.887 35.998 1.00 24.86 346 PRO A O 1
ATOM 2814 N N . ALA A 1 347 ? -30.814 -14.740 37.388 1.00 25.09 347 ALA A N 1
ATOM 2815 C CA . ALA A 1 347 ? -31.197 -13.327 37.443 1.00 25.09 347 ALA A CA 1
ATOM 2816 C C . ALA A 1 347 ? -30.449 -12.290 36.570 1.00 25.09 347 ALA A C 1
ATOM 2818 O O . ALA A 1 347 ? -29.298 -11.924 36.789 1.00 25.09 347 ALA A O 1
ATOM 2819 N N . THR A 1 348 ? -31.242 -11.715 35.669 1.00 25.61 348 THR A N 1
ATOM 2820 C CA . THR A 1 348 ? -31.080 -10.465 34.921 1.00 25.61 348 THR A CA 1
ATOM 2821 C C . THR A 1 348 ? -30.534 -9.288 35.738 1.00 25.61 348 THR A C 1
ATOM 2823 O O . THR A 1 348 ? -31.146 -8.880 36.725 1.00 25.61 348 THR A O 1
ATOM 2826 N N . VAL A 1 349 ? -29.481 -8.637 35.234 1.00 26.23 349 VAL A N 1
ATOM 2827 C CA . VAL A 1 349 ? -29.206 -7.222 35.520 1.00 26.23 349 VAL A CA 1
ATOM 2828 C C . VAL A 1 349 ? -29.851 -6.400 34.399 1.00 26.23 349 VAL A C 1
ATOM 2830 O O . VAL A 1 349 ? -29.426 -6.461 33.248 1.00 26.23 349 VAL A O 1
ATOM 2833 N N . HIS A 1 350 ? -30.928 -5.685 34.736 1.00 28.27 350 HIS A N 1
ATOM 2834 C CA . HIS A 1 350 ? -31.528 -4.611 33.932 1.00 28.27 350 HIS A CA 1
ATOM 2835 C C . HIS A 1 350 ? -30.412 -3.648 33.466 1.00 28.27 350 HIS A C 1
ATOM 2837 O O . HIS A 1 350 ? -29.565 -3.279 34.266 1.00 28.27 350 HIS A O 1
ATOM 2843 N N . GLY A 1 351 ? -30.270 -3.237 32.209 1.00 25.02 351 GLY A N 1
ATOM 2844 C CA . GLY A 1 351 ? -31.261 -2.659 31.312 1.00 25.02 351 GLY A CA 1
ATOM 2845 C C . GLY A 1 351 ? -30.650 -1.369 30.749 1.00 25.02 351 GLY A C 1
ATOM 2846 O O . GLY A 1 351 ? -30.815 -0.309 31.340 1.00 25.02 351 GLY A O 1
ATOM 2847 N N . TYR A 1 352 ? -29.920 -1.445 29.633 1.00 28.19 352 TYR A N 1
ATOM 2848 C CA . TYR A 1 352 ? -29.499 -0.249 28.897 1.00 28.19 352 TYR A CA 1
ATOM 2849 C C . TYR A 1 352 ? -30.585 0.089 27.874 1.00 28.19 352 TYR A C 1
ATOM 2851 O O . TYR A 1 352 ? -30.672 -0.518 26.809 1.00 28.19 352 TYR A O 1
ATOM 2859 N N . SER A 1 353 ? -31.461 1.027 28.238 1.00 27.81 353 SER A N 1
ATOM 2860 C CA . SER A 1 353 ? -32.449 1.601 27.321 1.00 27.81 353 SER A CA 1
ATOM 2861 C C . SER A 1 353 ? -31.752 2.549 26.330 1.00 27.81 353 SER A C 1
ATOM 2863 O O . SER A 1 353 ? -31.010 3.426 26.774 1.00 27.81 353 SER A O 1
ATOM 2865 N N . PRO A 1 354 ? -32.006 2.447 25.011 1.00 34.91 354 PRO A N 1
ATOM 2866 C CA . PRO A 1 354 ? -31.463 3.362 23.998 1.00 34.91 354 PRO A CA 1
ATOM 2867 C C . PRO A 1 354 ? -31.963 4.817 24.091 1.00 34.91 354 PRO A C 1
ATOM 2869 O O . PRO A 1 354 ? -31.519 5.660 23.319 1.00 34.91 354 PRO A O 1
ATOM 2872 N N . ALA A 1 355 ? -32.900 5.123 24.993 1.00 28.50 355 ALA A N 1
ATOM 2873 C CA . ALA A 1 355 ? -33.695 6.352 24.957 1.00 28.50 355 ALA A CA 1
ATOM 2874 C C . ALA A 1 355 ? -33.089 7.577 25.680 1.00 28.50 355 ALA A C 1
ATOM 2876 O O . ALA A 1 355 ? -33.797 8.557 25.872 1.00 28.50 355 ALA A O 1
ATOM 2877 N N . ALA A 1 356 ? -31.821 7.548 26.104 1.00 29.09 356 ALA A N 1
ATOM 2878 C CA . ALA A 1 356 ? -31.222 8.631 26.903 1.00 29.09 356 ALA A CA 1
ATOM 2879 C C . ALA A 1 356 ? -29.941 9.234 26.290 1.00 29.09 356 ALA A C 1
ATOM 2881 O O . ALA A 1 356 ? -28.994 9.536 27.011 1.00 29.09 356 ALA A O 1
ATOM 2882 N N . MET A 1 357 ? -29.875 9.379 24.963 1.00 36.88 357 MET A N 1
ATOM 2883 C CA . MET A 1 357 ? -28.715 9.972 24.278 1.00 36.88 357 MET A CA 1
ATOM 2884 C C . MET A 1 357 ? -29.108 11.064 23.266 1.00 36.88 357 MET A C 1
ATOM 2886 O O . MET A 1 357 ? -28.755 10.959 22.092 1.00 36.88 357 MET A O 1
ATOM 2890 N N . ASP A 1 358 ? -29.776 12.116 23.740 1.00 31.34 358 ASP A N 1
ATOM 2891 C CA . ASP A 1 358 ? -29.679 13.468 23.155 1.00 31.34 358 ASP A CA 1
ATOM 2892 C C . ASP A 1 358 ? -28.296 14.034 23.573 1.00 31.34 358 ASP A C 1
ATOM 2894 O O . ASP A 1 358 ? -27.787 13.677 24.632 1.00 31.34 358 ASP A O 1
ATOM 2898 N N . ASP A 1 359 ? -27.521 14.823 22.837 1.00 31.64 359 ASP A N 1
ATOM 2899 C CA . ASP A 1 359 ? -27.750 15.723 21.714 1.00 31.64 359 ASP A CA 1
ATOM 2900 C C . ASP A 1 359 ? -26.420 15.861 20.925 1.00 31.64 359 ASP A C 1
ATOM 2902 O O . ASP A 1 359 ? -25.375 15.361 21.352 1.00 31.64 359 ASP A O 1
ATOM 2906 N N . TYR A 1 360 ? -26.475 16.592 19.812 1.00 31.55 360 TYR A N 1
ATOM 2907 C CA . TYR A 1 360 ? -25.375 17.150 19.006 1.00 31.55 360 TYR A CA 1
ATOM 2908 C C . TYR A 1 360 ? -24.630 16.250 17.999 1.00 31.55 360 TYR A C 1
ATOM 2910 O O . TYR A 1 360 ? -24.044 15.209 18.307 1.00 31.55 360 TYR A O 1
ATOM 2918 N N . GLU A 1 361 ? -24.692 16.711 16.747 1.00 34.28 361 GLU A N 1
ATOM 2919 C CA . GLU A 1 361 ? -24.089 16.172 15.531 1.00 34.28 361 GLU A CA 1
ATOM 2920 C C . GLU A 1 361 ? -22.698 16.783 15.294 1.00 34.28 361 GLU A C 1
ATOM 2922 O O . GLU A 1 361 ? -22.520 17.997 15.393 1.00 34.28 361 GLU A O 1
ATOM 2927 N N . ASP A 1 362 ? -21.727 15.957 14.894 1.00 30.59 362 ASP A N 1
ATOM 2928 C CA . ASP A 1 362 ? -20.420 16.417 14.412 1.00 30.59 362 ASP A CA 1
ATOM 2929 C C . ASP A 1 362 ? -20.486 16.750 12.913 1.00 30.59 362 ASP A C 1
ATOM 2931 O O . ASP A 1 362 ? -20.162 15.939 12.040 1.00 30.59 362 ASP A O 1
ATOM 2935 N N . HIS A 1 363 ? -20.865 17.989 12.611 1.00 30.34 363 HIS A N 1
ATOM 2936 C CA . HIS A 1 363 ? -20.572 18.641 11.338 1.00 30.34 363 HIS A CA 1
ATOM 2937 C C . HIS A 1 363 ? -19.869 19.970 11.607 1.00 30.34 363 HIS A C 1
ATOM 2939 O O . HIS A 1 363 ? -20.551 20.930 11.942 1.00 30.34 363 HIS A O 1
ATOM 2945 N N . ILE A 1 364 ? -18.548 20.084 11.382 1.00 32.31 364 ILE A N 1
ATOM 2946 C CA . ILE A 1 364 ? -17.923 21.398 11.125 1.00 32.31 364 ILE A CA 1
ATOM 2947 C C . ILE A 1 364 ? -16.852 21.316 10.009 1.00 32.31 364 ILE A C 1
ATOM 2949 O O . ILE A 1 364 ? -16.035 20.390 10.012 1.00 32.31 364 ILE A O 1
ATOM 2953 N N . PRO A 1 365 ? -16.828 22.269 9.046 1.00 26.41 365 PRO A N 1
ATOM 2954 C CA . PRO A 1 365 ? -15.970 22.258 7.858 1.00 26.41 365 PRO A CA 1
ATOM 2955 C C . PRO A 1 365 ? -14.547 22.783 8.123 1.00 26.41 365 PRO A C 1
ATOM 2957 O O . PRO A 1 365 ? -14.323 23.670 8.941 1.00 26.41 365 PRO A O 1
ATOM 2960 N N . LEU A 1 366 ? -13.585 22.309 7.327 1.00 29.58 366 LEU A N 1
ATOM 2961 C CA . LEU A 1 366 ? -12.137 22.593 7.380 1.00 29.58 366 LEU A CA 1
ATOM 2962 C C . LEU A 1 366 ? -11.689 24.055 7.089 1.00 29.58 366 LEU A C 1
ATOM 2964 O O . LEU A 1 366 ? -10.521 24.281 6.773 1.00 29.58 366 LEU A O 1
ATOM 2968 N N . ALA A 1 367 ? -12.552 25.072 7.171 1.00 29.05 367 ALA A N 1
ATOM 2969 C CA . ALA A 1 367 ? -12.261 26.389 6.580 1.00 29.05 367 ALA A CA 1
ATOM 2970 C C . ALA A 1 367 ? -11.679 27.479 7.513 1.00 29.05 367 ALA A C 1
ATOM 2972 O O . ALA A 1 367 ? -11.111 28.441 6.997 1.00 29.05 367 ALA A O 1
ATOM 2973 N N . GLU A 1 368 ? -11.722 27.370 8.847 1.00 30.52 368 GLU A N 1
ATOM 2974 C CA . GLU A 1 368 ? -11.409 28.528 9.725 1.00 30.52 368 GLU A CA 1
ATOM 2975 C C . GLU A 1 368 ? -10.104 28.468 10.539 1.00 30.52 368 GLU A C 1
ATOM 2977 O O . GLU A 1 368 ? -9.826 29.353 11.344 1.00 30.52 368 GLU A O 1
ATOM 2982 N N . VAL A 1 369 ? -9.202 27.521 10.270 1.00 33.69 369 VAL A N 1
ATOM 2983 C CA . VAL A 1 369 ? -7.910 27.447 10.995 1.00 33.69 369 VAL A CA 1
ATOM 2984 C C . VAL A 1 369 ? -6.871 28.477 10.494 1.00 33.69 369 VAL A C 1
ATOM 2986 O O . VAL A 1 369 ? -5.816 28.658 11.098 1.00 33.69 369 VAL A O 1
ATOM 2989 N N . ARG A 1 370 ? -7.141 29.224 9.410 1.00 31.19 370 ARG A N 1
ATOM 2990 C CA . ARG A 1 370 ? -6.140 30.114 8.775 1.00 31.19 370 ARG A CA 1
ATOM 2991 C C . ARG A 1 370 ? -6.202 31.607 9.128 1.00 31.19 370 ARG A C 1
ATOM 2993 O O . ARG A 1 370 ? -5.289 32.330 8.732 1.00 31.19 370 ARG A O 1
ATOM 3000 N N . SER A 1 371 ? -7.183 32.104 9.885 1.00 31.39 371 SER A N 1
ATOM 3001 C CA . SER A 1 371 ? -7.306 33.558 10.140 1.00 31.39 371 SER A CA 1
ATOM 3002 C C . SER A 1 371 ? -6.648 34.060 11.441 1.00 31.39 371 SER A C 1
ATOM 3004 O O . SER A 1 371 ? -6.424 35.262 11.583 1.00 31.39 371 SER A O 1
ATOM 3006 N N . GLY A 1 372 ? -6.238 33.176 12.359 1.00 31.09 372 GLY A N 1
ATOM 3007 C CA . GLY A 1 372 ? -5.681 33.562 13.670 1.00 31.09 372 GLY A CA 1
ATOM 3008 C C . GLY A 1 372 ? -4.190 33.940 13.708 1.00 31.09 372 GLY A C 1
ATOM 3009 O O . GLY A 1 372 ? -3.706 34.429 14.727 1.00 31.09 372 GLY A O 1
ATOM 3010 N N . MET A 1 373 ? -3.434 33.746 12.620 1.00 32.47 373 MET A N 1
ATOM 3011 C CA . MET A 1 373 ? -1.963 33.889 12.616 1.00 32.47 373 MET A CA 1
ATOM 3012 C C . MET A 1 373 ? -1.420 35.275 12.216 1.00 32.47 373 MET A C 1
ATOM 3014 O O . MET A 1 373 ? -0.213 35.446 12.049 1.00 32.47 373 MET A O 1
ATOM 3018 N N . ARG A 1 374 ? -2.259 36.312 12.116 1.00 33.81 374 ARG A N 1
ATOM 3019 C CA . ARG A 1 374 ? -1.794 37.694 11.894 1.00 33.81 374 ARG A CA 1
ATOM 3020 C C . ARG A 1 374 ? -2.402 38.652 12.911 1.00 33.81 374 ARG A C 1
ATOM 3022 O O . ARG A 1 374 ? -3.476 39.186 12.669 1.00 33.81 374 ARG A O 1
ATOM 3029 N N . LYS A 1 375 ? -1.674 38.888 14.012 1.00 32.56 375 LYS A N 1
ATOM 3030 C CA . LYS A 1 375 ? -1.503 40.181 14.726 1.00 32.56 375 LYS A CA 1
ATOM 3031 C C . LYS A 1 375 ? -0.941 39.954 16.137 1.00 32.56 375 LYS A C 1
ATOM 3033 O O . LYS A 1 375 ? -1.632 40.131 17.131 1.00 32.56 375 LYS A O 1
ATOM 3038 N N . ARG A 1 376 ? 0.345 39.610 16.239 1.00 31.69 376 ARG A N 1
ATOM 3039 C CA . ARG A 1 376 ? 1.161 39.901 17.435 1.00 31.69 376 ARG A CA 1
ATOM 3040 C C . ARG A 1 376 ? 2.589 40.248 17.018 1.00 31.69 376 ARG A C 1
ATOM 3042 O O . ARG A 1 376 ? 3.529 39.507 17.263 1.00 31.69 376 ARG A O 1
ATOM 3049 N N . SER A 1 377 ? 2.745 41.403 16.381 1.00 33.06 377 SER A N 1
ATOM 3050 C CA . SER A 1 377 ? 4.032 42.093 16.317 1.00 33.06 377 SER A CA 1
ATOM 3051 C C . SER A 1 377 ? 3.791 43.597 16.377 1.00 33.06 377 SER A C 1
ATOM 3053 O O . SER A 1 377 ? 3.048 44.108 15.544 1.00 33.06 377 SER A O 1
ATOM 3055 N N . ALA A 1 378 ? 4.462 44.248 17.333 1.00 32.56 378 ALA A N 1
ATOM 3056 C CA . ALA A 1 378 ? 4.682 45.691 17.510 1.00 32.56 378 ALA A CA 1
ATOM 3057 C C . ALA A 1 378 ? 4.041 46.298 18.772 1.00 32.56 378 ALA A C 1
ATOM 3059 O O . ALA A 1 378 ? 2.956 46.857 18.718 1.00 32.56 378 ALA A O 1
ATOM 3060 N N . SER A 1 379 ? 4.781 46.247 19.888 1.00 31.73 379 SER A N 1
ATOM 3061 C CA . SER A 1 379 ? 4.964 47.390 20.806 1.00 31.73 379 SER A CA 1
ATOM 3062 C C . SER A 1 379 ? 5.972 47.032 21.913 1.00 31.73 379 SER A C 1
ATOM 3064 O O . SER A 1 379 ? 5.604 46.725 23.045 1.00 31.73 379 SER A O 1
ATOM 3066 N N . ARG A 1 380 ? 7.274 47.055 21.599 1.00 33.19 380 ARG A N 1
ATOM 3067 C CA . ARG A 1 380 ? 8.336 47.217 22.609 1.00 33.19 380 ARG A CA 1
ATOM 3068 C C . ARG A 1 380 ? 8.833 48.659 22.521 1.00 33.19 380 ARG A C 1
ATOM 3070 O O . ARG A 1 380 ? 9.733 48.959 21.742 1.00 33.19 380 ARG A O 1
ATOM 3077 N N . GLY A 1 381 ? 8.201 49.547 23.285 1.00 29.62 381 GLY A N 1
ATOM 3078 C CA . GLY A 1 381 ? 8.729 50.878 23.575 1.00 29.62 381 GLY A CA 1
ATOM 3079 C C . GLY A 1 381 ? 9.820 50.759 24.637 1.00 29.62 381 GLY A C 1
ATOM 3080 O O . GLY A 1 381 ? 9.574 50.239 25.721 1.00 29.62 381 GLY A O 1
ATOM 3081 N N . ARG A 1 382 ? 11.038 51.179 24.290 1.00 32.66 382 ARG A N 1
ATOM 3082 C CA . ARG A 1 382 ? 12.190 51.281 25.192 1.00 32.66 382 ARG A CA 1
ATOM 3083 C C . ARG A 1 382 ? 12.059 52.563 26.017 1.00 32.66 382 ARG A C 1
ATOM 3085 O O . ARG A 1 382 ? 12.032 53.640 25.434 1.00 32.66 382 ARG A O 1
ATOM 3092 N N . GLY A 1 383 ? 12.007 52.439 27.341 1.00 31.41 383 GLY A N 1
ATOM 3093 C CA . GLY A 1 383 ? 12.255 53.538 28.275 1.00 31.41 383 GLY A CA 1
ATOM 3094 C C . GLY A 1 383 ? 13.714 53.503 28.731 1.00 31.41 383 GLY A C 1
ATOM 3095 O O . GLY A 1 383 ? 14.172 52.480 29.233 1.00 31.41 383 GLY A O 1
ATOM 3096 N N . LEU A 1 384 ? 14.439 54.595 28.497 1.00 33.50 384 LEU A N 1
ATOM 3097 C CA . LEU A 1 384 ? 15.762 54.886 29.060 1.00 33.50 384 LEU A CA 1
ATOM 3098 C C . LEU A 1 384 ? 15.616 55.287 30.541 1.00 33.50 384 LEU A C 1
ATOM 3100 O O . LEU A 1 384 ? 14.671 56.015 30.846 1.00 33.50 384 LEU A O 1
ATOM 3104 N N . PRO A 1 385 ? 16.537 54.907 31.444 1.00 41.06 385 PRO A N 1
ATOM 3105 C CA . PRO A 1 385 ? 16.688 55.575 32.726 1.00 41.06 385 PRO A CA 1
ATOM 3106 C C . PRO A 1 385 ? 17.736 56.694 32.646 1.00 41.06 385 PRO A C 1
ATOM 3108 O O . PRO A 1 385 ? 18.772 56.571 31.989 1.00 41.06 385 PRO A O 1
ATOM 3111 N N . ASP A 1 386 ? 17.407 57.792 33.317 1.00 34.00 386 ASP A N 1
ATOM 3112 C CA . ASP A 1 386 ? 18.174 59.028 33.414 1.00 34.00 386 ASP A CA 1
ATOM 3113 C C . ASP A 1 386 ? 19.384 58.883 34.358 1.00 34.00 386 ASP A C 1
ATOM 3115 O O . ASP A 1 386 ? 19.389 58.062 35.277 1.00 34.00 386 ASP A O 1
ATOM 3119 N N . LYS A 1 387 ? 20.422 59.679 34.093 1.00 38.38 387 LYS A N 1
ATOM 3120 C CA . LYS A 1 387 ? 21.718 59.714 34.797 1.00 38.38 387 LYS A CA 1
ATOM 3121 C C . LYS A 1 387 ? 21.616 60.334 36.197 1.00 38.38 387 LYS A C 1
ATOM 3123 O O . LYS A 1 387 ? 20.756 61.188 36.396 1.00 38.38 387 LYS A O 1
ATOM 3128 N N . LYS A 1 388 ? 22.597 59.983 37.057 1.00 33.50 388 LYS A N 1
ATOM 3129 C CA . LYS A 1 388 ? 23.250 60.721 38.183 1.00 33.50 388 LYS A CA 1
ATOM 3130 C C . LYS A 1 388 ? 23.626 59.706 39.284 1.00 33.50 388 LYS A C 1
ATOM 3132 O O . LYS A 1 388 ? 22.824 58.823 39.545 1.00 33.50 388 LYS A O 1
ATOM 3137 N N . ASP A 1 389 ? 24.769 59.682 39.963 1.00 37.88 389 ASP A N 1
ATOM 3138 C CA . ASP A 1 389 ? 25.940 60.550 40.125 1.00 37.88 389 ASP A CA 1
ATOM 3139 C C . ASP A 1 389 ? 27.077 59.690 40.753 1.00 37.88 389 ASP A C 1
ATOM 3141 O O . ASP A 1 389 ? 26.774 58.738 41.474 1.00 37.88 389 ASP A O 1
ATOM 3145 N N . ILE A 1 390 ? 28.337 60.111 40.529 1.00 36.03 390 ILE A N 1
ATOM 3146 C CA . ILE A 1 390 ? 29.633 59.698 41.141 1.00 36.03 390 ILE A CA 1
ATOM 3147 C C . ILE A 1 390 ? 30.273 58.395 40.642 1.00 36.03 390 ILE A C 1
ATOM 3149 O O . ILE A 1 390 ? 29.789 57.289 40.962 1.00 36.03 390 ILE A O 1
#

InterPro domains:
  IPR001594 Palmitoyltransferase, DHHC domain [PF01529] (90-220)
  IPR039859 Palmitoyltransferase PFA4/ZDHHC16/ZDHHC20/ERF2-like [PTHR12246] (6-280)